Protein AF-0000000083153136 (afdb_homodimer)

Foldseek 3Di:
DWFWFLQDAPAFTAIDDDDDDDDADPQWAKWFFFKAFCDPQLVCLSNCNHPVNVPPDPRHQSTFWFKTARPVVRWIWTFHGNQFRRRDRMTIGGPLRTDTADPPFDRHLLNLCVVLLCLLLLCQPPVQPPGAAQFEEEEEPCLDQSNLNNLVNSVVRHHPFYEYEEQDPVSQVLRPNHPYYYHADVQGDDDCVSAAHAEYEYAADEPSLQSCLQHHDHDPPGEYEYEYRHHNNVPPDHPHDPVSCVVGPYDYYYRDPVRDDSVSCSVCVVVSSVVSRVDGRPFAEDEDESNCRNVLVPDPCVVRGIYMYGD/DWFWFLQDAPAFTAIDDDDDDDPADPQKAKWFFFKAFCDPQLVCLSNCNHPVNVPPDPRHQSTFWFKTARPVVRWIWTFHGNQFRRRDRMTIGGPLRTDTADPPFDRHLLNLCVVLLCLLLLCQVPVQPPGAAQFEEEEEPCLDQSNLNNLVNSVVRHHPFYEYEEQDPVSQVLRPNHPYYYHADVQGDDDCVSAAHAEYEYAADEPSLQSCLQHHDHDPPGEYEYEYRHHNNVPPDHPHDPVSCVVGVYDYYYRDPVRDDSVSCSVCVVVSSVVSRVDGRPFAEDEDESNCRNVLVPDPCVVRGIYMYGD

Sequence (622 aa):
MKAARVTSWGSPPKSISVPDLPPPSPSQLQLKVLAAAVPRVVQLRAAGKHPSAADASLPFDPSIDGVGLDVATGDQYFISVLAAPLFAERANVDRSQLVKLNPGADAVAVATLANPVTSSWMALRCRAIGGYQGRTVLILGATSASGRCAVVVARMLGAARVIGVSRSVDTLATVEGLDERVVLQEPVVLPASIGPVHILLDYVGGSAAVGLMQVVEVEPGQNLQYISIGLLSGEEDLLLPVRLINTKPIRIMASGVGSLSNDDFKGEAPGLVDALTKIKPPLDIFAVSLADVESAWESEEAKRKRLVLVPMKAARVTSWGSPPKSISVPDLPPPSPSQLQLKVLAAAVPRVVQLRAAGKHPSAADASLPFDPSIDGVGLDVATGDQYFISVLAAPLFAERANVDRSQLVKLNPGADAVAVATLANPVTSSWMALRCRAIGGYQGRTVLILGATSASGRCAVVVARMLGAARVIGVSRSVDTLATVEGLDERVVLQEPVVLPASIGPVHILLDYVGGSAAVGLMQVVEVEPGQNLQYISIGLLSGEEDLLLPVRLINTKPIRIMASGVGSLSNDDFKGEAPGLVDALTKIKPPLDIFAVSLADVESAWESEEAKRKRLVLVP

Solvent-accessible surface area (backbone atoms only — not comparable to full-atom values): 31923 Å² total; per-residue (Å²): 70,56,29,33,29,19,71,43,77,66,39,61,36,36,56,41,83,44,81,68,78,72,81,51,54,95,63,32,42,61,21,42,29,53,14,25,31,55,51,70,66,29,55,32,26,32,41,53,70,27,78,94,29,66,84,62,58,76,68,30,55,41,39,38,42,25,20,28,28,31,77,89,78,69,47,40,26,41,37,39,76,64,53,43,58,47,46,21,44,51,34,61,32,46,53,89,42,50,42,79,50,63,88,83,62,56,44,59,58,36,18,60,37,42,61,31,40,48,52,41,47,46,31,47,73,70,59,41,76,94,52,48,65,68,29,30,37,34,29,40,36,23,67,41,74,40,28,43,35,30,43,54,47,42,51,74,63,37,32,65,39,35,33,32,26,33,69,46,64,70,58,47,69,68,46,72,81,54,75,43,80,43,62,55,49,88,76,57,72,73,65,80,86,66,53,50,38,40,33,36,44,27,36,26,39,24,69,61,46,50,35,44,64,70,61,55,40,56,46,87,91,50,51,26,35,38,35,40,66,41,52,71,65,65,43,59,41,34,74,40,49,50,64,55,31,23,56,33,33,37,37,39,35,30,50,23,74,43,36,50,46,72,63,54,51,59,72,40,41,68,63,50,51,55,45,44,73,68,55,74,75,92,60,54,74,41,75,41,42,40,81,44,38,44,73,43,60,79,28,72,61,40,74,74,25,45,33,26,37,34,80,71,56,29,31,29,19,72,44,78,67,37,64,36,37,56,41,80,42,80,68,78,72,82,51,54,93,64,32,44,61,21,41,28,53,15,24,30,56,51,68,66,28,53,30,27,32,41,54,70,27,78,93,28,67,84,62,57,77,68,30,54,42,38,37,41,26,19,27,30,32,77,91,79,67,47,40,26,41,37,39,77,65,53,43,57,47,45,21,45,51,35,61,28,48,53,88,41,49,43,80,51,63,88,85,62,56,45,58,58,37,16,62,38,42,60,30,41,48,52,41,47,45,32,47,72,70,59,42,76,96,54,48,64,68,29,29,37,33,30,40,35,22,67,40,74,40,28,44,35,29,43,52,48,42,49,74,62,36,32,65,39,36,33,32,26,32,69,47,63,72,58,47,69,67,49,72,82,54,75,43,80,43,61,54,50,89,76,55,71,72,66,76,87,66,53,52,38,39,34,37,44,28,36,25,39,24,71,62,45,50,37,45,66,70,63,58,41,57,47,88,89,50,52,27,35,38,34,41,65,40,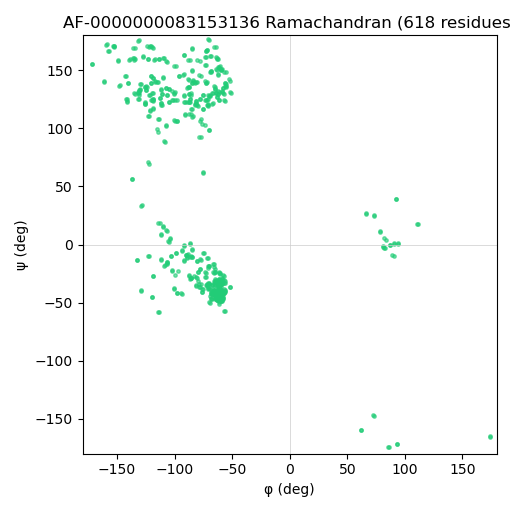49,70,66,65,42,59,41,35,73,40,48,50,64,54,31,23,57,34,32,38,37,39,34,29,50,24,74,42,36,49,46,71,64,54,51,60,71,42,42,67,64,50,52,54,47,44,74,69,55,74,75,90,63,54,74,40,74,39,41,40,82,44,38,43,71,43,60,79,30,71,60,39,72,75,25,46,31,27,36,34,78

Nearest PDB structures (foldseek):
  6xhk-assembly1_A  TM=7.440E-01  e=5.292E-16  Staphylococcus aureus subsp. aureus NCTC 8325
  6xh9-assembly1_A-2  TM=7.392E-01  e=1.910E-15  Staphylococcus aureus
  4a27-assembly1_B  TM=7.338E-01  e=1.079E-13  Homo sapiens
  7c2o-assembly1_B  TM=7.672E-01  e=4.674E-10  Candida parapsilosis
  4oaq-assembly1_B  TM=6.958E-01  e=3.513E-09  Candida parapsilosis

Structure (mmCIF, N/CA/C/O backbone):
data_AF-0000000083153136-model_v1
#
loop_
_entity.id
_entity.type
_entity.pdbx_description
1 polymer 'Chaperonin 10-like protein'
#
loop_
_atom_site.group_PDB
_atom_site.id
_atom_site.type_symbol
_atom_site.label_atom_id
_atom_site.label_alt_id
_atom_site.label_comp_id
_atom_site.label_asym_id
_atom_site.label_entity_id
_atom_site.label_seq_id
_atom_site.pdbx_PDB_ins_code
_atom_site.Cartn_x
_atom_site.Cartn_y
_atom_site.Cartn_z
_atom_site.occupancy
_atom_site.B_iso_or_equiv
_atom_site.auth_seq_id
_atom_site.auth_comp_id
_atom_site.auth_asym_id
_atom_site.auth_atom_id
_atom_site.pdbx_PDB_model_num
ATOM 1 N N . MET 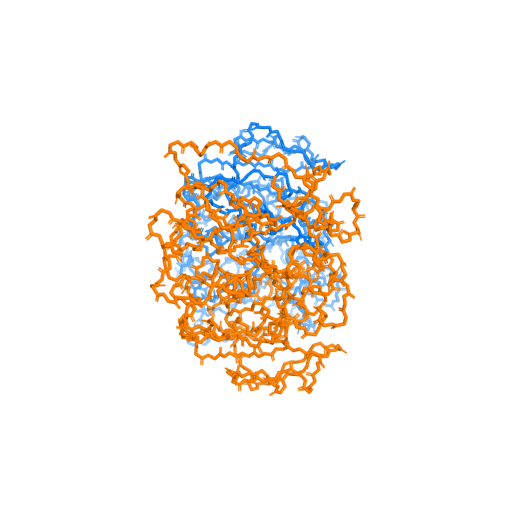A 1 1 ? -16.062 38.625 19.344 1 96.44 1 MET A N 1
ATOM 2 C CA . MET A 1 1 ? -14.602 38.531 19.297 1 96.44 1 MET A CA 1
ATOM 3 C C . MET A 1 1 ? -14.102 38.562 17.859 1 96.44 1 MET A C 1
ATOM 5 O O . MET A 1 1 ? -14.898 38.469 16.922 1 96.44 1 MET A O 1
ATOM 9 N N . LYS A 1 2 ? -12.812 38.844 17.672 1 97.06 2 LYS A N 1
ATOM 10 C CA . LYS A 1 2 ? -12.25 38.875 16.312 1 97.06 2 LYS A CA 1
ATOM 11 C C . LYS A 1 2 ? -11.852 37.469 15.852 1 97.06 2 LYS A C 1
ATOM 13 O O . LYS A 1 2 ? -11.398 36.656 16.656 1 97.06 2 LYS A O 1
ATOM 18 N N . ALA A 1 3 ? -12.102 37.219 14.578 1 98.06 3 ALA A N 1
ATOM 19 C CA . ALA A 1 3 ? -11.711 35.969 13.93 1 98.06 3 ALA A CA 1
ATOM 20 C C . ALA A 1 3 ? -11.406 36.188 12.453 1 98.06 3 ALA A C 1
ATOM 22 O O . ALA A 1 3 ? -11.727 37.25 11.898 1 98.06 3 ALA A O 1
ATOM 23 N N . ALA A 1 4 ? -10.688 35.375 11.867 1 98.12 4 ALA A N 1
ATOM 24 C CA . ALA A 1 4 ? -10.484 35.344 10.422 1 98.12 4 ALA A CA 1
ATOM 25 C C . ALA A 1 4 ? -11.266 34.188 9.781 1 98.12 4 ALA A C 1
ATOM 27 O O . ALA A 1 4 ? -11.172 33.031 10.211 1 98.12 4 ALA A O 1
ATOM 28 N N . ARG A 1 5 ? -12.133 34.531 8.828 1 98 5 ARG A N 1
ATOM 29 C CA . ARG A 1 5 ? -12.977 33.531 8.164 1 98 5 ARG A CA 1
ATOM 30 C C . ARG A 1 5 ? -12.883 33.656 6.648 1 98 5 ARG A C 1
ATOM 32 O O . ARG A 1 5 ? -12.766 34.75 6.121 1 98 5 ARG A O 1
ATOM 39 N N . VAL A 1 6 ? -12.812 32.5 6.031 1 97.94 6 VAL A N 1
ATOM 40 C CA . VAL A 1 6 ? -13.047 32.469 4.59 1 97.94 6 VAL A CA 1
ATOM 41 C C . VAL A 1 6 ? -14.523 32.719 4.301 1 97.94 6 VAL A C 1
ATOM 43 O O . VAL A 1 6 ? -15.383 31.969 4.785 1 97.94 6 VAL A O 1
ATOM 46 N N . THR A 1 7 ? -14.844 33.719 3.582 1 96.5 7 THR A N 1
ATOM 47 C CA . THR A 1 7 ? -16.234 34.062 3.301 1 96.5 7 THR A CA 1
ATOM 48 C C . THR A 1 7 ? -16.594 33.719 1.855 1 96.5 7 THR A C 1
ATOM 50 O O . THR A 1 7 ? -17.766 33.688 1.488 1 96.5 7 THR A O 1
ATOM 53 N N . SER A 1 8 ? -15.625 33.531 1.054 1 94.88 8 SER A N 1
ATOM 54 C CA . SER A 1 8 ? -15.727 33.062 -0.323 1 94.88 8 SER A CA 1
ATOM 55 C C . SER A 1 8 ? -14.594 32.125 -0.664 1 94.88 8 SER A C 1
ATOM 57 O O . SER A 1 8 ? -13.422 32.438 -0.464 1 94.88 8 SER A O 1
ATOM 59 N N . TRP A 1 9 ? -15.055 30.922 -1.146 1 93.12 9 TRP A N 1
ATOM 60 C CA . TRP A 1 9 ? -14.023 29.938 -1.448 1 93.12 9 TRP A CA 1
ATOM 61 C C . TRP A 1 9 ? -13 30.5 -2.424 1 93.12 9 TRP A C 1
ATOM 63 O O . TRP A 1 9 ? -13.359 31.156 -3.41 1 93.12 9 TRP A O 1
ATOM 73 N N . GLY A 1 10 ? -11.789 30.266 -2.178 1 88.5 10 GLY A N 1
ATOM 74 C CA . GLY A 1 10 ? -10.711 30.734 -3.043 1 88.5 10 GLY A CA 1
ATOM 75 C C . GLY A 1 10 ? -10.188 32.094 -2.656 1 88.5 10 GLY A C 1
ATOM 76 O O . GLY A 1 10 ? -9.172 32.562 -3.184 1 88.5 10 GLY A O 1
ATOM 77 N N . SER A 1 11 ? -10.867 32.75 -1.752 1 93.25 11 SER A N 1
ATOM 78 C CA . SER A 1 11 ? -10.414 34.031 -1.259 1 93.25 11 SER A CA 1
ATOM 79 C C . SER A 1 11 ? -9.695 33.906 0.078 1 93.25 11 SER A C 1
ATOM 81 O O . SER A 1 11 ? -9.922 32.938 0.815 1 93.25 11 SER A O 1
ATOM 83 N N . PRO A 1 12 ? -8.797 34.875 0.336 1 96.19 12 PRO A N 1
ATOM 84 C CA . PRO A 1 12 ? -8.172 34.875 1.661 1 96.19 12 PRO A CA 1
ATOM 85 C C . PRO A 1 12 ? -9.18 35.062 2.791 1 96.19 12 PRO A C 1
ATOM 87 O O . PRO A 1 12 ? -10.242 35.656 2.586 1 96.19 12 PRO A O 1
ATOM 90 N N . PRO A 1 13 ? -8.82 34.5 3.941 1 97.75 13 PRO A N 1
ATOM 91 C CA . PRO A 1 13 ? -9.648 34.812 5.102 1 97.75 13 PRO A CA 1
ATOM 92 C C . PRO A 1 13 ? -9.695 36.312 5.395 1 97.75 13 PRO A C 1
ATOM 94 O O . PRO A 1 13 ? -8.734 37.031 5.098 1 97.75 13 PRO A O 1
ATOM 97 N N . LYS A 1 14 ? -10.797 36.719 5.965 1 97.25 14 LYS A N 1
ATOM 98 C CA . LYS A 1 14 ? -10.977 38.094 6.367 1 97.25 14 LYS A CA 1
ATOM 99 C C . LYS A 1 14 ? -11.227 38.219 7.867 1 97.25 14 LYS A C 1
ATOM 101 O O . LYS A 1 14 ? -11.93 37.375 8.453 1 97.25 14 LYS A O 1
ATOM 106 N N . SER A 1 15 ? -10.586 39.25 8.398 1 96.81 15 SER A N 1
ATOM 107 C CA . SER A 1 15 ? -10.859 39.531 9.805 1 96.81 15 SER A CA 1
ATOM 108 C C . SER A 1 15 ? -12.297 40 10 1 96.81 15 SER A C 1
ATOM 110 O O . SER A 1 15 ? -12.719 41 9.383 1 96.81 15 SER A O 1
ATOM 112 N N . ILE A 1 16 ? -13.023 39.312 10.781 1 96.44 16 ILE A N 1
ATOM 113 C CA . ILE A 1 16 ? -14.406 39.688 11.039 1 96.44 16 ILE A CA 1
ATOM 114 C C . ILE A 1 16 ? -14.703 39.562 12.539 1 96.44 16 ILE A C 1
ATOM 116 O O . ILE A 1 16 ? -13.922 38.969 13.281 1 96.44 16 ILE A O 1
ATOM 120 N N . SER A 1 17 ? -15.781 40.25 12.953 1 96.94 17 SER A N 1
ATOM 121 C CA . SER A 1 17 ? -16.297 40.062 14.312 1 96.94 17 SER A CA 1
ATOM 122 C C . SER A 1 17 ? -17.266 38.906 14.383 1 96.94 17 SER A C 1
ATOM 124 O O . SER A 1 17 ? -18.141 38.781 13.539 1 96.94 17 SER A O 1
ATOM 126 N N . VAL A 1 18 ? -16.969 38 15.281 1 96.31 18 VAL A N 1
ATOM 127 C CA . VAL A 1 18 ? -17.875 36.875 15.523 1 96.31 18 VAL A CA 1
ATOM 128 C C . VAL A 1 18 ? -18.391 36.938 16.953 1 96.31 18 VAL A C 1
ATOM 130 O O . VAL A 1 18 ? -17.812 37.625 17.812 1 96.31 18 VAL A O 1
ATOM 133 N N . PRO A 1 19 ? -19.5 36.281 17.203 1 96.19 19 PRO A N 1
ATOM 134 C CA . PRO A 1 19 ? -19.984 36.25 18.594 1 96.19 19 PRO A CA 1
ATOM 135 C C . PRO A 1 19 ? -18.953 35.688 19.562 1 96.19 19 PRO A C 1
ATOM 137 O O . PRO A 1 19 ? -18.141 34.812 19.203 1 96.19 19 PRO A O 1
ATOM 140 N N . ASP A 1 20 ? -19 36.188 20.766 1 96.62 20 ASP A N 1
ATOM 141 C CA . ASP A 1 20 ? -18.141 35.656 21.812 1 96.62 20 ASP A CA 1
ATOM 142 C C . ASP A 1 20 ? -18.438 34.156 22.047 1 96.62 20 ASP A C 1
ATOM 144 O O . ASP A 1 20 ? -19.562 33.719 21.859 1 96.62 20 ASP A O 1
ATOM 148 N N . LEU A 1 21 ? -17.406 33.469 22.531 1 96.88 21 LEU A N 1
ATOM 149 C CA . LEU A 1 21 ? -17.578 32.062 22.812 1 96.88 21 LEU A CA 1
ATOM 150 C C . LEU A 1 21 ? -18.406 31.844 24.062 1 96.88 21 LEU A C 1
ATOM 152 O O . LEU A 1 21 ? -18.312 32.625 25.031 1 96.88 21 LEU A O 1
ATOM 156 N N . PRO A 1 22 ? -19.25 30.844 23.984 1 96.69 22 PRO A N 1
ATOM 157 C CA . PRO A 1 22 ? -19.844 30.469 25.266 1 96.69 22 PRO A CA 1
ATOM 158 C C . PRO A 1 22 ? -18.812 29.938 26.266 1 96.69 22 PRO A C 1
ATOM 160 O O . PRO A 1 22 ? -17.688 29.641 25.891 1 96.69 22 PRO A O 1
ATOM 163 N N . PRO A 1 23 ? -19.219 29.953 27.531 1 96.94 23 PRO A N 1
ATOM 164 C CA . PRO A 1 23 ? -18.328 29.266 28.469 1 96.94 23 PRO A CA 1
ATOM 165 C C . PRO A 1 23 ? -17.984 27.844 28.047 1 96.94 23 PRO A C 1
ATOM 167 O O . PRO A 1 23 ? -18.828 27.156 27.469 1 96.94 23 PRO A O 1
ATOM 170 N N . PRO A 1 24 ? -16.688 27.484 28.281 1 97.56 24 PRO A N 1
ATOM 171 C CA . PRO A 1 24 ? -16.344 26.109 27.922 1 97.56 24 PRO A CA 1
ATOM 172 C C . PRO A 1 24 ? -17.125 25.062 28.703 1 97.56 24 PRO A C 1
ATOM 174 O O . PRO A 1 24 ? -17.5 25.312 29.859 1 97.56 24 PRO A O 1
ATOM 177 N N . SER A 1 25 ? -17.438 23.938 28.062 1 97.31 25 SER A N 1
ATOM 178 C CA . SER A 1 25 ? -18 22.812 28.797 1 97.31 25 SER A CA 1
ATOM 179 C C . SER A 1 25 ? -17.016 22.266 29.812 1 97.31 25 SER A C 1
ATOM 181 O O . SER A 1 25 ? -15.844 22.641 29.812 1 97.31 25 SER A O 1
ATOM 183 N N . PRO A 1 26 ? -17.516 21.422 30.625 1 97.06 26 PRO A N 1
ATOM 184 C CA . PRO A 1 26 ? -16.625 20.859 31.656 1 97.06 26 PRO A CA 1
ATOM 185 C C . PRO A 1 26 ? -15.438 20.109 31.062 1 97.06 26 PRO A C 1
ATOM 187 O O . PRO A 1 26 ? -14.391 19.984 31.703 1 97.06 26 PRO A O 1
ATOM 190 N N . SER A 1 27 ? -15.531 19.594 29.875 1 97.69 27 SER A N 1
ATOM 191 C CA . SER A 1 27 ? -14.453 18.828 29.25 1 97.69 27 SER A CA 1
ATOM 192 C C . SER A 1 27 ? -13.547 19.734 28.422 1 97.69 27 SER A C 1
ATOM 194 O O . SER A 1 27 ? -12.523 19.297 27.906 1 97.69 27 SER A O 1
ATOM 196 N N . GLN A 1 28 ? -13.859 21 28.375 1 98.19 28 GLN A N 1
ATOM 197 C CA . GLN A 1 28 ? -13.125 21.922 27.516 1 98.19 28 GLN A CA 1
ATOM 198 C C . GLN A 1 28 ? -12.336 22.938 28.328 1 98.19 28 GLN A C 1
ATOM 200 O O . GLN A 1 28 ? -12.625 23.156 29.516 1 98.19 28 GLN A O 1
ATOM 205 N N . LEU A 1 29 ? -11.375 23.531 27.75 1 98.12 29 LEU A N 1
ATOM 206 C CA . LEU A 1 29 ? -10.648 24.703 28.203 1 98.12 29 LEU A CA 1
ATOM 207 C C . LEU A 1 29 ? -10.789 25.844 27.203 1 98.12 29 LEU A C 1
ATOM 209 O O . LEU A 1 29 ? -10.695 25.641 26 1 98.12 29 LEU A O 1
ATOM 213 N N . GLN A 1 30 ? -11.133 26.969 27.703 1 98.5 30 GLN A N 1
ATOM 214 C CA . GLN A 1 30 ? -11.086 28.141 26.828 1 98.5 30 GLN A CA 1
ATOM 215 C C . GLN A 1 30 ? -9.695 28.766 26.859 1 98.5 30 GLN A C 1
ATOM 217 O O . GLN A 1 30 ? -9.188 29.141 27.922 1 98.5 30 GLN A O 1
ATOM 222 N N . LEU A 1 31 ? -9.125 28.859 25.719 1 98.81 31 LEU A N 1
ATOM 223 C CA . LEU A 1 31 ? -7.75 29.344 25.594 1 98.81 31 LEU A CA 1
ATOM 224 C C . LEU A 1 31 ? -7.691 30.641 24.797 1 98.81 31 LEU A C 1
ATOM 226 O O . LEU A 1 31 ? -8.469 30.828 23.859 1 98.81 31 LEU A O 1
ATOM 230 N N . LYS A 1 32 ? -6.832 31.516 25.266 1 98.69 32 LYS A N 1
ATOM 231 C CA . LYS A 1 32 ? -6.387 32.562 24.359 1 98.69 32 LYS A CA 1
ATOM 232 C C . LYS A 1 32 ? -5.469 32.031 23.266 1 98.69 32 LYS A C 1
ATOM 234 O O . LYS A 1 32 ? -4.422 31.438 23.578 1 98.69 32 LYS A O 1
ATOM 239 N N . VAL A 1 33 ? -5.852 32.156 22 1 98.81 33 VAL A N 1
ATOM 240 C CA . VAL A 1 33 ? -5.008 31.641 20.938 1 98.81 33 VAL A CA 1
ATOM 241 C C . VAL A 1 33 ? -3.76 32.5 20.797 1 98.81 33 VAL A C 1
ATOM 243 O O . VAL A 1 33 ? -3.859 33.719 20.656 1 98.81 33 VAL A O 1
ATOM 246 N N . LEU A 1 34 ? -2.621 31.891 20.875 1 98.5 34 LEU A N 1
ATOM 247 C CA . LEU A 1 34 ? -1.367 32.625 20.781 1 98.5 34 LEU A CA 1
ATOM 248 C C . LEU A 1 34 ? -0.847 32.656 19.344 1 98.5 34 LEU A C 1
ATOM 250 O O . LEU A 1 34 ? -0.314 33.656 18.875 1 98.5 34 LEU A O 1
ATOM 254 N N . ALA A 1 35 ? -0.951 31.516 18.688 1 98.56 35 ALA A N 1
ATOM 255 C CA . ALA A 1 35 ? -0.401 31.406 17.328 1 98.56 35 ALA A CA 1
ATOM 256 C C . ALA A 1 35 ? -1.019 30.219 16.594 1 98.56 35 ALA A C 1
ATOM 258 O O . ALA A 1 35 ? -1.257 29.172 17.172 1 98.56 35 ALA A O 1
ATOM 259 N N . ALA A 1 36 ? -1.314 30.359 15.328 1 98.38 36 ALA A N 1
ATOM 26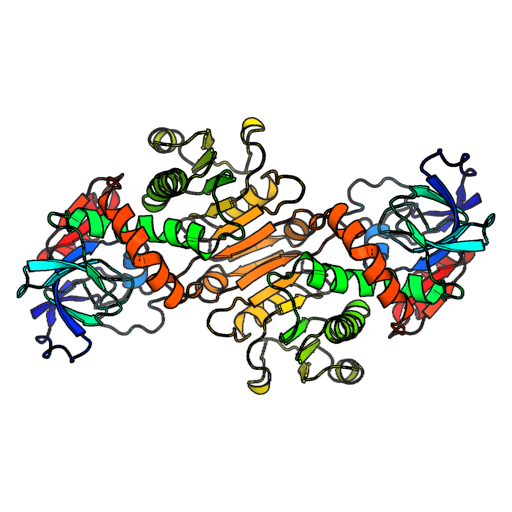0 C CA . ALA A 1 36 ? -1.748 29.328 14.383 1 98.38 36 ALA A CA 1
ATOM 261 C C . ALA A 1 36 ? -1.119 29.547 13.008 1 98.38 36 ALA A C 1
ATOM 263 O O . ALA A 1 36 ? -1.269 30.625 12.414 1 98.38 36 ALA A O 1
ATOM 264 N N . ALA A 1 37 ? -0.433 28.562 12.531 1 97.56 37 ALA A N 1
ATOM 265 C CA . ALA A 1 37 ? 0.311 28.719 11.289 1 97.56 37 ALA A CA 1
ATOM 266 C C . ALA A 1 37 ? -0.581 28.453 10.078 1 97.56 37 ALA A C 1
ATOM 268 O O . ALA A 1 37 ? -1.723 28.016 10.227 1 97.56 37 ALA A O 1
ATOM 269 N N . VAL A 1 38 ? -0.034 28.812 8.906 1 96.69 38 VAL A N 1
ATOM 270 C CA . VAL A 1 38 ? -0.749 28.672 7.645 1 96.69 38 VAL A CA 1
ATOM 271 C C . VAL A 1 38 ? 0.063 27.797 6.691 1 96.69 38 VAL A C 1
ATOM 273 O O . VAL A 1 38 ? 0.572 28.281 5.676 1 96.69 38 VAL A O 1
ATOM 276 N N . PRO A 1 39 ? 0.148 26.531 7.004 1 94.88 39 PRO A N 1
ATOM 277 C CA . PRO A 1 39 ? 0.772 25.625 6.031 1 94.88 39 PRO A CA 1
ATOM 278 C C . PRO A 1 39 ? -0.086 25.422 4.785 1 94.88 39 PRO A C 1
ATOM 280 O O . PRO A 1 39 ? -1.194 25.953 4.699 1 94.88 39 PRO A O 1
ATOM 283 N N . ARG A 1 40 ? 0.458 24.688 3.854 1 90.75 40 ARG A N 1
ATOM 284 C CA . ARG A 1 40 ? -0.215 24.453 2.578 1 90.75 40 ARG A CA 1
ATOM 285 C C . ARG A 1 40 ? -1.6 23.859 2.787 1 90.75 40 ARG A C 1
ATOM 287 O O . ARG A 1 40 ? -2.549 24.203 2.082 1 90.75 40 ARG A O 1
ATOM 294 N N . VAL A 1 41 ? -1.717 22.984 3.723 1 93.31 41 VAL A N 1
ATOM 295 C CA . VAL A 1 41 ? -3.006 22.359 3.992 1 93.31 41 VAL A CA 1
ATOM 296 C C . VAL A 1 41 ? -4.031 23.422 4.371 1 93.31 41 VAL A C 1
ATOM 298 O O . VAL A 1 41 ? -5.191 23.359 3.955 1 93.31 41 VAL A O 1
ATOM 301 N N . VAL A 1 42 ? -3.684 24.391 5.109 1 96 42 VAL A N 1
ATOM 302 C CA . VAL A 1 42 ? -4.582 25.469 5.504 1 96 42 VAL A CA 1
ATOM 303 C C . VAL A 1 42 ? -4.969 26.297 4.277 1 96 42 VAL A C 1
ATOM 305 O O . VAL A 1 42 ? -6.129 26.688 4.125 1 96 42 VAL A O 1
ATOM 308 N N . GLN A 1 43 ? -4.004 26.562 3.453 1 94.12 43 GLN A N 1
ATOM 309 C CA . GLN A 1 43 ? -4.293 27.266 2.209 1 94.12 43 GLN A CA 1
ATOM 310 C C . GLN A 1 43 ? -5.285 26.484 1.353 1 94.12 43 GLN A C 1
ATOM 312 O O . GLN A 1 43 ? -6.215 27.062 0.79 1 94.12 43 GLN A O 1
ATOM 317 N N . LEU A 1 44 ? -5.051 25.188 1.271 1 92 44 LEU A N 1
ATOM 318 C CA . LEU A 1 44 ? -5.945 24.344 0.49 1 92 44 LEU A CA 1
ATOM 319 C C . LEU A 1 44 ? -7.332 24.281 1.123 1 92 44 LEU A C 1
ATOM 321 O O . LEU A 1 44 ? -8.344 24.266 0.416 1 92 44 LEU A O 1
ATOM 325 N N . ARG A 1 45 ? -7.41 24.234 2.432 1 94.5 45 ARG A N 1
ATOM 326 C CA . ARG A 1 45 ? -8.688 24.281 3.137 1 94.5 45 ARG A CA 1
ATOM 327 C C . ARG A 1 45 ? -9.406 25.594 2.879 1 94.5 45 ARG A C 1
ATOM 329 O O . ARG A 1 45 ? -10.617 25.609 2.627 1 94.5 45 ARG A O 1
ATOM 336 N N . ALA A 1 46 ? -8.664 26.656 2.906 1 96.19 46 ALA A N 1
ATOM 337 C CA . ALA A 1 46 ? -9.25 27.969 2.635 1 96.19 46 ALA A CA 1
ATOM 338 C C . ALA A 1 46 ? -9.82 28.031 1.223 1 96.19 46 ALA A C 1
ATOM 340 O O . ALA A 1 46 ? -10.805 28.734 0.979 1 96.19 46 ALA A O 1
ATOM 341 N N . ALA A 1 47 ? -9.219 27.344 0.341 1 93.94 47 ALA A N 1
ATOM 342 C CA . ALA A 1 47 ? -9.656 27.328 -1.054 1 93.94 47 ALA A CA 1
ATOM 343 C C . ALA A 1 47 ? -10.766 26.297 -1.271 1 93.94 47 ALA A C 1
ATOM 345 O O . ALA A 1 47 ? -11.289 26.172 -2.381 1 93.94 47 ALA A O 1
ATOM 346 N N . GLY A 1 48 ? -11.125 25.531 -0.276 1 92.31 48 GLY A N 1
ATOM 347 C CA . GLY A 1 48 ? -12.133 24.5 -0.4 1 92.31 48 GLY A CA 1
ATOM 348 C C . GLY A 1 48 ? -11.656 23.281 -1.187 1 92.31 48 GLY A C 1
ATOM 349 O O . GLY A 1 48 ? -12.461 22.562 -1.762 1 92.31 48 GLY A O 1
ATOM 350 N N . LYS A 1 49 ? -10.344 23.078 -1.194 1 88.25 49 LYS A N 1
ATOM 351 C CA . LYS A 1 49 ? -9.789 22.062 -2.088 1 88.25 49 LYS A CA 1
ATOM 352 C C . LYS A 1 49 ? -9.227 20.891 -1.298 1 88.25 49 LYS A C 1
ATOM 354 O O . LYS A 1 49 ? -8.867 19.859 -1.877 1 88.25 49 LYS A O 1
ATOM 359 N N . HIS A 1 50 ? -9.078 21.031 -0.01 1 89.38 50 HIS A N 1
ATOM 360 C CA . HIS A 1 50 ? -8.562 19.938 0.809 1 89.38 50 HIS A CA 1
ATOM 361 C C . HIS A 1 50 ? -9.695 19.031 1.285 1 89.38 50 HIS A C 1
ATOM 363 O O . HIS A 1 50 ? -10.75 19.516 1.698 1 89.38 50 HIS A O 1
ATOM 369 N N . PRO A 1 51 ? -9.406 17.75 1.313 1 82.88 51 PRO A N 1
ATOM 370 C CA . PRO A 1 51 ? -10.461 16.812 1.691 1 82.88 51 PRO A CA 1
ATOM 371 C C . PRO A 1 51 ? -11.031 17.078 3.082 1 82.88 51 PRO A C 1
ATOM 373 O O . PRO A 1 51 ? -12.219 16.859 3.322 1 82.88 51 PRO A O 1
ATOM 376 N N . SER A 1 52 ? -10.328 17.578 3.912 1 86.81 52 SER A N 1
ATOM 377 C CA . SER A 1 52 ? -10.781 17.812 5.281 1 86.81 52 SER A CA 1
ATOM 378 C C . SER A 1 52 ? -11.727 19.016 5.352 1 86.81 52 SER A C 1
ATOM 380 O O . SER A 1 52 ? -12.328 19.266 6.395 1 86.81 52 SER A O 1
ATOM 382 N N . ALA A 1 53 ? -11.867 19.766 4.199 1 89.25 53 ALA A N 1
ATOM 383 C CA . ALA A 1 53 ? -12.789 20.891 4.145 1 89.25 53 ALA A CA 1
ATOM 384 C C . ALA A 1 53 ? -13.961 20.609 3.211 1 89.25 53 ALA A C 1
ATOM 386 O O . ALA A 1 53 ? -14.734 21.516 2.881 1 89.25 53 ALA A O 1
ATOM 387 N N . ALA A 1 54 ? -14.109 19.391 2.73 1 83.69 54 ALA A N 1
ATOM 388 C CA . ALA A 1 54 ? -15.07 19.031 1.698 1 83.69 54 ALA A CA 1
ATOM 389 C C . ALA A 1 54 ? -16.5 19.359 2.143 1 83.69 54 ALA A C 1
ATOM 391 O O . ALA A 1 54 ? -17.328 19.781 1.333 1 83.69 54 ALA A O 1
ATOM 392 N N . ASP A 1 55 ? -16.828 19.297 3.418 1 87.19 55 ASP A N 1
ATOM 393 C CA . ASP A 1 55 ? -18.188 19.516 3.891 1 87.19 55 ASP A CA 1
ATOM 394 C C . ASP A 1 55 ? -18.312 20.828 4.664 1 87.19 55 ASP A C 1
ATOM 396 O O . ASP A 1 55 ? -19.281 21.062 5.371 1 87.19 55 ASP A O 1
ATOM 400 N N . ALA A 1 56 ? -17.312 21.641 4.477 1 93 56 ALA A N 1
ATOM 401 C CA . ALA A 1 56 ? -17.297 22.875 5.246 1 93 56 ALA A CA 1
ATOM 402 C C . ALA A 1 56 ? -18.25 23.906 4.641 1 93 56 ALA A C 1
ATOM 404 O O . ALA A 1 56 ? -18.422 23.953 3.42 1 93 56 ALA A O 1
ATOM 405 N N . SER A 1 57 ? -18.859 24.688 5.449 1 94.88 57 SER A N 1
ATOM 406 C CA . SER A 1 57 ? -19.703 25.797 5.016 1 94.88 57 SER A CA 1
ATOM 407 C C . SER A 1 57 ? -19.031 27.141 5.273 1 94.88 57 SER A C 1
ATOM 409 O O . SER A 1 57 ? -18.203 27.266 6.184 1 94.88 57 SER A O 1
ATOM 411 N N . LEU A 1 58 ? -19.469 28.141 4.535 1 95.31 58 LEU A N 1
ATOM 412 C CA . LEU A 1 58 ? -18.984 29.5 4.719 1 95.31 58 LEU A CA 1
ATOM 413 C C . LEU A 1 58 ? -19.875 30.266 5.691 1 95.31 58 LEU A C 1
ATOM 415 O O . LEU A 1 58 ? -21.078 30.047 5.738 1 95.31 58 LEU A O 1
ATOM 419 N N . PRO A 1 59 ? -19.391 31.156 6.484 1 96.88 59 PRO A N 1
ATOM 420 C CA . PRO A 1 59 ? -17.953 31.453 6.625 1 96.88 59 PRO A CA 1
ATOM 421 C C . PRO A 1 59 ? -17.188 30.312 7.289 1 96.88 59 PRO A C 1
ATOM 423 O O . PRO A 1 59 ? -17.734 29.609 8.141 1 96.88 59 PRO A O 1
ATOM 426 N N . PHE A 1 60 ? -15.906 30.109 6.938 1 97.38 60 PHE A N 1
ATOM 427 C CA . PHE A 1 60 ? -15.156 28.906 7.293 1 97.38 60 PHE A CA 1
ATOM 428 C C . PHE A 1 60 ? -13.805 29.281 7.895 1 97.38 60 PHE A C 1
ATOM 430 O O . PHE A 1 60 ? -13.125 30.188 7.406 1 97.38 60 PHE A O 1
ATOM 437 N N . ASP A 1 61 ? -13.414 28.703 9.078 1 98 61 ASP A N 1
ATOM 438 C CA . ASP A 1 61 ? -12.07 28.797 9.648 1 98 61 ASP A CA 1
ATOM 439 C C . ASP A 1 61 ? -11.172 27.688 9.109 1 98 61 ASP A C 1
ATOM 441 O O . ASP A 1 61 ? -11.359 26.516 9.445 1 98 61 ASP A O 1
ATOM 445 N N . PRO A 1 62 ? -10.156 27.984 8.32 1 97.69 62 PRO A N 1
ATOM 446 C CA . PRO A 1 62 ? -9.352 26.953 7.688 1 97.69 62 PRO A CA 1
ATOM 447 C C . PRO A 1 62 ? -8.195 26.469 8.57 1 97.69 62 PRO A C 1
ATOM 449 O O . PRO A 1 62 ? -7.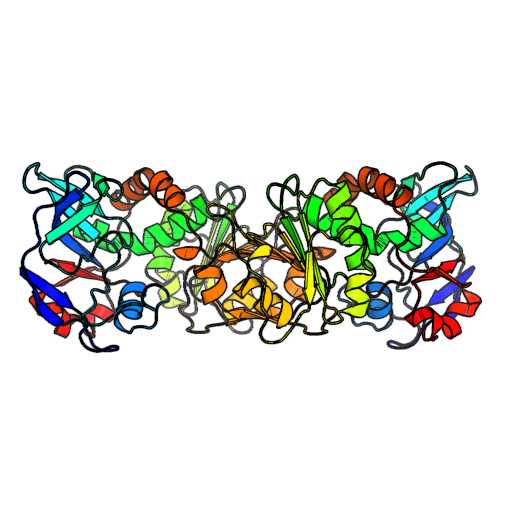438 25.578 8.172 1 97.69 62 PRO A O 1
ATOM 452 N N . SER A 1 63 ? -8.086 27.031 9.789 1 98.06 63 SER A N 1
ATOM 453 C CA . SER A 1 63 ? -6.961 26.672 10.648 1 98.06 63 SER A CA 1
ATOM 454 C C . SER A 1 63 ? -6.984 25.188 11.008 1 98.06 63 SER A C 1
ATOM 456 O O . SER A 1 63 ? -8.023 24.547 10.914 1 98.06 63 SER A O 1
ATOM 458 N N . ILE A 1 64 ? -5.801 24.609 11.438 1 96.5 64 ILE A N 1
ATOM 459 C CA . ILE A 1 64 ? -5.773 23.172 11.711 1 96.5 64 ILE A CA 1
ATOM 460 C C . ILE A 1 64 ? -5.172 22.922 13.094 1 96.5 64 ILE A C 1
ATOM 462 O O . ILE A 1 64 ? -5.578 22 13.797 1 96.5 64 ILE A O 1
ATOM 466 N N . ASP A 1 65 ? -4.148 23.625 13.508 1 96.38 65 ASP A N 1
ATOM 467 C CA . ASP A 1 65 ? -3.486 23.453 14.797 1 96.38 65 ASP A CA 1
ATOM 468 C C . ASP A 1 65 ? -2.832 24.766 15.258 1 96.38 65 ASP A C 1
ATOM 470 O O . ASP A 1 65 ? -2.926 25.781 14.57 1 96.38 65 ASP A O 1
ATOM 474 N N . GLY A 1 66 ? -2.371 24.734 16.547 1 97.81 66 GLY A N 1
ATOM 475 C CA . GLY A 1 66 ? -1.767 25.953 17.062 1 97.81 66 GLY A CA 1
ATOM 476 C C . GLY A 1 66 ? -1.42 25.844 18.547 1 97.81 66 GLY A C 1
ATOM 477 O O . GLY A 1 66 ? -1.184 24.75 19.062 1 97.81 66 GLY A O 1
ATOM 478 N N . VAL A 1 67 ? -1.173 27 19.094 1 98.5 67 VAL A N 1
ATOM 479 C CA . VAL A 1 67 ? -0.809 27.109 20.5 1 98.5 67 VAL A CA 1
ATOM 480 C C . VAL A 1 67 ? -1.765 28.062 21.203 1 98.5 67 VAL A C 1
ATOM 482 O O . VAL A 1 67 ? -2.117 29.109 20.672 1 98.5 67 VAL A O 1
ATOM 485 N N . GLY A 1 68 ? -2.189 27.672 22.344 1 98.62 68 GLY A N 1
ATOM 486 C CA . GLY A 1 68 ? -3.062 28.5 23.172 1 98.62 68 GLY A CA 1
ATOM 487 C C . GLY A 1 68 ? -2.549 28.688 24.578 1 98.62 68 GLY A C 1
ATOM 488 O O . GLY A 1 68 ? -1.709 27.906 25.047 1 98.62 68 GLY A O 1
ATOM 489 N N . LEU A 1 69 ? -3.084 29.672 25.219 1 98.56 69 LEU A N 1
ATOM 490 C CA . LEU A 1 69 ? -2.719 30.016 26.578 1 98.56 69 LEU A CA 1
ATOM 491 C C . LEU A 1 69 ? -3.93 29.938 27.5 1 98.56 69 LEU A C 1
ATOM 493 O O . LEU A 1 69 ? -4.973 30.531 27.219 1 98.56 69 LEU A O 1
ATOM 497 N N . ASP A 1 70 ? -3.791 29.188 28.5 1 98.38 70 ASP A N 1
ATOM 498 C CA . ASP A 1 70 ? -4.734 29.281 29.609 1 98.38 70 ASP A CA 1
ATOM 499 C C . ASP A 1 70 ? -4.422 30.5 30.484 1 98.38 70 ASP A C 1
ATOM 501 O O . ASP A 1 70 ? -3.5 30.469 31.297 1 98.38 70 ASP A O 1
ATOM 505 N N . VAL A 1 71 ? -5.227 31.469 30.359 1 97 71 VAL A N 1
ATOM 506 C CA . VAL A 1 71 ? -4.953 32.75 31.016 1 97 71 VAL A CA 1
ATOM 507 C C . VAL A 1 71 ? -4.98 32.562 32.531 1 97 71 VAL A C 1
ATOM 509 O O . VAL A 1 71 ? -4.242 33.25 33.25 1 97 71 VAL A O 1
ATOM 512 N N . ALA A 1 72 ? -5.824 31.641 33 1 96.44 72 ALA A N 1
ATOM 513 C CA . ALA A 1 72 ? -5.977 31.438 34.438 1 96.44 72 ALA A CA 1
ATOM 514 C C . ALA A 1 72 ? -4.707 30.844 35.031 1 96.44 72 ALA A C 1
ATOM 516 O O . ALA A 1 72 ? -4.293 31.219 36.125 1 96.44 72 ALA A O 1
ATOM 517 N N . THR A 1 73 ? -4.074 29.922 34.375 1 97.5 73 THR A N 1
ATOM 518 C CA . THR A 1 73 ? -2.938 29.203 34.938 1 97.5 73 THR A CA 1
ATOM 519 C C . THR A 1 73 ? -1.624 29.734 34.375 1 97.5 73 THR A C 1
ATOM 521 O O . THR A 1 73 ? -0.558 29.516 34.938 1 97.5 73 THR A O 1
ATOM 524 N N . GLY A 1 74 ? -1.69 30.359 33.219 1 97.38 74 GLY A N 1
ATOM 525 C CA . GLY A 1 74 ? -0.485 30.797 32.531 1 97.38 74 GLY A CA 1
ATOM 526 C C . GLY A 1 74 ? 0.165 29.688 31.703 1 97.38 74 GLY A C 1
ATOM 527 O O . GLY A 1 74 ? 1.202 29.906 31.078 1 97.38 74 GLY A O 1
ATOM 528 N N . ASP A 1 75 ? -0.463 28.531 31.641 1 98 75 ASP A N 1
ATOM 529 C CA . ASP A 1 75 ? 0.086 27.391 30.906 1 98 75 ASP A CA 1
ATOM 530 C C . ASP A 1 75 ? -0.221 27.5 29.406 1 98 75 ASP A C 1
ATOM 532 O O . ASP A 1 75 ? -1.314 27.922 29.031 1 98 75 ASP A O 1
ATOM 536 N N . GLN A 1 76 ? 0.781 27.141 28.625 1 98.12 76 GLN A N 1
ATOM 537 C CA . GLN A 1 76 ? 0.588 27.047 27.188 1 98.12 76 GLN A CA 1
ATOM 538 C C . GLN A 1 76 ? 0.294 25.609 26.766 1 98.12 76 GLN A C 1
ATOM 540 O O . GLN A 1 76 ? 0.836 24.672 27.328 1 98.12 76 GLN A O 1
ATOM 545 N N . TYR A 1 77 ? -0.536 25.5 25.781 1 98.12 77 TYR A N 1
ATOM 546 C CA . TYR A 1 77 ? -0.914 24.188 25.266 1 98.12 77 TYR A CA 1
ATOM 547 C C . TYR A 1 77 ? -0.77 24.125 23.75 1 98.12 77 TYR A C 1
ATOM 549 O O . TYR A 1 77 ? -1.107 25.094 23.047 1 98.12 77 TYR A O 1
ATOM 557 N N . PHE A 1 78 ? -0.161 23.078 23.281 1 97.69 78 PHE A N 1
ATOM 558 C CA . PHE A 1 78 ? -0.337 22.703 21.875 1 97.69 78 PHE A CA 1
ATOM 559 C C . PHE A 1 78 ? -1.743 22.172 21.625 1 97.69 78 PHE A C 1
ATOM 561 O O . PHE A 1 78 ? -2.24 21.344 22.391 1 97.69 78 PHE A O 1
ATOM 568 N N . ILE A 1 79 ? -2.377 22.75 20.641 1 97.12 79 ILE A N 1
ATOM 569 C CA . ILE A 1 79 ? -3.719 22.328 20.25 1 97.12 79 ILE A CA 1
ATOM 570 C C . ILE A 1 79 ? -3.641 21.375 19.047 1 97.12 79 ILE A C 1
ATOM 572 O O . ILE A 1 79 ? -3.143 21.766 17.984 1 97.12 79 ILE A O 1
ATOM 576 N N . SER A 1 80 ? -4.203 20.188 19.172 1 94.38 80 SER A N 1
ATOM 577 C CA . SER A 1 80 ? -4.07 19.141 18.188 1 94.38 80 SER A CA 1
ATOM 578 C C . SER A 1 80 ? -4.812 19.484 16.891 1 94.38 80 SER A C 1
ATOM 580 O O . SER A 1 80 ? -5.656 20.391 16.891 1 94.38 80 SER A O 1
ATOM 582 N N . VAL A 1 81 ? -4.469 18.812 15.859 1 93.44 81 VAL A N 1
ATOM 583 C CA . VAL A 1 81 ? -4.98 19.047 14.516 1 93.44 81 VAL A CA 1
ATOM 584 C C . VAL A 1 81 ? -6.504 18.969 14.516 1 93.44 81 VAL A C 1
ATOM 586 O O . VAL A 1 81 ? -7.082 18 14.992 1 93.44 81 VAL A O 1
ATOM 589 N N . LEU A 1 82 ? -7.16 20.016 14.078 1 93 82 LEU A N 1
ATOM 590 C CA . LEU A 1 82 ? -8.594 20.141 13.82 1 93 82 LEU A CA 1
ATOM 591 C C . LEU A 1 82 ? -9.383 20.047 15.117 1 93 82 LEU A C 1
ATOM 593 O O . LEU A 1 82 ? -10.547 19.641 15.117 1 93 82 LEU A O 1
ATOM 597 N N . ALA A 1 83 ? -8.766 20.406 16.172 1 94.81 83 ALA A N 1
ATOM 598 C CA . ALA A 1 83 ? -9.406 20.312 17.484 1 94.81 83 ALA A CA 1
ATOM 599 C C . ALA A 1 83 ? -10.359 21.484 17.719 1 94.81 83 ALA A C 1
ATOM 601 O O . ALA A 1 83 ? -11.258 21.391 18.562 1 94.81 83 ALA A O 1
ATOM 602 N N . ALA A 1 84 ? -10.156 22.625 17.031 1 96.69 84 ALA A N 1
ATOM 603 C CA . ALA A 1 84 ? -10.961 23.828 17.172 1 96.69 84 ALA A CA 1
ATOM 604 C C . ALA A 1 84 ? -10.602 24.859 16.109 1 96.69 84 ALA A C 1
ATOM 606 O O . ALA A 1 84 ? -9.539 24.766 15.492 1 96.69 84 ALA A O 1
ATOM 607 N N . PRO A 1 85 ? -11.539 25.734 15.805 1 97.44 85 PRO A N 1
ATOM 608 C CA . PRO A 1 85 ? -11.133 26.891 15 1 97.44 85 PRO A CA 1
ATOM 609 C C . PRO A 1 85 ? -10.133 27.781 15.727 1 97.44 85 PRO A C 1
ATOM 611 O O . PRO A 1 85 ? -10.391 28.219 16.844 1 97.44 85 PRO A O 1
ATOM 614 N N . LEU A 1 86 ? -9.023 28.125 15.039 1 98.56 86 LEU A N 1
ATOM 615 C CA . LEU A 1 86 ? -7.949 28.781 15.781 1 98.56 86 LEU A CA 1
ATOM 616 C C . LEU A 1 86 ? -7.613 30.141 15.156 1 98.56 86 LEU A C 1
ATOM 618 O O . LEU A 1 86 ? -6.809 30.891 15.711 1 98.56 86 LEU A O 1
ATOM 622 N N . PHE A 1 87 ? -8.164 30.406 13.992 1 98.56 87 PHE A N 1
ATOM 623 C CA . PHE A 1 87 ? -8.047 31.766 13.477 1 98.56 87 PHE A CA 1
ATOM 624 C C . PHE A 1 87 ? -8.992 32.719 14.211 1 98.56 87 PHE A C 1
ATOM 626 O O . PHE A 1 87 ? -9.883 33.312 13.602 1 98.56 87 PHE A O 1
ATOM 633 N N . ALA A 1 88 ? -8.789 32.844 15.5 1 98.38 88 ALA A N 1
ATOM 634 C CA . ALA A 1 88 ? -9.633 33.594 16.422 1 98.38 88 ALA A CA 1
ATOM 635 C C . ALA A 1 88 ? -8.852 34 17.672 1 98.38 88 ALA A C 1
ATOM 637 O O . ALA A 1 88 ? -7.773 33.469 17.938 1 98.38 88 ALA A O 1
ATOM 638 N N . GLU A 1 89 ? -9.414 34.906 18.438 1 98.5 89 GLU A N 1
ATOM 639 C CA . GLU A 1 89 ? -8.758 35.375 19.656 1 98.5 89 GLU A CA 1
ATOM 640 C C . GLU A 1 89 ? -8.789 34.312 20.734 1 98.5 89 GLU A C 1
ATOM 642 O O . GLU A 1 89 ? -7.863 34.219 21.547 1 98.5 89 GLU A O 1
ATOM 647 N N . ARG A 1 90 ? -9.867 33.562 20.734 1 98.5 90 ARG A N 1
ATOM 648 C CA . ARG A 1 90 ? -10.062 32.5 21.734 1 98.5 90 ARG A CA 1
ATOM 649 C C . ARG A 1 90 ? -10.656 31.25 21.109 1 98.5 90 ARG A C 1
ATOM 651 O O . ARG A 1 90 ? -11.266 31.312 20.047 1 98.5 90 ARG A O 1
ATOM 658 N N . ALA A 1 91 ? -10.492 30.141 21.766 1 98.56 91 ALA A N 1
ATOM 659 C CA . ALA A 1 91 ? -11.055 28.859 21.312 1 98.56 91 ALA A CA 1
ATOM 660 C C . ALA A 1 91 ? -11.414 27.984 22.516 1 98.56 91 ALA A C 1
ATOM 662 O O . ALA A 1 91 ? -10.695 27.953 23.5 1 98.56 91 ALA A O 1
ATOM 663 N N . ASN A 1 92 ? -12.562 27.359 22.469 1 98.69 92 ASN A N 1
ATOM 664 C CA . ASN A 1 92 ? -12.891 26.25 23.359 1 98.69 92 ASN A CA 1
ATOM 665 C C . ASN A 1 92 ? -12.375 24.922 22.828 1 98.69 92 ASN A C 1
ATOM 667 O O . ASN A 1 92 ? -12.734 24.5 21.719 1 98.69 92 ASN A O 1
ATOM 671 N N . VAL A 1 93 ? -11.438 24.281 23.578 1 98.44 93 VAL A N 1
ATOM 672 C CA . VAL A 1 93 ? -10.797 23.062 23.094 1 98.44 93 VAL A CA 1
ATOM 673 C C . VAL A 1 93 ? -10.984 21.938 24.125 1 98.44 93 VAL A C 1
ATOM 675 O O . VAL A 1 93 ? -10.812 22.156 25.328 1 98.44 93 VAL A O 1
ATOM 678 N N . ASP A 1 94 ? -11.383 20.766 23.641 1 97.62 94 ASP A N 1
ATOM 679 C CA . ASP A 1 94 ? -11.438 19.609 24.531 1 97.62 94 ASP A CA 1
ATOM 680 C C . ASP A 1 94 ? -10.07 19.328 25.156 1 97.62 94 ASP A C 1
ATOM 682 O O . ASP A 1 94 ? -9.062 19.297 24.453 1 97.62 94 ASP A O 1
ATOM 686 N N . ARG A 1 95 ? -10.07 19.078 26.438 1 97.06 95 ARG A N 1
ATOM 687 C CA . ARG A 1 95 ? -8.828 18.844 27.172 1 97.06 95 ARG A CA 1
ATOM 688 C C . ARG A 1 95 ? -8.055 17.672 26.578 1 97.06 95 ARG A C 1
ATOM 690 O O . ARG A 1 95 ? -6.824 17.672 26.578 1 97.06 95 ARG A O 1
ATOM 697 N N . SER A 1 96 ? -8.773 16.75 25.938 1 94.69 96 SER A N 1
ATOM 698 C CA . SER A 1 96 ? -8.156 15.555 25.344 1 94.69 96 SER A CA 1
ATOM 699 C C . SER A 1 96 ? -7.34 15.914 24.109 1 94.69 96 SER A C 1
ATOM 701 O O . SER A 1 96 ? -6.543 15.109 23.625 1 94.69 96 SER A O 1
ATOM 703 N N . GLN A 1 97 ? -7.516 17.141 23.641 1 95.38 97 GLN A N 1
ATOM 704 C CA . GLN A 1 97 ? -6.844 17.562 22.422 1 95.38 97 GLN A CA 1
ATOM 705 C C . GLN A 1 97 ? -5.711 18.547 22.734 1 95.38 97 GLN A C 1
ATOM 707 O O . GLN A 1 97 ? -5.203 19.219 21.844 1 95.38 97 GLN A O 1
ATOM 712 N N . LEU A 1 98 ? -5.395 18.625 24.031 1 96.56 98 LEU A N 1
ATOM 713 C CA . LEU A 1 98 ? -4.383 19.562 24.484 1 96.56 98 LEU A CA 1
ATOM 714 C C . LEU A 1 98 ? -3.166 18.844 25.047 1 96.56 98 LEU A C 1
ATOM 716 O O . LEU A 1 98 ? -3.307 17.828 25.734 1 96.56 98 LEU A O 1
ATOM 720 N N . VAL A 1 99 ? -2.02 19.375 24.719 1 96.88 99 VAL A N 1
ATOM 721 C CA . VAL A 1 99 ? -0.773 18.922 25.328 1 96.88 99 VAL A CA 1
ATOM 722 C C . VAL A 1 99 ? -0.037 20.125 25.938 1 96.88 99 VAL A C 1
ATOM 724 O O . VAL A 1 99 ? 0.289 21.078 25.234 1 96.88 99 VAL A O 1
ATOM 727 N N . LYS A 1 100 ? 0.209 20.031 27.203 1 96.81 100 LYS A N 1
ATOM 728 C CA . LYS A 1 100 ? 0.876 21.141 27.891 1 96.81 100 LYS A CA 1
ATOM 729 C C . LYS A 1 100 ? 2.312 21.297 27.406 1 96.81 100 LYS A C 1
ATOM 731 O O . LYS A 1 100 ? 3.043 20.312 27.266 1 96.81 100 LYS A O 1
ATOM 736 N N . LEU A 1 101 ? 2.656 22.516 27.062 1 97.12 101 LEU A N 1
ATOM 737 C CA . LEU A 1 101 ? 4.012 22.828 26.625 1 97.12 101 LEU A CA 1
ATOM 738 C C . LEU A 1 101 ? 4.91 23.141 27.812 1 97.12 101 LEU A C 1
ATOM 740 O O . LEU A 1 101 ? 4.422 23.484 28.891 1 97.12 101 LEU A O 1
ATOM 744 N N . ASN A 1 102 ? 6.23 23.016 27.625 1 93 102 ASN A N 1
ATOM 745 C CA . ASN A 1 102 ? 7.188 23.438 28.641 1 93 102 ASN A CA 1
ATOM 746 C C . ASN A 1 102 ? 7.113 24.953 28.859 1 93 102 ASN A C 1
ATOM 748 O O . ASN A 1 102 ? 6.82 25.703 27.938 1 93 102 ASN A O 1
ATOM 752 N N . PRO A 1 103 ? 7.453 25.219 30.094 1 91.56 103 PRO A N 1
ATOM 753 C CA . PRO A 1 103 ? 7.504 26.656 30.359 1 91.56 103 PRO A CA 1
ATOM 754 C C . PRO A 1 103 ? 8.492 27.391 29.453 1 91.56 103 PRO A C 1
ATOM 756 O O . PRO A 1 103 ? 9.586 26.875 29.172 1 91.56 103 PRO A O 1
ATOM 759 N N . GLY A 1 104 ? 8.039 28.406 28.906 1 89.56 104 GLY A N 1
ATOM 760 C CA . GLY A 1 104 ? 8.93 29.234 28.094 1 89.56 104 GLY A CA 1
ATOM 761 C C . GLY A 1 104 ? 8.953 28.828 26.625 1 89.56 104 GLY A C 1
ATOM 762 O O . GLY A 1 104 ? 9.68 29.422 25.828 1 89.56 104 GLY A O 1
ATOM 763 N N . ALA A 1 105 ? 8.164 27.797 26.266 1 94.44 105 ALA A N 1
ATOM 764 C CA . ALA A 1 105 ? 8.094 27.422 24.859 1 94.44 105 ALA A CA 1
ATOM 765 C C . ALA A 1 105 ? 7.691 28.609 23.984 1 94.44 105 ALA A C 1
ATOM 767 O O . ALA A 1 105 ? 6.836 29.406 24.375 1 94.44 105 ALA A O 1
ATOM 768 N N . ASP A 1 106 ? 8.367 28.812 22.844 1 96.12 106 ASP A N 1
ATOM 769 C CA . ASP A 1 106 ? 8.016 29.828 21.859 1 96.12 106 ASP A CA 1
ATOM 770 C C . ASP A 1 106 ? 6.773 29.438 21.062 1 96.12 106 ASP A C 1
ATOM 772 O O . ASP A 1 106 ? 6.855 28.609 20.156 1 96.12 106 ASP A O 1
ATOM 776 N N . ALA A 1 107 ? 5.664 30.016 21.391 1 97.06 107 ALA A N 1
ATOM 777 C CA . ALA A 1 107 ? 4.371 29.656 20.812 1 97.06 107 ALA A CA 1
ATOM 778 C C . ALA A 1 107 ? 4.398 29.766 19.297 1 97.06 107 ALA A C 1
ATOM 780 O O . ALA A 1 107 ? 3.842 28.922 18.594 1 97.06 107 ALA A O 1
ATOM 781 N N . VAL A 1 108 ? 5.02 30.781 18.797 1 97.38 108 VAL A N 1
ATOM 782 C CA . VAL A 1 108 ? 5.062 31.031 17.359 1 97.38 108 VAL A CA 1
ATOM 783 C C . VAL A 1 108 ? 5.914 29.953 16.672 1 97.38 108 VAL A C 1
ATOM 785 O O . VAL A 1 108 ? 5.523 29.406 15.641 1 97.38 108 VAL A O 1
ATOM 788 N N . ALA A 1 109 ? 6.996 29.625 17.297 1 96.25 109 ALA A N 1
ATOM 789 C CA . ALA A 1 109 ? 7.855 28.578 16.75 1 96.25 109 ALA A CA 1
ATOM 790 C C . ALA A 1 109 ? 7.145 27.219 16.734 1 96.25 109 ALA A C 1
ATOM 792 O O . ALA A 1 109 ? 7.168 26.516 15.734 1 96.25 109 ALA A O 1
ATOM 793 N N . VAL A 1 110 ? 6.492 26.906 17.844 1 96.88 110 VAL A N 1
ATOM 794 C CA . VAL A 1 110 ? 5.777 25.641 17.969 1 96.88 110 VAL A CA 1
ATOM 795 C C . VAL A 1 110 ? 4.672 25.578 16.906 1 96.88 110 VAL A C 1
ATOM 797 O O . VAL A 1 110 ? 4.547 24.578 16.203 1 96.88 110 VAL A O 1
ATOM 800 N N . ALA A 1 111 ? 3.924 26.641 16.75 1 97.25 111 ALA A N 1
ATOM 801 C CA . ALA A 1 111 ? 2.844 26.672 15.773 1 97.25 111 ALA A CA 1
ATOM 802 C C . ALA A 1 111 ? 3.387 26.5 14.359 1 97.25 111 ALA A C 1
ATOM 804 O O . ALA A 1 111 ? 2.783 25.812 13.531 1 97.25 111 ALA A O 1
ATOM 805 N N . THR A 1 112 ? 4.504 27.156 14.117 1 96.69 112 THR A N 1
ATOM 806 C CA . THR A 1 112 ? 5.129 27.125 12.805 1 96.69 112 THR A CA 1
ATOM 807 C C . THR A 1 112 ? 5.539 25.703 12.438 1 96.69 112 THR A C 1
ATOM 809 O O . THR A 1 112 ? 5.414 25.281 11.289 1 96.69 112 THR A O 1
ATOM 812 N N . LEU A 1 113 ? 5.973 24.953 13.43 1 97.5 113 LEU A N 1
ATOM 813 C CA . LEU A 1 113 ? 6.543 23.641 13.219 1 97.5 113 LEU A CA 1
ATOM 814 C C . LEU A 1 113 ? 5.469 22.562 13.312 1 97.5 113 LEU A C 1
ATOM 816 O O . LEU A 1 113 ? 5.688 21.422 12.891 1 97.5 113 LEU A O 1
ATOM 820 N N . ALA A 1 114 ? 4.32 22.875 13.82 1 96.81 114 ALA A N 1
ATOM 821 C CA . ALA A 1 114 ? 3.324 21.875 14.195 1 96.81 114 ALA A CA 1
ATOM 822 C C . ALA A 1 114 ? 2.977 20.984 13.008 1 96.81 114 ALA A C 1
ATOM 824 O O . ALA A 1 114 ? 3.248 19.781 13.023 1 96.81 114 ALA A O 1
ATOM 825 N N . ASN A 1 115 ? 2.549 21.562 11.969 1 96.25 115 ASN A N 1
ATOM 826 C CA . ASN A 1 115 ? 2.09 20.766 10.836 1 96.25 115 ASN A CA 1
ATOM 827 C C . ASN A 1 115 ? 3.252 20.047 10.141 1 96.25 115 ASN A C 1
ATOM 829 O O . ASN A 1 115 ? 3.215 18.844 9.945 1 96.25 115 ASN A O 1
ATOM 833 N N . PRO A 1 116 ? 4.344 20.766 9.797 1 96.75 116 PRO A N 1
ATOM 834 C CA . PRO A 1 116 ? 5.418 20.094 9.07 1 96.75 116 PRO A CA 1
ATOM 835 C C . PRO A 1 116 ? 6.059 18.953 9.867 1 96.75 116 PRO A C 1
ATOM 837 O O . PRO A 1 116 ? 6.402 17.922 9.305 1 96.75 116 PRO A O 1
ATOM 840 N N . VAL A 1 117 ? 6.203 19.141 11.156 1 97.5 117 VAL A N 1
ATOM 841 C CA . VAL A 1 117 ? 6.824 18.109 11.984 1 97.5 117 VAL A CA 1
ATOM 842 C C . VAL A 1 117 ? 5.84 16.969 12.219 1 97.5 117 VAL A C 1
ATOM 844 O O . VAL A 1 117 ? 6.207 15.797 12.133 1 97.5 117 VAL A O 1
ATOM 847 N N . THR A 1 118 ? 4.59 17.312 12.461 1 96.62 118 THR A N 1
ATOM 848 C CA . THR A 1 118 ? 3.57 16.281 12.695 1 96.62 118 THR A CA 1
ATOM 849 C C . THR A 1 118 ? 3.445 15.367 11.484 1 96.62 118 THR A C 1
ATOM 851 O O . THR A 1 118 ? 3.26 14.156 11.633 1 96.62 118 THR A O 1
ATOM 854 N N . SER A 1 119 ? 3.582 15.875 10.312 1 96.25 119 SER A N 1
ATOM 855 C CA . SER A 1 119 ? 3.383 15.094 9.094 1 96.25 119 SER A CA 1
ATOM 856 C C . SER A 1 119 ? 4.371 13.938 9.008 1 96.25 119 SER A C 1
ATOM 858 O O . SER A 1 119 ? 3.971 12.789 8.82 1 96.25 119 SER A O 1
ATOM 860 N N . SER A 1 120 ? 5.676 14.211 9.211 1 98 120 SER A N 1
ATOM 861 C CA . SER A 1 120 ? 6.676 13.148 9.133 1 98 120 SER A CA 1
ATOM 862 C C . SER A 1 120 ? 6.691 12.312 10.406 1 98 120 SER A C 1
ATOM 864 O O . SER A 1 120 ? 6.922 11.102 10.359 1 98 120 SER A O 1
ATOM 866 N N . TRP A 1 121 ? 6.418 12.969 11.57 1 97.88 121 TRP A N 1
ATOM 867 C CA . TRP A 1 121 ? 6.391 12.25 12.836 1 97.88 121 TRP A CA 1
ATOM 868 C C . TRP A 1 121 ? 5.34 11.141 12.82 1 97.88 121 TRP A C 1
ATOM 870 O O . TRP A 1 121 ? 5.645 9.984 13.125 1 97.88 121 TRP A O 1
ATOM 880 N N . MET A 1 122 ? 4.176 11.5 12.398 1 97.19 122 MET A N 1
ATOM 881 C CA . MET A 1 122 ? 3.094 10.523 12.391 1 97.19 122 MET A CA 1
ATOM 882 C C . MET A 1 122 ? 3.33 9.461 11.32 1 97.19 122 MET A C 1
ATOM 884 O O . MET A 1 122 ? 3.027 8.289 11.523 1 97.19 122 MET A O 1
ATOM 888 N N . ALA A 1 123 ? 3.867 9.844 10.148 1 98.19 123 ALA A N 1
ATOM 889 C CA . ALA A 1 123 ? 4.18 8.883 9.094 1 98.19 123 ALA A CA 1
ATOM 890 C C . ALA A 1 123 ? 5.156 7.824 9.586 1 98.19 123 ALA A C 1
ATOM 892 O O . ALA A 1 123 ? 4.941 6.629 9.383 1 98.19 123 ALA A O 1
ATOM 893 N N . LEU A 1 124 ? 6.219 8.258 10.281 1 98.38 124 LEU A N 1
ATOM 894 C CA . LEU A 1 124 ? 7.273 7.348 10.711 1 98.38 124 LEU A CA 1
ATOM 895 C C . LEU A 1 124 ? 6.844 6.551 11.938 1 98.38 124 LEU A C 1
ATOM 897 O O . LEU A 1 124 ? 7.074 5.344 12.016 1 98.38 124 LEU A O 1
ATOM 901 N N . ARG A 1 125 ? 6.105 7.191 12.805 1 97.62 125 ARG A N 1
ATOM 902 C CA . ARG A 1 125 ? 5.805 6.57 14.086 1 97.62 125 ARG A CA 1
ATOM 903 C C . ARG A 1 125 ? 4.574 5.672 13.984 1 97.62 125 ARG A C 1
ATOM 905 O O . ARG A 1 125 ? 4.465 4.676 14.703 1 97.62 125 ARG A O 1
ATOM 912 N N . CYS A 1 126 ? 3.67 6.039 13.078 1 96.56 126 CYS A N 1
ATOM 913 C CA . CYS A 1 126 ? 2.383 5.352 13.117 1 96.56 126 CYS A CA 1
ATOM 914 C C . CYS A 1 126 ? 2.125 4.598 11.812 1 96.56 126 CYS A C 1
ATOM 916 O O . CYS A 1 126 ? 1.369 3.625 11.797 1 96.56 126 CYS A O 1
ATOM 918 N N . ARG A 1 127 ? 2.695 5.035 10.695 1 97.19 127 ARG A N 1
ATOM 919 C CA . ARG A 1 127 ? 2.365 4.418 9.422 1 97.19 127 ARG A CA 1
ATOM 920 C C . ARG A 1 127 ? 3.447 3.428 8.992 1 97.19 127 ARG A C 1
ATOM 922 O O . ARG A 1 127 ? 3.141 2.346 8.484 1 97.19 127 ARG A O 1
ATOM 929 N N . ALA A 1 128 ? 4.727 3.789 9.258 1 97.19 128 ALA A N 1
ATOM 930 C CA . ALA A 1 128 ? 5.832 2.914 8.875 1 97.19 128 ALA A CA 1
ATOM 931 C C . ALA A 1 128 ? 5.75 1.575 9.609 1 97.19 128 ALA A C 1
ATOM 933 O O . ALA A 1 128 ? 5.598 1.535 10.828 1 97.19 128 ALA A O 1
ATOM 934 N N . ILE A 1 129 ? 5.844 0.542 8.852 1 95 129 ILE A N 1
ATOM 935 C CA . ILE A 1 129 ? 5.754 -0.807 9.398 1 95 129 ILE A CA 1
ATOM 936 C C . ILE A 1 129 ? 7.137 -1.276 9.844 1 95 129 ILE A C 1
ATOM 938 O O . ILE A 1 129 ? 8.094 -1.218 9.078 1 95 129 ILE A O 1
ATOM 942 N N . GLY A 1 130 ? 7.27 -1.77 11.062 1 91.38 130 GLY A N 1
ATOM 943 C CA . GLY A 1 130 ? 8.523 -2.301 11.57 1 91.38 130 GLY A CA 1
ATOM 944 C C . GLY A 1 130 ? 9.477 -1.224 12.055 1 91.38 130 GLY A C 1
ATOM 945 O O . GLY A 1 130 ? 10.609 -1.517 12.453 1 91.38 130 GLY A O 1
ATOM 946 N N . GLY A 1 131 ? 9.047 -0.037 11.914 1 89.19 131 GLY A N 1
ATOM 947 C CA . GLY A 1 131 ? 9.805 1.075 12.469 1 89.19 131 GLY A CA 1
ATOM 948 C C . GLY A 1 131 ? 10.773 1.69 11.469 1 89.19 131 GLY A C 1
ATOM 949 O O . GLY A 1 131 ? 10.719 1.391 10.273 1 89.19 131 GLY A O 1
ATOM 950 N N . TYR A 1 132 ? 11.609 2.592 11.969 1 93.06 132 TYR A N 1
ATOM 951 C CA . TYR A 1 132 ? 12.445 3.461 11.141 1 93.06 132 TYR A CA 1
ATOM 952 C C . TYR A 1 132 ? 13.883 3.477 11.656 1 93.06 132 TYR A C 1
ATOM 954 O O . TYR A 1 132 ? 14.789 3.957 10.961 1 93.06 132 TYR A O 1
ATOM 962 N N . GLN A 1 133 ? 14.102 2.973 12.836 1 95.94 133 GLN A N 1
ATOM 963 C CA . GLN A 1 133 ? 15.438 2.998 13.438 1 95.94 133 GLN A CA 1
ATOM 964 C C . GLN A 1 133 ? 16.422 2.18 12.609 1 95.94 133 GLN A C 1
ATOM 966 O O . GLN A 1 133 ? 16.141 1.035 12.25 1 95.94 133 GLN A O 1
ATOM 971 N N . GLY A 1 134 ? 17.531 2.793 12.25 1 96.94 134 GLY A N 1
ATOM 972 C CA . GLY A 1 134 ? 18.578 2.098 11.516 1 96.94 134 GLY A CA 1
ATOM 973 C C . GLY A 1 134 ? 18.266 1.938 10.039 1 96.94 134 GLY A C 1
ATOM 974 O O . GLY A 1 134 ? 18.984 1.234 9.32 1 96.94 134 GLY A O 1
ATOM 975 N N . ARG A 1 135 ? 17.281 2.582 9.547 1 97.69 135 ARG A N 1
ATOM 976 C CA . ARG A 1 135 ? 16.828 2.406 8.172 1 97.69 135 ARG A CA 1
ATOM 977 C C . ARG A 1 135 ? 17.156 3.633 7.324 1 97.69 135 ARG A C 1
ATOM 979 O O . ARG A 1 135 ? 17.5 4.688 7.859 1 97.69 135 ARG A O 1
ATOM 986 N N . THR A 1 136 ? 17.156 3.445 6.039 1 98.5 136 THR A N 1
ATOM 987 C CA . THR A 1 136 ? 17.328 4.527 5.074 1 98.5 136 THR A CA 1
ATOM 988 C C . THR A 1 136 ? 15.977 5.141 4.707 1 98.5 136 THR A C 1
ATOM 990 O O . THR A 1 136 ? 15.07 4.434 4.262 1 98.5 136 THR A O 1
ATOM 993 N N . VAL A 1 137 ? 15.898 6.43 4.941 1 98.88 137 VAL A N 1
ATOM 994 C CA . VAL A 1 137 ? 14.695 7.184 4.625 1 98.88 137 VAL A CA 1
ATOM 995 C C . VAL A 1 137 ? 14.969 8.141 3.465 1 98.88 137 VAL A C 1
ATOM 997 O O . VAL A 1 137 ? 15.906 8.938 3.521 1 98.88 137 VAL A O 1
ATOM 1000 N N . LEU A 1 138 ? 14.234 7.984 2.373 1 98.88 138 LEU A N 1
ATOM 1001 C CA . LEU A 1 138 ? 14.289 8.898 1.236 1 98.88 138 LEU A CA 1
ATOM 1002 C C . LEU A 1 138 ? 13.109 9.867 1.266 1 98.88 138 LEU A C 1
ATOM 1004 O O . LEU A 1 138 ? 11.961 9.453 1.461 1 98.88 138 LEU A O 1
ATOM 1008 N N . ILE A 1 139 ? 13.375 11.125 1.135 1 98.94 139 ILE A N 1
ATOM 1009 C CA . ILE A 1 139 ? 12.359 12.172 1.215 1 98.94 139 ILE A CA 1
ATOM 1010 C C . ILE A 1 139 ? 12.219 12.859 -0.139 1 98.94 139 ILE A C 1
ATOM 1012 O O . ILE A 1 139 ? 13.117 13.594 -0.565 1 98.94 139 ILE A O 1
ATOM 1016 N N . LEU A 1 140 ? 11.133 12.617 -0.825 1 98.81 140 LEU A N 1
ATOM 1017 C CA . LEU A 1 140 ? 10.773 13.328 -2.045 1 98.81 140 LEU A CA 1
ATOM 1018 C C . LEU A 1 140 ? 10.094 14.648 -1.722 1 98.81 140 LEU A C 1
ATOM 1020 O O . LEU A 1 140 ? 9.039 14.672 -1.075 1 98.81 140 LEU A O 1
ATOM 1024 N N . GLY A 1 141 ? 10.641 15.742 -2.15 1 98.19 141 GLY A N 1
ATOM 1025 C CA . GLY A 1 141 ? 10.211 17.062 -1.736 1 98.19 141 GLY A CA 1
ATOM 1026 C C . GLY A 1 141 ? 10.977 17.594 -0.539 1 98.19 141 GLY A C 1
ATOM 1027 O O . GLY A 1 141 ? 10.398 18.266 0.322 1 98.19 141 GLY A O 1
ATOM 1028 N N . ALA A 1 142 ? 12.258 17.344 -0.484 1 98.25 142 ALA A N 1
ATOM 1029 C CA . ALA A 1 142 ? 13.086 17.594 0.69 1 98.25 142 ALA A CA 1
ATOM 1030 C C . ALA A 1 142 ? 13.281 19.094 0.903 1 98.25 142 ALA A C 1
ATOM 1032 O O . ALA A 1 142 ? 13.648 19.531 1.996 1 98.25 142 ALA A O 1
ATOM 1033 N N . THR A 1 143 ? 13.039 19.906 -0.15 1 96.56 143 THR A N 1
ATOM 1034 C CA . THR A 1 143 ? 13.312 21.328 -0.045 1 96.56 143 THR A CA 1
ATOM 1035 C C . THR A 1 143 ? 12.086 22.078 0.474 1 96.56 143 THR A C 1
ATOM 1037 O O . THR A 1 143 ? 12.172 23.266 0.794 1 96.56 143 THR A O 1
ATOM 1040 N N . SER A 1 144 ? 10.953 21.406 0.564 1 94.69 144 SER A N 1
ATOM 1041 C CA . SER A 1 144 ? 9.75 22.031 1.108 1 94.69 144 SER A CA 1
ATOM 1042 C C . SER A 1 144 ? 9.867 22.234 2.615 1 94.69 144 SER A C 1
ATOM 1044 O O . SER A 1 144 ? 10.781 21.703 3.248 1 94.69 144 SER A O 1
ATOM 1046 N N . ALA A 1 145 ? 8.945 23.031 3.189 1 93.88 145 ALA A N 1
ATOM 1047 C CA . ALA A 1 145 ? 8.93 23.219 4.641 1 93.88 145 ALA A CA 1
ATOM 1048 C C . ALA A 1 145 ? 8.766 21.891 5.359 1 93.88 145 ALA A C 1
ATOM 1050 O O . ALA A 1 145 ? 9.523 21.578 6.281 1 93.88 145 ALA A O 1
ATOM 1051 N N . SER A 1 146 ? 7.844 21.094 4.902 1 96.38 146 SER A N 1
ATOM 1052 C CA . SER A 1 146 ? 7.605 19.797 5.52 1 96.38 146 SER A CA 1
ATOM 1053 C C . SER A 1 146 ? 8.75 18.828 5.234 1 96.38 146 SER A C 1
ATOM 1055 O O . SER A 1 146 ? 9.125 18.031 6.09 1 96.38 146 SER A O 1
ATOM 1057 N N . GLY A 1 147 ? 9.297 18.906 4.031 1 97.62 147 GLY A N 1
ATOM 1058 C CA . GLY A 1 147 ? 10.422 18.047 3.688 1 97.62 147 GLY A CA 1
ATOM 1059 C C . GLY A 1 147 ? 11.641 18.297 4.555 1 97.62 147 GLY A C 1
ATOM 1060 O O . GLY A 1 147 ? 12.281 17.359 5.016 1 97.62 147 GLY A O 1
ATOM 1061 N N . ARG A 1 148 ? 11.945 19.578 4.754 1 97.19 148 ARG A N 1
ATOM 1062 C CA . ARG A 1 148 ? 13.062 19.938 5.609 1 97.19 148 ARG A CA 1
ATOM 1063 C C . ARG A 1 148 ? 12.852 19.438 7.035 1 97.19 148 ARG A C 1
ATOM 1065 O O . ARG A 1 148 ? 13.781 18.906 7.656 1 97.19 148 ARG A O 1
ATOM 1072 N N . CYS A 1 149 ? 11.648 19.578 7.523 1 97.5 149 CYS A N 1
ATOM 1073 C CA . CYS A 1 149 ? 11.336 19.078 8.859 1 97.5 149 CYS A CA 1
ATOM 1074 C C . CYS A 1 149 ? 11.422 17.562 8.906 1 97.5 149 CYS A C 1
ATOM 1076 O O . CYS A 1 149 ? 11.836 16.984 9.914 1 97.5 149 CYS A O 1
ATOM 1078 N N . ALA A 1 150 ? 11.047 16.891 7.816 1 98.5 150 ALA A N 1
ATOM 1079 C CA . ALA A 1 150 ? 11.102 15.438 7.758 1 98.5 150 ALA A CA 1
ATOM 1080 C C . ALA A 1 150 ? 12.531 14.93 7.922 1 98.5 150 ALA A C 1
ATOM 1082 O O . ALA A 1 150 ? 12.758 13.875 8.516 1 98.5 150 ALA A O 1
ATOM 1083 N N . VAL A 1 151 ? 13.5 15.68 7.391 1 98.5 151 VAL A N 1
ATOM 1084 C CA . VAL A 1 151 ? 14.898 15.32 7.543 1 98.5 151 VAL A CA 1
ATOM 1085 C C . VAL A 1 151 ? 15.273 15.312 9.023 1 98.5 151 VAL A C 1
ATOM 1087 O O . VAL A 1 151 ? 15.828 14.328 9.523 1 98.5 151 VAL A O 1
ATOM 1090 N N . VAL A 1 152 ? 14.891 16.375 9.703 1 98.06 152 VAL A N 1
ATOM 1091 C CA . VAL A 1 152 ? 15.219 16.516 11.117 1 98.06 152 VAL A CA 1
ATOM 1092 C C . VAL A 1 152 ? 14.523 15.422 11.922 1 98.06 152 VAL A C 1
ATOM 1094 O O . VAL A 1 152 ? 15.148 14.789 12.781 1 98.06 152 VAL A O 1
ATOM 1097 N N . VAL A 1 153 ? 13.281 15.164 11.633 1 98.12 153 VAL A N 1
ATOM 1098 C CA . VAL A 1 153 ? 12.492 14.18 12.359 1 98.12 153 VAL A CA 1
ATOM 1099 C C . VAL A 1 153 ? 13.078 12.781 12.148 1 98.12 153 VAL A C 1
ATOM 1101 O O . VAL A 1 153 ? 13.242 12.023 13.102 1 98.12 153 VAL A O 1
ATOM 1104 N N . ALA A 1 154 ? 13.398 12.43 10.875 1 98.56 154 ALA A N 1
ATOM 1105 C CA . ALA A 1 154 ? 13.984 11.125 10.57 1 98.56 154 ALA A CA 1
ATOM 1106 C C . ALA A 1 154 ? 15.273 10.914 11.359 1 98.56 154 ALA A C 1
ATOM 1108 O O . ALA A 1 154 ? 15.492 9.836 11.93 1 98.56 154 ALA A O 1
ATOM 1109 N N . ARG A 1 155 ? 16.094 11.992 11.445 1 97.5 155 ARG A N 1
ATOM 1110 C CA . ARG A 1 155 ? 17.344 11.914 12.195 1 97.5 155 ARG A CA 1
ATOM 1111 C C . ARG A 1 155 ? 17.062 11.75 13.688 1 97.5 155 ARG A C 1
ATOM 1113 O O . ARG A 1 155 ? 17.656 10.883 14.336 1 97.5 155 ARG A O 1
ATOM 1120 N N . MET A 1 156 ? 16.203 12.516 14.164 1 96.38 156 MET A N 1
ATOM 1121 C CA . MET A 1 156 ? 15.859 12.484 15.578 1 96.38 156 MET A CA 1
ATOM 1122 C C . MET A 1 156 ? 15.359 11.102 15.992 1 96.38 156 MET A C 1
ATOM 1124 O O . MET A 1 156 ? 15.633 10.641 17.094 1 96.38 156 MET A O 1
ATOM 1128 N N . LEU A 1 157 ? 14.688 10.43 15.094 1 97 157 LEU A N 1
ATOM 1129 C CA . LEU A 1 157 ? 14.062 9.148 15.406 1 97 157 LEU A CA 1
ATOM 1130 C C . LEU A 1 157 ? 15.031 7.996 15.156 1 97 157 LEU A C 1
ATOM 1132 O O . LEU A 1 157 ? 14.734 6.848 15.492 1 97 157 LEU A O 1
ATOM 1136 N N . GLY A 1 158 ? 16.141 8.258 14.516 1 97.56 158 GLY A N 1
ATOM 1137 C CA . GLY A 1 158 ? 17.188 7.25 14.492 1 97.56 158 GLY A CA 1
ATOM 1138 C C . GLY A 1 158 ? 17.391 6.633 13.117 1 97.56 158 GLY A C 1
ATOM 1139 O O . GLY A 1 158 ? 17.938 5.535 13.008 1 97.56 158 GLY A O 1
ATOM 1140 N N . ALA A 1 159 ? 16.906 7.281 12.07 1 98.06 159 ALA A N 1
ATOM 1141 C CA . ALA A 1 159 ? 17.234 6.809 10.727 1 98.06 159 ALA A CA 1
ATOM 1142 C C . ALA A 1 159 ? 18.75 6.738 10.523 1 98.06 159 ALA A C 1
ATOM 1144 O O . ALA A 1 159 ? 19.484 7.629 10.961 1 98.06 159 ALA A O 1
ATOM 1145 N N . ALA A 1 160 ? 19.203 5.719 9.898 1 98.06 160 ALA A N 1
ATOM 1146 C CA . ALA A 1 160 ? 20.625 5.562 9.641 1 98.06 160 ALA A CA 1
ATOM 1147 C C . ALA A 1 160 ? 21.078 6.484 8.508 1 98.06 160 ALA A C 1
ATOM 1149 O O . ALA A 1 160 ? 22.203 7.008 8.547 1 98.06 160 ALA A O 1
ATOM 1150 N N . ARG A 1 161 ? 20.25 6.625 7.516 1 98.38 161 ARG A N 1
ATOM 1151 C CA . ARG A 1 161 ? 20.547 7.457 6.352 1 98.38 161 ARG A CA 1
ATOM 1152 C C . ARG A 1 161 ? 19.312 8.219 5.898 1 98.38 161 ARG A C 1
ATOM 1154 O O . ARG A 1 161 ? 18.203 7.68 5.922 1 98.38 161 ARG A O 1
ATOM 1161 N N . VAL A 1 162 ? 19.531 9.453 5.551 1 98.81 162 VAL A N 1
ATOM 1162 C CA . VAL A 1 162 ? 18.469 10.297 5.035 1 98.81 162 VAL A CA 1
ATOM 1163 C C . VAL A 1 162 ? 18.875 10.883 3.684 1 98.81 162 VAL A C 1
ATOM 1165 O O . VAL A 1 162 ? 19.891 11.57 3.578 1 98.81 162 VAL A O 1
ATOM 1168 N N . ILE A 1 163 ? 18.062 10.578 2.643 1 98.81 163 ILE A N 1
ATOM 1169 C CA . ILE A 1 163 ? 18.312 11.031 1.279 1 98.81 163 ILE A CA 1
ATOM 1170 C C . ILE A 1 163 ? 17.25 12.062 0.878 1 98.81 163 ILE A C 1
ATOM 1172 O O . ILE A 1 163 ? 16.047 11.836 1.063 1 98.81 163 ILE A O 1
ATOM 1176 N N . GLY A 1 164 ? 17.672 13.195 0.369 1 98.81 164 GLY A N 1
ATOM 1177 C CA . GLY A 1 164 ? 16.75 14.211 -0.106 1 98.81 164 GLY A CA 1
ATOM 1178 C C . GLY A 1 164 ? 16.672 14.281 -1.619 1 98.81 164 GLY A C 1
ATOM 1179 O O . GLY A 1 164 ? 17.688 14.195 -2.309 1 98.81 164 GLY A O 1
ATOM 1180 N N . VAL A 1 165 ? 15.484 14.336 -2.107 1 98.62 165 VAL A N 1
ATOM 1181 C CA . VAL A 1 165 ? 15.234 14.438 -3.541 1 98.62 165 VAL A CA 1
ATOM 1182 C C . VAL A 1 165 ? 14.43 15.695 -3.84 1 98.62 165 VAL A C 1
ATOM 1184 O O . VAL A 1 165 ? 13.414 15.961 -3.193 1 98.62 165 VAL A O 1
ATOM 1187 N N . SER A 1 166 ? 14.828 16.469 -4.699 1 97.5 166 SER A N 1
ATOM 1188 C CA . SER A 1 166 ? 14.117 17.656 -5.184 1 97.5 166 SER A CA 1
ATOM 1189 C C . SER A 1 166 ? 14.625 18.094 -6.551 1 97.5 166 SER A C 1
ATOM 1191 O O . SER A 1 166 ? 15.641 17.578 -7.031 1 97.5 166 SER A O 1
ATOM 1193 N N . ARG A 1 167 ? 14.008 19.062 -7.262 1 94.38 167 ARG A N 1
ATOM 1194 C CA . ARG A 1 167 ? 14.305 19.438 -8.641 1 94.38 167 ARG A CA 1
ATOM 1195 C C . ARG A 1 167 ? 15.438 20.453 -8.695 1 94.38 167 ARG A C 1
ATOM 1197 O O . ARG A 1 167 ? 16.172 20.516 -9.672 1 94.38 167 ARG A O 1
ATOM 1204 N N . SER A 1 168 ? 15.555 21.234 -7.652 1 93.44 168 SER A N 1
ATOM 1205 C CA . SER A 1 168 ? 16.531 22.312 -7.719 1 93.44 168 SER A CA 1
ATOM 1206 C C . SER A 1 168 ? 17.812 21.953 -6.957 1 93.44 168 SER A C 1
ATOM 1208 O O . SER A 1 168 ? 17.766 21.734 -5.746 1 93.44 168 SER A O 1
ATOM 1210 N N . VAL A 1 169 ? 18.859 22.047 -7.719 1 94.75 169 VAL A N 1
ATOM 1211 C CA . VAL A 1 169 ? 20.156 21.719 -7.133 1 94.75 169 VAL A CA 1
ATOM 1212 C C . VAL A 1 169 ? 20.5 22.75 -6.043 1 94.75 169 VAL A C 1
ATOM 1214 O O . VAL A 1 169 ? 20.922 22.375 -4.949 1 94.75 169 VAL A O 1
ATOM 1217 N N . ASP A 1 170 ? 20.203 23.953 -6.309 1 96.56 170 ASP A N 1
ATOM 1218 C CA . ASP A 1 170 ? 20.594 25.047 -5.41 1 96.56 170 ASP A CA 1
ATOM 1219 C C . ASP A 1 170 ? 19.828 24.969 -4.094 1 96.56 170 ASP A C 1
ATOM 1221 O O . ASP A 1 170 ? 20.422 25.078 -3.018 1 96.56 170 ASP A O 1
ATOM 1225 N N . THR A 1 171 ? 18.594 24.781 -4.176 1 95.12 171 THR A N 1
ATOM 1226 C CA . THR A 1 171 ? 17.797 24.734 -2.957 1 95.12 171 THR A CA 1
ATOM 1227 C C . THR A 1 171 ? 18.062 23.453 -2.174 1 95.12 171 THR A C 1
ATOM 1229 O O . THR A 1 171 ? 18.062 23.469 -0.941 1 95.12 171 THR A O 1
ATOM 1232 N N . LEU A 1 172 ? 18.281 22.391 -2.885 1 97.38 172 LEU A N 1
ATOM 1233 C CA . LEU A 1 172 ? 18.562 21.109 -2.244 1 97.38 172 LEU A CA 1
ATOM 1234 C C . LEU A 1 172 ? 19.859 21.188 -1.447 1 97.38 172 LEU A C 1
ATOM 1236 O O . LEU A 1 172 ? 19.969 20.562 -0.385 1 97.38 172 LEU A O 1
ATOM 1240 N N . ALA A 1 173 ? 20.797 21.984 -1.907 1 97.38 173 ALA A N 1
ATOM 1241 C CA . ALA A 1 173 ? 22.094 22.156 -1.239 1 97.38 173 ALA A CA 1
ATOM 1242 C C . ALA A 1 173 ? 21.922 22.812 0.124 1 97.38 173 ALA A C 1
ATOM 1244 O O . ALA A 1 173 ? 22.766 22.672 1.005 1 97.38 173 ALA A O 1
ATOM 1245 N N . THR A 1 174 ? 20.797 23.484 0.306 1 95.69 174 THR A N 1
ATOM 1246 C CA . THR A 1 174 ? 20.578 24.234 1.538 1 95.69 174 THR A CA 1
ATOM 1247 C C . THR A 1 174 ? 19.938 23.359 2.605 1 95.69 174 THR A C 1
ATOM 1249 O O . THR A 1 174 ? 19.812 23.766 3.762 1 95.69 174 THR A O 1
ATOM 1252 N N . VAL A 1 175 ? 19.547 22.219 2.256 1 97.19 175 VAL A N 1
ATOM 1253 C CA . VAL A 1 175 ? 18.859 21.359 3.211 1 97.19 175 VAL A CA 1
ATOM 1254 C C . VAL A 1 175 ? 19.891 20.672 4.105 1 97.19 175 VAL A C 1
ATOM 1256 O O . VAL A 1 175 ? 20.734 19.906 3.625 1 97.19 175 VAL A O 1
ATOM 1259 N N . GLU A 1 176 ? 19.828 20.891 5.379 1 95.81 176 GLU A N 1
ATOM 1260 C CA . GLU A 1 176 ? 20.781 20.328 6.336 1 95.81 176 GLU A CA 1
ATOM 1261 C C . GLU A 1 176 ? 20.375 18.922 6.75 1 95.81 176 GLU A C 1
ATOM 1263 O O . GLU A 1 176 ? 19.188 18.562 6.688 1 95.81 176 GLU A O 1
ATOM 1268 N N . GLY A 1 177 ? 21.344 18.125 7.059 1 96.88 177 GLY A N 1
ATOM 1269 C CA . GLY A 1 177 ? 21.078 16.828 7.684 1 96.88 177 GLY A CA 1
ATOM 1270 C C . GLY A 1 177 ? 20.984 15.688 6.691 1 96.88 177 GLY A C 1
ATOM 1271 O O . GLY A 1 177 ? 20.781 14.539 7.074 1 96.88 177 GLY A O 1
ATOM 1272 N N . LEU A 1 178 ? 21.172 15.977 5.445 1 98.31 178 LEU A N 1
ATOM 1273 C CA . LEU A 1 178 ? 21.078 14.938 4.422 1 98.31 178 LEU A CA 1
ATOM 1274 C C . LEU A 1 178 ? 22.406 14.203 4.27 1 98.31 178 LEU A C 1
ATOM 1276 O O . LEU A 1 178 ? 23.469 14.82 4.312 1 98.31 178 LEU A O 1
ATOM 1280 N N . ASP A 1 179 ? 22.297 12.93 4.117 1 98.44 179 ASP A N 1
ATOM 1281 C CA . ASP A 1 179 ? 23.484 12.141 3.773 1 98.44 179 ASP A CA 1
ATOM 1282 C C . ASP A 1 179 ? 23.766 12.203 2.275 1 98.44 179 ASP A C 1
ATOM 1284 O O . ASP A 1 179 ? 24.922 12.125 1.853 1 98.44 179 ASP A O 1
ATOM 1288 N N . GLU A 1 180 ? 22.719 12.25 1.483 1 98.06 180 GLU A N 1
ATOM 1289 C CA . GLU A 1 180 ? 22.812 12.336 0.029 1 98.06 180 GLU A CA 1
ATOM 1290 C C . GLU A 1 180 ? 21.703 13.219 -0.544 1 98.06 180 GLU A C 1
ATOM 1292 O O . GLU A 1 180 ? 20.609 13.312 0.032 1 98.06 180 GLU A O 1
ATOM 1297 N N . ARG A 1 181 ? 22.094 13.898 -1.589 1 98.31 181 ARG A N 1
ATOM 1298 C CA . ARG A 1 181 ? 21.188 14.773 -2.322 1 98.31 181 ARG A CA 1
ATOM 1299 C C . ARG A 1 181 ? 21.031 14.32 -3.768 1 98.31 181 ARG A C 1
ATOM 1301 O O . ARG A 1 181 ? 22.016 14.062 -4.457 1 98.31 181 ARG A O 1
ATOM 1308 N N . VAL A 1 182 ? 19.812 14.109 -4.152 1 98.25 182 VAL A N 1
ATOM 1309 C CA . VAL A 1 182 ? 19.531 13.664 -5.512 1 98.25 182 VAL A CA 1
ATOM 1310 C C . VAL A 1 182 ? 18.656 14.695 -6.227 1 98.25 182 VAL A C 1
ATOM 1312 O O . VAL A 1 182 ? 17.578 15.055 -5.738 1 98.25 182 VAL A O 1
ATOM 1315 N N . VAL A 1 183 ? 19.125 15.172 -7.363 1 97.94 183 VAL A N 1
ATOM 1316 C CA . VAL A 1 183 ? 18.328 16.094 -8.172 1 97.94 183 VAL A CA 1
ATOM 1317 C C . VAL A 1 183 ? 17.328 15.297 -9.008 1 97.94 183 VAL A C 1
ATOM 1319 O O . VAL A 1 183 ? 17.703 14.414 -9.773 1 97.94 183 VAL A O 1
ATOM 1322 N N . LEU A 1 184 ? 16.094 15.617 -8.797 1 97 184 LEU A N 1
ATOM 1323 C CA . LEU A 1 184 ? 15.016 14.938 -9.508 1 97 184 LEU A CA 1
ATOM 1324 C C . LEU A 1 184 ? 15.023 15.305 -10.984 1 97 184 LEU A C 1
ATOM 1326 O O . LEU A 1 184 ? 15.047 16.484 -11.336 1 97 184 LEU A O 1
ATOM 1330 N N . GLN A 1 185 ? 15 14.336 -11.781 1 94.94 185 GLN A N 1
ATOM 1331 C CA . GLN A 1 185 ? 14.93 14.508 -13.234 1 94.94 185 GLN A CA 1
ATOM 1332 C C . GLN A 1 185 ? 13.922 13.547 -13.852 1 94.94 185 GLN A C 1
ATOM 1334 O O . GLN A 1 185 ? 13.406 12.656 -13.172 1 94.94 185 GLN A O 1
ATOM 1339 N N . GLU A 1 186 ? 13.578 13.719 -15.109 1 89.38 186 GLU A N 1
ATOM 1340 C CA . GLU A 1 186 ? 12.695 12.844 -15.875 1 89.38 186 GLU A CA 1
ATOM 1341 C C . GLU A 1 186 ? 13.406 12.289 -17.109 1 89.38 186 GLU A C 1
ATOM 1343 O O . GLU A 1 186 ? 13.773 13.039 -18.016 1 89.38 186 GLU A O 1
ATOM 1348 N N . PRO A 1 187 ? 13.641 11.039 -17.234 1 93.62 187 PRO A N 1
ATOM 1349 C CA . PRO A 1 187 ? 13.211 10.023 -16.266 1 93.62 187 PRO A CA 1
ATOM 1350 C C . PRO A 1 187 ? 14.031 10.047 -14.977 1 93.62 187 PRO A C 1
ATOM 1352 O O . PRO A 1 187 ? 15.156 10.547 -14.969 1 93.62 187 PRO A O 1
ATOM 1355 N N . VAL A 1 188 ? 13.375 9.539 -13.859 1 96.25 188 VAL A N 1
ATOM 1356 C CA . VAL A 1 188 ? 14.016 9.531 -12.547 1 96.25 188 VAL A CA 1
ATOM 1357 C C . VAL A 1 188 ? 15.227 8.602 -12.57 1 96.25 188 VAL A C 1
ATOM 1359 O O . VAL A 1 188 ? 15.148 7.484 -13.086 1 96.25 188 VAL A O 1
ATOM 1362 N N . VAL A 1 189 ? 16.328 9.094 -12.023 1 95.06 189 VAL A N 1
ATOM 1363 C CA . VAL A 1 189 ? 17.547 8.297 -11.883 1 95.06 189 VAL A CA 1
ATOM 1364 C C . VAL A 1 189 ? 18.078 8.422 -10.453 1 95.06 189 VAL A C 1
ATOM 1366 O O . VAL A 1 189 ? 18.094 9.516 -9.883 1 95.06 189 VAL A O 1
ATOM 1369 N N . LEU A 1 190 ? 18.391 7.301 -9.898 1 96.25 190 LEU A N 1
ATOM 1370 C CA . LEU A 1 190 ? 19.047 7.277 -8.594 1 96.25 190 LEU A CA 1
ATOM 1371 C C . LEU A 1 190 ? 20.469 6.758 -8.703 1 96.25 190 LEU A C 1
ATOM 1373 O O . LEU A 1 190 ? 20.703 5.684 -9.266 1 96.25 190 LEU A O 1
ATOM 1377 N N . PRO A 1 191 ? 21.422 7.516 -8.211 1 95.19 191 PRO A N 1
ATOM 1378 C CA . PRO A 1 191 ? 22.797 7.012 -8.203 1 95.19 191 PRO A CA 1
ATOM 1379 C C . PRO A 1 191 ? 22.938 5.715 -7.402 1 95.19 191 PRO A C 1
ATOM 1381 O O . PRO A 1 191 ? 22.234 5.508 -6.418 1 95.19 191 PRO A O 1
ATOM 1384 N N . ALA A 1 192 ? 23.891 4.883 -7.805 1 93.88 192 ALA A N 1
ATOM 1385 C CA . ALA A 1 192 ? 24.141 3.6 -7.152 1 93.88 192 ALA A CA 1
ATOM 1386 C C . ALA A 1 192 ? 24.547 3.797 -5.691 1 93.88 192 ALA A C 1
ATOM 1388 O O . ALA A 1 192 ? 24.312 2.92 -4.855 1 93.88 192 ALA A O 1
ATOM 1389 N N . SER A 1 193 ? 25.062 4.98 -5.438 1 95.25 193 SER A N 1
ATOM 1390 C CA . SER A 1 193 ? 25.547 5.27 -4.09 1 95.25 193 SER A CA 1
ATOM 1391 C C . SER A 1 193 ? 24.391 5.305 -3.094 1 95.25 193 SER A C 1
ATOM 1393 O O . SER A 1 193 ? 24.594 5.18 -1.886 1 95.25 193 SER A O 1
ATOM 1395 N N . ILE A 1 194 ? 23.172 5.422 -3.525 1 96.19 194 ILE A N 1
ATOM 1396 C CA . ILE A 1 194 ? 22.016 5.531 -2.65 1 96.19 194 ILE A CA 1
ATOM 1397 C C . ILE A 1 194 ? 21.766 4.191 -1.959 1 96.19 194 ILE A C 1
ATOM 1399 O O . ILE A 1 194 ? 21.359 4.156 -0.795 1 96.19 194 ILE A O 1
ATOM 1403 N N . GLY A 1 195 ? 22.047 3.082 -2.658 1 96.69 195 GLY A N 1
ATOM 1404 C CA . GLY A 1 195 ? 21.75 1.773 -2.098 1 96.69 195 GLY A CA 1
ATOM 1405 C C . GLY A 1 195 ? 20.281 1.552 -1.843 1 96.69 195 GLY A C 1
ATOM 1406 O O . GLY A 1 195 ? 19.438 2.268 -2.389 1 96.69 195 GLY A O 1
ATOM 1407 N N . PRO A 1 196 ? 19.969 0.567 -0.957 1 97.75 196 PRO A N 1
ATOM 1408 C CA . PRO A 1 196 ? 18.578 0.242 -0.679 1 97.75 196 PRO A CA 1
ATOM 1409 C C . PRO A 1 196 ? 17.875 1.303 0.172 1 97.75 196 PRO A C 1
ATOM 1411 O O . PRO A 1 196 ? 18.484 1.875 1.075 1 97.75 196 PRO A O 1
ATOM 1414 N N . VAL A 1 197 ? 16.688 1.601 -0.16 1 98.44 197 VAL A N 1
ATOM 1415 C CA . VAL A 1 197 ? 15.82 2.512 0.583 1 98.44 197 VAL A CA 1
ATOM 1416 C C . VAL A 1 197 ? 14.727 1.723 1.297 1 98.44 197 VAL A C 1
ATOM 1418 O O . VAL A 1 197 ? 14.125 0.812 0.716 1 98.44 197 VAL A O 1
ATOM 1421 N N . HIS A 1 198 ? 14.477 2.035 2.551 1 98.62 198 HIS A N 1
ATOM 1422 C CA . HIS A 1 198 ? 13.484 1.315 3.338 1 98.62 198 HIS A CA 1
ATOM 1423 C C . HIS A 1 198 ? 12.156 2.068 3.371 1 98.62 198 HIS A C 1
ATOM 1425 O O . HIS A 1 198 ? 11.086 1.458 3.287 1 98.62 198 HIS A O 1
ATOM 1431 N N . ILE A 1 199 ? 12.195 3.377 3.527 1 98.88 199 ILE A N 1
ATOM 1432 C CA . ILE A 1 199 ? 11.008 4.215 3.643 1 98.88 199 ILE A CA 1
ATOM 1433 C C . ILE A 1 199 ? 11.125 5.41 2.695 1 98.88 199 ILE A C 1
ATOM 1435 O O . ILE A 1 199 ? 12.156 6.078 2.654 1 98.88 199 ILE A O 1
ATOM 1439 N N . LEU A 1 200 ? 10.18 5.621 1.846 1 98.88 200 LEU A N 1
ATOM 1440 C CA . LEU A 1 200 ? 10.047 6.781 0.975 1 98.88 200 LEU A CA 1
ATOM 1441 C C . LEU A 1 200 ? 8.914 7.691 1.45 1 98.88 200 LEU A C 1
ATOM 1443 O O . LEU A 1 200 ? 7.738 7.355 1.302 1 98.88 200 LEU A O 1
ATOM 1447 N N . LEU A 1 201 ? 9.25 8.797 2.119 1 98.88 201 LEU A N 1
ATOM 1448 C CA . LEU A 1 201 ? 8.289 9.836 2.453 1 98.88 201 LEU A CA 1
ATOM 1449 C C . LEU A 1 201 ? 8.055 10.766 1.267 1 98.88 201 LEU A C 1
ATOM 1451 O O . LEU A 1 201 ? 9 11.398 0.776 1 98.88 201 LEU A O 1
ATOM 1455 N N . ASP A 1 202 ? 6.852 10.898 0.858 1 98.81 202 ASP A N 1
ATOM 1456 C CA . ASP A 1 202 ? 6.566 11.602 -0.388 1 98.81 202 ASP A CA 1
ATOM 1457 C C . ASP A 1 202 ? 5.699 12.836 -0.138 1 98.81 202 ASP A C 1
ATOM 1459 O O . ASP A 1 202 ? 4.539 12.711 0.268 1 98.81 202 ASP A O 1
ATOM 1463 N N . TYR A 1 203 ? 6.219 13.977 -0.426 1 97.88 203 TYR A N 1
ATOM 1464 C CA . TYR A 1 203 ? 5.48 15.227 -0.302 1 97.88 203 TYR A CA 1
ATOM 1465 C C . TYR A 1 203 ? 5.062 15.75 -1.671 1 97.88 203 TYR A C 1
ATOM 1467 O O . TYR A 1 203 ? 4.398 16.781 -1.771 1 97.88 203 TYR A O 1
ATOM 1475 N N . VAL A 1 204 ? 5.344 15.047 -2.77 1 97.06 204 VAL A N 1
ATOM 1476 C CA . VAL A 1 204 ? 5.184 15.562 -4.125 1 97.06 204 VAL A CA 1
ATOM 1477 C C . VAL A 1 204 ? 4.086 14.789 -4.848 1 97.06 204 VAL A C 1
ATOM 1479 O O . VAL A 1 204 ? 3.109 15.375 -5.32 1 97.06 204 VAL A O 1
ATOM 1482 N N . GLY A 1 205 ? 4.199 13.508 -4.973 1 97.12 205 GLY A N 1
ATOM 1483 C CA . GLY A 1 205 ? 3.229 12.664 -5.648 1 97.12 205 GLY A CA 1
ATOM 1484 C C . GLY A 1 205 ? 3.459 12.57 -7.148 1 97.12 205 GLY A C 1
ATOM 1485 O O . GLY A 1 205 ? 4.52 12.961 -7.641 1 97.12 205 GLY A O 1
ATOM 1486 N N . GLY A 1 206 ? 2.523 11.914 -7.809 1 96.81 206 GLY A N 1
ATOM 1487 C CA . GLY A 1 206 ? 2.463 11.875 -9.258 1 96.81 206 GLY A CA 1
ATOM 1488 C C . GLY A 1 206 ? 3.551 11.023 -9.883 1 96.81 206 GLY A C 1
ATOM 1489 O O . GLY A 1 206 ? 3.938 9.992 -9.32 1 96.81 206 GLY A O 1
ATOM 1490 N N . SER A 1 207 ? 3.969 11.477 -11.062 1 97 207 SER A N 1
ATOM 1491 C CA . SER A 1 207 ? 4.898 10.703 -11.875 1 97 207 SER A CA 1
ATOM 1492 C C . SER A 1 207 ? 6.258 10.578 -11.195 1 97 207 SER A C 1
ATOM 1494 O O . SER A 1 207 ? 6.941 9.555 -11.336 1 97 207 SER A O 1
ATOM 1496 N N . ALA A 1 208 ? 6.645 11.594 -10.414 1 97.69 208 ALA A N 1
ATOM 1497 C CA . ALA A 1 208 ? 7.918 11.555 -9.703 1 97.69 208 ALA A CA 1
ATOM 1498 C C . ALA A 1 208 ? 7.934 10.43 -8.664 1 97.69 208 ALA A C 1
ATOM 1500 O O . ALA A 1 208 ? 8.922 9.703 -8.547 1 97.69 208 ALA A O 1
ATOM 1501 N N . ALA A 1 209 ? 6.871 10.32 -7.973 1 98.25 209 ALA A N 1
ATOM 1502 C CA . ALA A 1 209 ? 6.75 9.281 -6.953 1 98.25 209 ALA A CA 1
ATOM 1503 C C . ALA A 1 209 ? 6.816 7.887 -7.578 1 98.25 209 ALA A C 1
ATOM 1505 O O . ALA A 1 209 ? 7.562 7.023 -7.109 1 98.25 209 ALA A O 1
ATOM 1506 N N . VAL A 1 210 ? 6.059 7.695 -8.664 1 98.25 210 VAL A N 1
ATOM 1507 C CA . VAL A 1 210 ? 6.035 6.406 -9.344 1 98.25 210 VAL A CA 1
ATOM 1508 C C . VAL A 1 210 ? 7.414 6.105 -9.93 1 98.25 210 VAL A C 1
ATOM 1510 O O . VAL A 1 210 ? 7.91 4.98 -9.82 1 98.25 210 VAL A O 1
ATOM 1513 N N . GLY A 1 211 ? 8.008 7.141 -10.539 1 98.06 211 GLY A N 1
ATOM 1514 C CA . GLY A 1 211 ? 9.352 6.98 -11.07 1 98.06 211 GLY A CA 1
ATOM 1515 C C . GLY A 1 211 ? 10.359 6.566 -10.016 1 98.06 211 GLY A C 1
ATOM 1516 O O . GLY A 1 211 ? 11.211 5.707 -10.273 1 98.06 211 GLY A O 1
ATOM 1517 N N . LEU A 1 212 ? 10.289 7.145 -8.828 1 98.38 212 LEU A N 1
ATOM 1518 C CA . LEU A 1 212 ? 11.203 6.793 -7.742 1 98.38 212 LEU A CA 1
ATOM 1519 C C . LEU A 1 212 ? 10.992 5.352 -7.297 1 98.38 212 LEU A C 1
ATOM 1521 O O . LEU A 1 212 ? 11.953 4.613 -7.078 1 98.38 212 LEU A O 1
ATOM 1525 N N . MET A 1 213 ? 9.734 4.934 -7.168 1 98.31 213 MET A N 1
ATOM 1526 C CA . MET A 1 213 ? 9.445 3.561 -6.766 1 98.31 213 MET A CA 1
ATOM 1527 C C . MET A 1 213 ? 9.992 2.566 -7.781 1 98.31 213 MET A C 1
ATOM 1529 O O . MET A 1 213 ? 10.391 1.457 -7.418 1 98.31 213 MET A O 1
ATOM 1533 N N . GLN A 1 214 ? 10.039 2.965 -9.008 1 97.31 214 GLN A N 1
ATOM 1534 C CA . GLN A 1 214 ? 10.531 2.084 -10.062 1 97.31 214 GLN A CA 1
ATOM 1535 C C . GLN A 1 214 ? 12.039 1.877 -9.945 1 97.31 214 GLN A C 1
ATOM 1537 O O . GLN A 1 214 ? 12.539 0.78 -10.195 1 97.31 214 GLN A O 1
ATOM 1542 N N . VAL A 1 215 ? 12.742 2.92 -9.484 1 97.62 215 VAL A N 1
ATOM 1543 C CA . VAL A 1 215 ? 14.195 2.848 -9.641 1 97.62 215 VAL A CA 1
ATOM 1544 C C . VAL A 1 215 ? 14.836 2.568 -8.281 1 97.62 215 VAL A C 1
ATOM 1546 O O . VAL A 1 215 ? 16.016 2.195 -8.211 1 97.62 215 VAL A O 1
ATOM 1549 N N . VAL A 1 216 ? 14.125 2.721 -7.184 1 97.69 216 VAL A N 1
ATOM 1550 C CA . VAL A 1 216 ? 14.688 2.52 -5.852 1 97.69 216 VAL A CA 1
ATOM 1551 C C . VAL A 1 216 ? 15.062 1.05 -5.668 1 97.69 216 VAL A C 1
ATOM 1553 O O . VAL A 1 216 ? 14.328 0.157 -6.09 1 97.69 216 VAL A O 1
ATOM 1556 N N . GLU A 1 217 ? 16.219 0.822 -5.105 1 97.12 217 GLU A N 1
ATOM 1557 C CA . GLU A 1 217 ? 16.609 -0.528 -4.707 1 97.12 217 GLU A CA 1
ATOM 1558 C C . GLU A 1 217 ? 15.984 -0.905 -3.363 1 97.12 217 GLU A C 1
ATOM 1560 O O . GLU A 1 2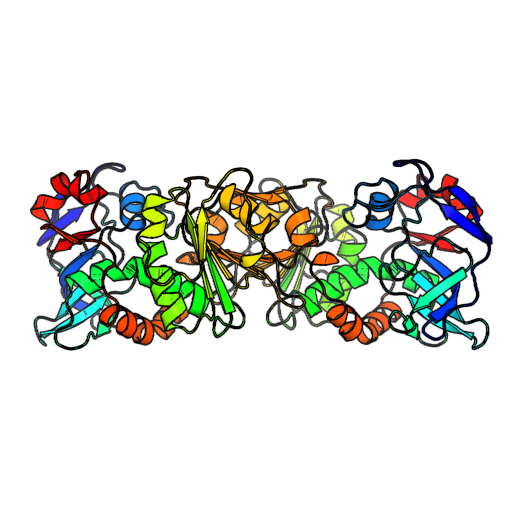17 ? 15.914 -0.079 -2.451 1 97.12 217 GLU A O 1
ATOM 1565 N N . VAL A 1 218 ? 15.562 -2.107 -3.303 1 96.94 218 VAL A N 1
ATOM 1566 C CA . VAL A 1 218 ? 14.977 -2.611 -2.062 1 96.94 218 VAL A CA 1
ATOM 1567 C C . VAL A 1 218 ? 15.898 -3.668 -1.454 1 96.94 218 VAL A C 1
ATOM 1569 O O . VAL A 1 218 ? 16.391 -4.555 -2.158 1 96.94 218 VAL A O 1
ATOM 1572 N N . GLU A 1 219 ? 16.125 -3.518 -0.158 1 94.69 219 GLU A N 1
ATOM 1573 C CA . GLU A 1 219 ? 16.922 -4.52 0.536 1 94.69 219 GLU A CA 1
ATOM 1574 C C . GLU A 1 219 ? 16.266 -5.895 0.472 1 94.69 219 GLU A C 1
ATOM 1576 O O . GLU A 1 219 ? 15.07 -6.031 0.729 1 94.69 219 GLU A O 1
ATOM 1581 N N . PRO A 1 220 ? 17.062 -6.941 0.099 1 91.31 220 PRO A N 1
ATOM 1582 C CA . PRO A 1 220 ? 16.5 -8.289 0.051 1 91.31 220 PRO A CA 1
ATOM 1583 C C . PRO A 1 220 ? 15.781 -8.672 1.347 1 91.31 220 PRO A C 1
ATOM 1585 O O . PRO A 1 220 ? 16.312 -8.445 2.438 1 91.31 220 PRO A O 1
ATOM 1588 N N . GLY A 1 221 ? 14.609 -9.156 1.171 1 89.75 221 GLY A N 1
ATOM 1589 C CA . GLY A 1 221 ? 13.844 -9.609 2.32 1 89.75 221 GLY A CA 1
ATOM 1590 C C . GLY A 1 221 ? 13.039 -8.5 2.977 1 89.75 221 GLY A C 1
ATOM 1591 O O . GLY A 1 221 ? 12.305 -8.742 3.936 1 89.75 221 GLY A O 1
ATOM 1592 N N . GLN A 1 222 ? 13.133 -7.293 2.439 1 93.94 222 GLN A N 1
ATOM 1593 C CA . GLN A 1 222 ? 12.398 -6.156 2.984 1 93.94 222 GLN A CA 1
ATOM 1594 C C . GLN A 1 222 ? 11.43 -5.578 1.95 1 93.94 222 GLN A C 1
ATOM 1596 O O . GLN A 1 222 ? 11.414 -6.02 0.799 1 93.94 222 GLN A O 1
ATOM 1601 N N . ASN A 1 223 ? 10.625 -4.742 2.402 1 96.81 223 ASN A N 1
ATOM 1602 C CA . ASN A 1 223 ? 9.742 -3.977 1.525 1 96.81 223 ASN A CA 1
ATOM 1603 C C . ASN A 1 223 ? 10.148 -2.506 1.473 1 96.81 223 ASN A C 1
ATOM 1605 O O . ASN A 1 223 ? 10.609 -1.949 2.469 1 96.81 223 ASN A O 1
ATOM 1609 N N . LEU A 1 224 ? 10 -1.933 0.309 1 98.38 224 LEU A N 1
ATOM 1610 C CA . LEU A 1 224 ? 9.93 -0.476 0.268 1 98.38 224 LEU A CA 1
ATOM 1611 C C . LEU A 1 224 ? 8.594 0.024 0.807 1 98.38 224 LEU A C 1
ATOM 1613 O O . LEU A 1 224 ? 7.535 -0.446 0.384 1 98.38 224 LEU A O 1
ATOM 1617 N N . GLN A 1 225 ? 8.672 0.854 1.766 1 98.56 225 GLN A N 1
ATOM 1618 C CA . GLN A 1 225 ? 7.461 1.487 2.279 1 98.56 225 GLN A CA 1
ATOM 1619 C C . GLN A 1 225 ? 7.297 2.898 1.721 1 98.56 225 GLN A C 1
ATOM 1621 O O . GLN A 1 225 ? 8.078 3.795 2.049 1 98.56 225 GLN A O 1
ATOM 1626 N N . TYR A 1 226 ? 6.379 3.006 0.836 1 98.81 226 TYR A N 1
ATOM 1627 C CA . TYR A 1 226 ? 6.016 4.301 0.277 1 98.81 226 TYR A CA 1
ATOM 1628 C C . TYR A 1 226 ? 4.891 4.945 1.08 1 98.81 226 TYR A C 1
ATOM 1630 O O . TYR A 1 226 ? 3.805 4.379 1.204 1 98.81 226 TYR A O 1
ATOM 1638 N N . ILE A 1 227 ? 5.121 6.129 1.596 1 98.81 227 ILE A N 1
ATOM 1639 C CA . ILE A 1 227 ? 4.125 6.84 2.393 1 98.81 227 ILE A CA 1
ATOM 1640 C C . ILE A 1 227 ? 3.834 8.203 1.764 1 98.81 227 ILE A C 1
ATOM 1642 O O . ILE A 1 227 ? 4.684 9.094 1.783 1 98.81 227 ILE A O 1
ATOM 1646 N N . SER A 1 228 ? 2.639 8.352 1.225 1 98.12 228 SER A N 1
ATOM 1647 C CA . SER A 1 228 ? 2.182 9.617 0.659 1 98.12 228 SER A CA 1
ATOM 1648 C C . SER A 1 228 ? 1.754 10.586 1.754 1 98.12 228 SER A C 1
ATOM 1650 O O . SER A 1 228 ? 0.905 10.258 2.586 1 98.12 228 SER A O 1
ATOM 1652 N N . ILE A 1 229 ? 2.316 11.742 1.765 1 96.88 229 ILE A N 1
ATOM 1653 C CA . ILE A 1 229 ? 2.018 12.727 2.797 1 96.88 229 ILE A CA 1
ATOM 1654 C C . ILE A 1 229 ? 1.446 13.992 2.152 1 96.88 229 ILE A C 1
ATOM 1656 O O . ILE A 1 229 ? 0.47 14.562 2.646 1 96.88 229 ILE A O 1
ATOM 1660 N N . GLY A 1 230 ? 2.062 14.43 1.081 1 94.38 230 GLY A N 1
ATOM 1661 C CA . GLY A 1 230 ? 1.625 15.648 0.409 1 94.38 230 GLY A CA 1
ATOM 1662 C C . GLY A 1 230 ? 1.476 15.477 -1.091 1 94.38 230 GLY A C 1
ATOM 1663 O O . GLY A 1 230 ? 1.783 14.414 -1.635 1 94.38 230 GLY A O 1
ATOM 1664 N N . LEU A 1 231 ? 1.003 16.484 -1.765 1 93.5 231 LEU A N 1
ATOM 1665 C CA . LEU A 1 231 ? 0.737 16.484 -3.199 1 93.5 231 LEU A CA 1
ATOM 1666 C C . LEU A 1 231 ? 1.22 17.781 -3.84 1 93.5 231 LEU A C 1
ATOM 1668 O O . LEU A 1 231 ? 0.467 18.438 -4.559 1 93.5 231 LEU A O 1
ATOM 1672 N N . LEU A 1 232 ? 2.459 18.016 -3.645 1 92.56 232 LEU A N 1
ATOM 1673 C CA . LEU A 1 232 ? 3.029 19.281 -4.105 1 92.56 232 LEU A CA 1
ATOM 1674 C C . LEU A 1 232 ? 2.982 19.375 -5.629 1 92.56 232 LEU A C 1
ATOM 1676 O O . LEU A 1 232 ? 2.959 20.469 -6.188 1 92.56 232 LEU A O 1
ATOM 1680 N N . SER A 1 233 ? 2.93 18.203 -6.301 1 92.88 233 SER A N 1
ATOM 1681 C CA . SER A 1 233 ? 2.9 18.203 -7.758 1 92.88 233 SER A CA 1
ATOM 1682 C C . SER A 1 233 ? 1.547 18.656 -8.289 1 92.88 233 SER A C 1
ATOM 1684 O O . SER A 1 233 ? 1.436 19.078 -9.438 1 92.88 233 SER A O 1
ATOM 1686 N N . GLY A 1 234 ? 0.566 18.484 -7.441 1 92 234 GLY A N 1
ATOM 1687 C CA . GLY A 1 234 ? -0.792 18.766 -7.875 1 92 234 GLY A CA 1
ATOM 1688 C C . GLY A 1 234 ? -1.423 17.625 -8.648 1 92 234 GLY A C 1
ATOM 1689 O O . GLY A 1 234 ? -2.6 17.688 -9.016 1 92 234 GLY A O 1
ATOM 1690 N N . GLU A 1 235 ? -0.64 16.547 -8.883 1 94.5 235 GLU A N 1
ATOM 1691 C CA . GLU A 1 235 ? -1.198 15.375 -9.547 1 94.5 235 GLU A CA 1
ATOM 1692 C C . GLU A 1 235 ? -2.086 14.578 -8.594 1 94.5 235 GLU A C 1
ATOM 1694 O O . GLU A 1 235 ? -1.591 13.93 -7.668 1 94.5 235 GLU A O 1
ATOM 1699 N N . GLU A 1 236 ? -3.281 14.516 -8.914 1 94.12 236 GLU A N 1
ATOM 1700 C CA . GLU A 1 236 ? -4.273 14 -7.977 1 94.12 236 GLU A CA 1
ATOM 1701 C C . GLU A 1 236 ? -4.238 12.477 -7.918 1 94.12 236 GLU A C 1
ATOM 1703 O O . GLU A 1 236 ? -4.746 11.875 -6.969 1 94.12 236 GLU A O 1
ATOM 1708 N N . ASP A 1 237 ? -3.674 11.867 -9 1 96.62 237 ASP A N 1
ATOM 1709 C CA . ASP A 1 237 ? -3.67 10.414 -9.062 1 96.62 237 ASP A CA 1
ATOM 1710 C C . ASP A 1 237 ? -2.246 9.867 -9.156 1 96.62 237 ASP A C 1
ATOM 1712 O O . ASP A 1 237 ? -1.362 10.523 -9.711 1 96.62 237 ASP A O 1
ATOM 1716 N N . LEU A 1 238 ? -2.047 8.742 -8.539 1 97.56 238 LEU A N 1
ATOM 1717 C CA . LEU A 1 238 ? -0.896 7.902 -8.844 1 97.56 238 LEU A CA 1
ATOM 1718 C C . LEU A 1 238 ? -1.238 6.887 -9.93 1 97.56 238 LEU A C 1
ATOM 1720 O O . LEU A 1 238 ? -2.129 6.055 -9.75 1 97.56 238 LEU A O 1
ATOM 1724 N N . LEU A 1 239 ? -0.654 7.062 -11.062 1 97.88 239 LEU A N 1
ATOM 1725 C CA . LEU A 1 239 ? -0.739 6.008 -12.062 1 97.88 239 LEU A CA 1
ATOM 1726 C C . LEU A 1 239 ? 0.217 4.867 -11.734 1 97.88 239 LEU A C 1
ATOM 1728 O O . LEU A 1 239 ? 1.384 4.895 -12.133 1 97.88 239 LEU A O 1
ATOM 1732 N N . LEU A 1 240 ? -0.245 3.84 -11.023 1 97.94 240 LEU A N 1
ATOM 1733 C CA . LEU A 1 240 ? 0.592 2.785 -10.461 1 97.94 240 LEU A CA 1
ATOM 1734 C C . LEU A 1 240 ? 0.595 1.557 -11.367 1 97.94 240 LEU A C 1
ATOM 1736 O O . LEU A 1 240 ? -0.403 0.836 -11.445 1 97.94 240 LEU A O 1
ATOM 1740 N N . PRO A 1 241 ? 1.683 1.328 -12.078 1 96.56 241 PRO A N 1
ATOM 1741 C CA . PRO A 1 241 ? 1.751 0.069 -12.828 1 96.56 241 PRO A CA 1
ATOM 1742 C C . PRO A 1 241 ? 1.687 -1.158 -11.922 1 96.56 241 PRO A C 1
ATOM 1744 O O . PRO A 1 241 ? 2.508 -1.303 -11.008 1 96.56 241 PRO A O 1
ATOM 1747 N N . VAL A 1 242 ? 0.748 -2.018 -12.188 1 94.31 242 VAL A N 1
ATOM 1748 C CA . VAL A 1 242 ? 0.582 -3.205 -11.359 1 94.31 242 VAL A CA 1
ATOM 1749 C C . VAL A 1 242 ? 1.84 -4.066 -11.43 1 94.31 242 VAL A C 1
ATOM 1751 O O . VAL A 1 242 ? 2.242 -4.676 -10.438 1 94.31 242 VAL A O 1
ATOM 1754 N N . ARG A 1 243 ? 2.484 -4.098 -12.562 1 92.44 243 ARG A N 1
ATOM 1755 C CA . ARG A 1 243 ? 3.73 -4.836 -12.734 1 92.44 243 ARG A CA 1
ATOM 1756 C C . ARG A 1 243 ? 4.785 -4.379 -11.727 1 92.44 243 ARG A C 1
ATOM 1758 O O . ARG A 1 243 ? 5.57 -5.188 -11.234 1 92.44 243 ARG A O 1
ATOM 1765 N N . LEU A 1 244 ? 4.766 -3.115 -11.375 1 95.5 244 LEU A N 1
ATOM 1766 C CA . LEU A 1 244 ? 5.75 -2.553 -10.453 1 95.5 244 LEU A CA 1
ATOM 1767 C C . LEU A 1 244 ? 5.641 -3.203 -9.078 1 95.5 244 LEU A C 1
ATOM 1769 O O . LEU A 1 244 ? 6.633 -3.699 -8.539 1 95.5 244 LEU A O 1
ATOM 1773 N N . ILE A 1 245 ? 4.422 -3.322 -8.539 1 95.19 245 ILE A N 1
ATOM 1774 C CA . ILE A 1 245 ? 4.273 -3.809 -7.168 1 95.19 245 ILE A CA 1
ATOM 1775 C C . ILE A 1 245 ? 4.262 -5.336 -7.16 1 95.19 245 ILE A C 1
ATOM 1777 O O . ILE A 1 245 ? 4.418 -5.957 -6.109 1 95.19 245 ILE A O 1
ATOM 1781 N N . ASN A 1 246 ? 4.168 -5.945 -8.336 1 92 246 ASN A N 1
ATOM 1782 C CA . ASN A 1 246 ? 4.242 -7.398 -8.422 1 92 246 ASN A CA 1
ATOM 1783 C C . ASN A 1 246 ? 5.688 -7.883 -8.539 1 92 246 ASN A C 1
ATOM 1785 O O . ASN A 1 246 ? 5.98 -9.047 -8.25 1 92 246 ASN A O 1
ATOM 1789 N N . THR A 1 247 ? 6.547 -7.039 -9.078 1 91.56 247 THR A N 1
ATOM 1790 C CA . THR A 1 247 ? 7.922 -7.465 -9.32 1 91.56 247 THR A CA 1
ATOM 1791 C C . THR A 1 247 ? 8.859 -6.895 -8.258 1 91.56 247 THR A C 1
ATOM 1793 O O . THR A 1 247 ? 10.047 -7.238 -8.227 1 91.56 247 THR A O 1
ATOM 1796 N N . LYS A 1 248 ? 8.398 -6.008 -7.457 1 94.56 248 LYS A N 1
ATOM 1797 C CA . LYS A 1 248 ? 9.141 -5.375 -6.371 1 94.56 248 LYS A CA 1
ATOM 1798 C C . LYS A 1 248 ? 8.305 -5.32 -5.094 1 94.56 248 LYS A C 1
ATOM 1800 O O . LYS A 1 248 ? 7.133 -4.949 -5.129 1 94.56 248 LYS A O 1
ATOM 1805 N N . PRO A 1 249 ? 8.898 -5.773 -3.973 1 97 249 PRO A N 1
ATOM 1806 C CA . PRO A 1 249 ? 8.133 -5.719 -2.727 1 97 249 PRO A CA 1
ATOM 1807 C C . PRO A 1 249 ? 7.93 -4.293 -2.219 1 97 249 PRO A C 1
ATOM 1809 O O . PRO A 1 249 ? 8.828 -3.723 -1.597 1 97 249 PRO A O 1
ATOM 1812 N N . ILE A 1 250 ? 6.75 -3.713 -2.508 1 98.06 250 ILE A N 1
ATOM 1813 C CA . ILE A 1 250 ? 6.406 -2.348 -2.129 1 98.06 250 ILE A CA 1
ATOM 1814 C C . ILE A 1 250 ? 5.094 -2.344 -1.346 1 98.06 250 ILE A C 1
ATOM 1816 O O . ILE A 1 250 ? 4.156 -3.062 -1.693 1 98.06 250 ILE A O 1
ATOM 1820 N N . ARG A 1 251 ? 5.051 -1.604 -0.28 1 98.19 251 ARG A N 1
ATOM 1821 C CA . ARG A 1 251 ? 3.828 -1.271 0.444 1 98.19 251 ARG A CA 1
ATOM 1822 C C . ARG A 1 251 ? 3.502 0.213 0.315 1 98.19 251 ARG A C 1
ATOM 1824 O O . ARG A 1 251 ? 4.328 1.066 0.645 1 98.19 251 ARG A O 1
ATOM 1831 N N . ILE A 1 252 ? 2.352 0.475 -0.201 1 98.62 252 ILE A N 1
ATOM 1832 C CA . ILE A 1 252 ? 1.917 1.844 -0.458 1 98.62 252 ILE A CA 1
ATOM 1833 C C . ILE A 1 252 ? 0.848 2.246 0.555 1 98.62 252 ILE A C 1
ATOM 1835 O O . ILE A 1 252 ? -0.13 1.521 0.755 1 98.62 252 ILE A O 1
ATOM 1839 N N . MET A 1 253 ? 1.027 3.355 1.189 1 98.25 253 MET A N 1
ATOM 1840 C CA . MET A 1 253 ? 0.061 3.912 2.131 1 98.25 253 MET A CA 1
ATOM 1841 C C . MET A 1 253 ? 0.177 5.43 2.197 1 98.25 253 MET A C 1
ATOM 1843 O O . MET A 1 253 ? 1.05 6.02 1.556 1 98.25 253 MET A O 1
ATOM 1847 N N . ALA A 1 254 ? -0.735 6.039 2.838 1 97.38 254 ALA A N 1
ATOM 1848 C CA . ALA A 1 254 ? -0.671 7.48 3.072 1 97.38 254 ALA A CA 1
ATOM 1849 C C . ALA A 1 254 ? -0.672 7.793 4.566 1 97.38 254 ALA A C 1
ATOM 1851 O O . ALA A 1 254 ? -0.75 6.883 5.395 1 97.38 254 ALA A O 1
ATOM 1852 N N . SER A 1 255 ? -0.431 8.992 4.875 1 96 255 SER A N 1
ATOM 1853 C CA . SER A 1 255 ? -0.429 9.461 6.254 1 96 255 SER A CA 1
ATOM 1854 C C . SER A 1 255 ? -1.317 10.688 6.422 1 96 255 SER A C 1
ATOM 1856 O O . SER A 1 255 ? -1.039 11.555 7.254 1 96 255 SER A O 1
ATOM 1858 N N . GLY A 1 256 ? -2.363 10.742 5.684 1 90.5 256 GLY A N 1
ATOM 1859 C CA . GLY A 1 256 ? -3.338 11.805 5.883 1 90.5 256 GLY A CA 1
ATOM 1860 C C . GLY A 1 256 ? -4.164 11.633 7.141 1 90.5 256 GLY A C 1
ATOM 1861 O O . GLY A 1 256 ? -4.129 10.57 7.773 1 90.5 256 GLY A O 1
ATOM 1862 N N . VAL A 1 257 ? -4.84 12.664 7.5 1 86.06 257 VAL A N 1
ATOM 1863 C CA . VAL A 1 257 ? -5.602 12.695 8.742 1 86.06 257 VAL A CA 1
ATOM 1864 C C . VAL A 1 257 ? -6.602 11.539 8.766 1 86.06 257 VAL A C 1
ATOM 1866 O O . VAL A 1 257 ? -6.883 10.969 9.82 1 86.06 257 VAL A O 1
ATOM 1869 N N . GLY A 1 258 ? -7.078 11.156 7.602 1 87.5 258 GLY A N 1
ATOM 1870 C CA . GLY A 1 258 ? -8.039 10.062 7.531 1 87.5 258 GLY A CA 1
ATOM 1871 C C . GLY A 1 258 ? -7.402 8.695 7.688 1 87.5 258 GLY A C 1
ATOM 1872 O O . GLY A 1 258 ? -8.094 7.707 7.93 1 87.5 258 GLY A O 1
ATOM 1873 N N . SER A 1 259 ? -6.078 8.641 7.594 1 90.94 259 SER A N 1
ATOM 1874 C CA . SER A 1 259 ? -5.352 7.383 7.711 1 90.94 259 SER A CA 1
ATOM 1875 C C . SER A 1 259 ? -4.891 7.148 9.148 1 90.94 259 SER A C 1
ATOM 1877 O O . SER A 1 259 ? -4.305 6.105 9.453 1 90.94 259 SER A O 1
ATOM 1879 N N . LEU A 1 260 ? -5.117 8.133 10 1 92.31 260 LEU A N 1
ATOM 1880 C CA . LEU A 1 260 ? -4.66 8.086 11.391 1 92.31 260 LEU A CA 1
ATOM 1881 C C . LEU A 1 260 ? -5.844 8.141 12.352 1 92.31 260 LEU A C 1
ATOM 1883 O O . LEU A 1 260 ? -6.82 8.852 12.109 1 92.31 260 LEU A O 1
ATOM 1887 N N . SER A 1 261 ? -5.754 7.418 13.438 1 89.94 261 SER A N 1
ATOM 1888 C CA . SER A 1 261 ? -6.805 7.418 14.445 1 89.94 261 SER A CA 1
ATOM 1889 C C . SER A 1 261 ? -6.543 8.469 15.516 1 89.94 261 SER A C 1
ATOM 1891 O O . SER A 1 261 ? -5.426 8.977 15.641 1 89.94 261 SER A O 1
ATOM 1893 N N . ASN A 1 262 ? -7.598 8.773 16.25 1 87 262 ASN A N 1
ATOM 1894 C CA . ASN A 1 262 ? -7.426 9.656 17.391 1 87 262 ASN A CA 1
ATOM 1895 C C . ASN A 1 262 ? -6.441 9.07 18.406 1 87 262 ASN A C 1
ATOM 1897 O O . ASN A 1 262 ? -5.695 9.812 19.047 1 87 262 ASN A O 1
ATOM 1901 N N . ASP A 1 263 ? -6.492 7.793 18.469 1 91.62 263 ASP A N 1
ATOM 1902 C CA . ASP A 1 263 ? -5.578 7.125 19.391 1 91.62 263 ASP A CA 1
ATOM 1903 C C . ASP A 1 263 ? -4.129 7.277 18.922 1 91.62 263 ASP A C 1
ATOM 1905 O O . ASP A 1 263 ? -3.221 7.371 19.75 1 91.62 263 ASP A O 1
ATOM 1909 N N . ASP A 1 264 ? -3.939 7.277 17.641 1 93.12 264 ASP A N 1
ATOM 1910 C CA . ASP A 1 264 ? -2.598 7.52 17.125 1 93.12 264 ASP A CA 1
ATOM 1911 C C . ASP A 1 264 ? -2.074 8.883 17.562 1 93.12 264 ASP A C 1
ATOM 1913 O O . ASP A 1 264 ? -0.963 8.992 18.094 1 93.12 264 ASP A O 1
ATOM 1917 N N . PHE A 1 265 ? -2.898 9.867 17.375 1 90.75 265 PHE A N 1
ATOM 1918 C CA . PHE A 1 265 ? -2.492 11.227 17.734 1 90.75 265 PHE A CA 1
ATOM 1919 C C . PHE A 1 265 ? -2.26 11.352 19.234 1 90.75 265 PHE A C 1
ATOM 1921 O O . PHE A 1 265 ? -1.248 11.906 19.672 1 90.75 265 PHE A O 1
ATOM 1928 N N . LYS A 1 266 ? -3.166 10.836 20 1 90.69 266 LYS A N 1
ATOM 1929 C CA . LYS A 1 266 ? -3.051 10.898 21.453 1 90.69 266 LYS A CA 1
ATOM 1930 C C . LYS A 1 266 ? -1.785 10.195 21.938 1 90.69 266 LYS A C 1
ATOM 1932 O O . LYS A 1 266 ? -1.062 10.727 22.781 1 90.69 266 LYS A O 1
ATOM 1937 N N . GLY A 1 267 ? -1.552 9.055 21.391 1 93.56 267 GLY A N 1
ATOM 1938 C CA . GLY A 1 267 ? -0.393 8.273 21.797 1 93.56 267 GLY A CA 1
ATOM 1939 C C . GLY A 1 267 ? 0.925 8.945 21.469 1 93.56 267 GLY A C 1
ATOM 1940 O O . GLY A 1 267 ? 1.901 8.805 22.203 1 93.56 267 GLY A O 1
ATOM 1941 N N . GLU A 1 268 ? 0.895 9.742 20.391 1 95.12 268 GLU A N 1
ATOM 1942 C CA . GLU A 1 268 ? 2.148 10.32 19.922 1 95.12 268 GLU A CA 1
ATOM 1943 C C . GLU A 1 268 ? 2.312 11.758 20.406 1 95.12 268 GLU A C 1
ATOM 1945 O O . GLU A 1 268 ? 3.389 12.344 20.281 1 95.12 268 GLU A O 1
ATOM 1950 N N . ALA A 1 269 ? 1.293 12.359 21.031 1 93 269 ALA A N 1
ATOM 1951 C CA . ALA A 1 269 ? 1.236 13.781 21.359 1 93 269 ALA A CA 1
ATOM 1952 C C . ALA A 1 269 ? 2.398 14.188 22.25 1 93 269 ALA A C 1
ATOM 1954 O O . ALA A 1 269 ? 3.104 15.156 21.969 1 93 269 ALA A O 1
ATOM 1955 N N . PRO A 1 270 ? 2.73 13.453 23.359 1 91.81 270 PRO A N 1
ATOM 1956 C CA . PRO A 1 270 ? 3.834 13.898 24.219 1 91.81 270 PRO A CA 1
ATOM 1957 C C . PRO A 1 270 ? 5.176 13.906 23.484 1 91.81 270 PRO A C 1
ATOM 1959 O O . PRO A 1 270 ? 5.93 14.883 23.594 1 91.81 270 PRO A O 1
ATOM 1962 N N . GLY A 1 271 ? 5.441 12.797 22.75 1 94.75 271 GLY A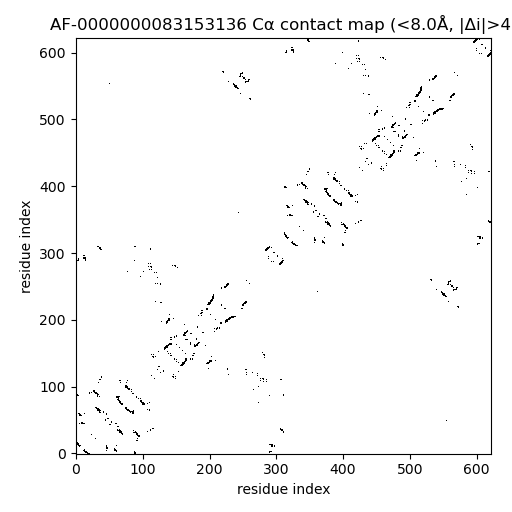 N 1
ATOM 1963 C CA . GLY A 1 271 ? 6.676 12.75 21.984 1 94.75 271 GLY A CA 1
ATOM 1964 C C . GLY A 1 271 ? 6.754 13.828 20.906 1 94.75 271 GLY A C 1
ATOM 1965 O O . GLY A 1 271 ? 7.812 14.422 20.703 1 94.75 271 GLY A O 1
ATOM 1966 N N . LEU A 1 272 ? 5.656 14.062 20.25 1 96.06 272 LEU A N 1
ATOM 1967 C CA . LEU A 1 272 ? 5.578 15.086 19.203 1 96.06 272 LEU A CA 1
ATOM 1968 C C . LEU A 1 272 ? 5.844 16.469 19.781 1 96.06 272 LEU A C 1
ATOM 1970 O O . LEU A 1 272 ? 6.648 17.234 19.234 1 96.06 272 LEU A O 1
ATOM 1974 N N . VAL A 1 273 ? 5.258 16.766 20.875 1 94.81 273 VAL A N 1
ATOM 1975 C CA . VAL A 1 273 ? 5.391 18.078 21.5 1 94.81 273 VAL A CA 1
ATOM 1976 C C . VAL A 1 273 ? 6.828 18.281 21.969 1 94.81 273 VAL A C 1
ATOM 1978 O O . VAL A 1 273 ? 7.387 19.375 21.828 1 94.81 273 VAL A O 1
ATOM 1981 N N . ASP A 1 274 ? 7.379 17.266 22.531 1 94.56 274 ASP A N 1
ATOM 1982 C CA . ASP A 1 274 ? 8.789 17.328 22.922 1 94.56 274 ASP A CA 1
ATOM 1983 C C . ASP A 1 274 ? 9.672 17.641 21.719 1 94.56 274 ASP A C 1
ATOM 1985 O O . ASP A 1 274 ? 10.57 18.484 21.797 1 94.56 274 ASP A O 1
ATOM 1989 N N . ALA A 1 275 ? 9.375 17.062 20.609 1 95.44 275 ALA A N 1
ATOM 1990 C CA . ALA A 1 275 ? 10.125 17.297 19.375 1 95.44 275 ALA A CA 1
ATOM 1991 C C . ALA A 1 275 ? 9.945 18.734 18.906 1 95.44 275 ALA A C 1
ATOM 1993 O O . ALA A 1 275 ? 10.914 19.406 18.531 1 95.44 275 ALA A O 1
ATOM 1994 N N . LEU A 1 276 ? 8.75 19.188 18.969 1 95.62 276 LEU A N 1
ATOM 1995 C CA . LEU A 1 276 ? 8.414 20.531 18.484 1 95.62 276 LEU A CA 1
ATOM 1996 C C . LEU A 1 276 ? 9.188 21.594 19.266 1 95.62 276 LEU A C 1
ATOM 1998 O O . LEU A 1 276 ? 9.539 22.641 18.719 1 95.62 276 LEU A O 1
ATOM 2002 N N . THR A 1 277 ? 9.477 21.297 20.469 1 92.44 277 THR A N 1
ATOM 2003 C CA . THR A 1 277 ? 10.141 22.266 21.312 1 92.44 277 THR A CA 1
ATOM 2004 C C . THR A 1 277 ? 11.656 22.219 21.125 1 92.44 277 THR A C 1
ATOM 2006 O O . THR A 1 277 ? 12.375 23.125 21.531 1 92.44 277 THR A O 1
ATOM 2009 N N . LYS A 1 278 ? 12.125 21.203 20.422 1 92.06 278 LYS A N 1
ATOM 2010 C CA . LYS A 1 278 ? 13.562 21.016 20.281 1 92.06 278 LYS A CA 1
ATOM 2011 C C . LYS A 1 278 ? 14.023 21.328 18.859 1 92.06 278 LYS A C 1
ATOM 2013 O O . LYS A 1 278 ? 15.211 21.547 18.625 1 92.06 278 LYS A O 1
ATOM 2018 N N . ILE A 1 279 ? 13.102 21.328 17.953 1 94.56 279 ILE A N 1
ATOM 2019 C CA . ILE A 1 279 ? 13.43 21.547 16.547 1 94.56 279 ILE A CA 1
ATOM 2020 C C . ILE A 1 279 ? 13.414 23.031 16.234 1 94.56 279 ILE A C 1
ATOM 2022 O O . ILE A 1 279 ? 12.531 23.766 16.688 1 94.56 279 ILE A O 1
ATOM 2026 N N . LYS A 1 280 ? 14.406 23.438 15.523 1 91.62 280 LYS A N 1
ATOM 2027 C CA . LYS A 1 280 ? 14.438 24.812 15.039 1 91.62 280 LYS A CA 1
ATOM 2028 C C . LYS A 1 280 ? 13.719 24.938 13.695 1 91.62 280 LYS A C 1
ATOM 2030 O O . LYS A 1 280 ? 13.891 24.078 12.82 1 91.62 280 LYS A O 1
ATOM 2035 N N . PRO A 1 281 ? 12.906 25.969 13.586 1 91 281 PRO A N 1
ATOM 2036 C CA . PRO A 1 281 ? 12.273 26.172 12.273 1 91 281 PRO A CA 1
ATOM 2037 C C . PRO A 1 281 ? 13.297 26.328 11.148 1 91 281 PRO A C 1
ATOM 2039 O O . PRO A 1 281 ? 14.211 27.141 11.25 1 91 281 PRO A O 1
ATOM 2042 N N . PRO A 1 282 ? 13.062 25.547 10.125 1 85.06 282 PRO A N 1
ATOM 2043 C CA . PRO A 1 282 ? 14.047 25.594 9.039 1 85.06 282 PRO A CA 1
ATOM 2044 C C . PRO A 1 282 ? 13.844 26.797 8.109 1 85.06 282 PRO A C 1
ATOM 2046 O O . PRO A 1 282 ? 14.719 27.109 7.301 1 85.06 282 PRO A O 1
ATOM 2049 N N . LEU A 1 283 ? 12.703 27.438 8.203 1 86.88 283 LEU A N 1
ATOM 2050 C CA . LEU A 1 283 ? 12.391 28.609 7.395 1 86.88 283 LEU A CA 1
ATOM 2051 C C . LEU A 1 283 ? 12.031 29.812 8.281 1 86.88 283 LEU A C 1
ATOM 2053 O O . LEU A 1 283 ? 11.586 29.625 9.414 1 86.88 283 LEU A O 1
ATOM 2057 N N . ASP A 1 284 ? 12.156 30.953 7.66 1 93.38 284 ASP A N 1
ATOM 2058 C CA . ASP A 1 284 ? 11.797 32.188 8.383 1 93.38 284 ASP A CA 1
ATOM 2059 C C . ASP A 1 284 ? 10.289 32.25 8.633 1 93.38 284 ASP A C 1
ATOM 2061 O O . ASP A 1 284 ? 9.5 31.734 7.828 1 93.38 284 ASP A O 1
ATOM 2065 N N . ILE A 1 285 ? 10 32.906 9.742 1 96.81 285 ILE A N 1
ATOM 2066 C CA . ILE A 1 285 ? 8.609 33 10.156 1 96.81 285 ILE A CA 1
ATOM 2067 C C . ILE A 1 285 ? 8.078 34.406 9.797 1 96.81 285 ILE A C 1
ATOM 2069 O O . ILE A 1 285 ? 8.773 35.406 9.961 1 96.81 285 ILE A O 1
ATOM 2073 N N . PHE A 1 286 ? 6.957 34.469 9.195 1 97.44 286 PHE A N 1
ATOM 2074 C CA . PHE A 1 286 ? 6.207 35.688 8.922 1 97.44 286 PHE A CA 1
ATOM 2075 C C . PHE A 1 286 ? 4.957 35.75 9.781 1 97.44 286 PHE A C 1
ATOM 2077 O O . PHE A 1 286 ? 3.885 35.312 9.375 1 97.44 286 PHE A O 1
ATOM 2084 N N . ALA A 1 287 ? 5.121 36.344 10.992 1 97.75 287 ALA A N 1
ATOM 2085 C CA . ALA A 1 287 ? 4.016 36.469 11.938 1 97.75 287 ALA A CA 1
ATOM 2086 C C . ALA A 1 287 ? 3.182 37.719 11.664 1 97.75 287 ALA A C 1
ATOM 2088 O O . ALA A 1 287 ? 3.727 38.812 11.5 1 97.75 287 ALA A O 1
ATOM 2089 N N . VAL A 1 288 ? 1.899 37.562 11.562 1 97.75 288 VAL A N 1
ATOM 2090 C CA . VAL A 1 288 ? 1.016 38.688 11.312 1 97.75 288 VAL A CA 1
ATOM 2091 C C . VAL A 1 288 ? -0.194 38.625 12.242 1 97.75 288 VAL A C 1
ATOM 2093 O O . VAL A 1 288 ? -0.514 37.562 12.773 1 97.75 288 VAL A O 1
ATOM 2096 N N . SER A 1 289 ? -0.858 39.75 12.445 1 97.19 289 SER A N 1
ATOM 2097 C CA . SER A 1 289 ? -2.07 39.781 13.258 1 97.19 289 SER A CA 1
ATOM 2098 C C . SER A 1 289 ? -3.281 39.312 12.469 1 97.19 289 SER A C 1
ATOM 2100 O O . SER A 1 289 ? -3.246 39.25 11.242 1 97.19 289 SER A O 1
ATOM 2102 N N . LEU A 1 290 ? -4.328 38.875 13.156 1 95.38 290 LEU A N 1
ATOM 2103 C CA . LEU A 1 290 ? -5.586 38.469 12.531 1 95.38 290 LEU A CA 1
ATOM 2104 C C . LEU A 1 290 ? -6.102 39.562 11.602 1 95.38 290 LEU A C 1
ATOM 2106 O O . LEU A 1 290 ? -6.66 39.281 10.539 1 95.38 290 LEU A O 1
ATOM 2110 N N . ALA A 1 291 ? -5.879 40.812 12.039 1 95.38 291 ALA A N 1
ATOM 2111 C CA . ALA A 1 291 ? -6.379 41.969 11.297 1 95.38 291 ALA A CA 1
ATOM 2112 C C . ALA A 1 291 ? -5.695 42.094 9.938 1 95.38 291 ALA A C 1
ATOM 2114 O O . ALA A 1 291 ? -6.277 42.594 8.984 1 95.38 291 ALA A O 1
ATOM 2115 N N . ASP A 1 292 ? -4.543 41.562 9.828 1 96.44 292 ASP A N 1
ATOM 2116 C CA . ASP A 1 292 ? -3.729 41.75 8.633 1 96.44 292 ASP A CA 1
ATOM 2117 C C . ASP A 1 292 ? -3.744 40.5 7.754 1 96.44 292 ASP A C 1
ATOM 2119 O O . ASP A 1 292 ? -3.021 40.406 6.758 1 96.44 292 ASP A O 1
ATOM 2123 N N . VAL A 1 293 ? -4.547 39.469 8.109 1 97.12 293 VAL A N 1
ATOM 2124 C CA . VAL A 1 293 ? -4.477 38.188 7.469 1 97.12 293 VAL A CA 1
ATOM 2125 C C . VAL A 1 293 ? -4.785 38.312 5.98 1 97.12 293 VAL A C 1
ATOM 2127 O O . VAL A 1 293 ? -4.145 37.688 5.141 1 97.12 293 VAL A O 1
ATOM 2130 N N . GLU A 1 294 ? -5.719 39.156 5.648 1 95.88 294 GLU A N 1
ATOM 2131 C CA . GLU A 1 294 ? -6.141 39.281 4.258 1 95.88 294 GLU A CA 1
ATOM 2132 C C . GLU A 1 294 ? -5.004 39.781 3.379 1 95.88 294 GLU A C 1
ATOM 2134 O O . GLU A 1 294 ? -4.742 39.25 2.311 1 95.88 294 GLU A O 1
ATOM 2139 N N . SER A 1 295 ? -4.328 40.812 3.822 1 95.62 295 SER A N 1
ATOM 2140 C CA . SER A 1 295 ? -3.234 41.406 3.053 1 95.62 295 SER A CA 1
ATOM 2141 C C . SER A 1 295 ? -2.002 40.5 3.068 1 95.62 295 SER A C 1
ATOM 2143 O O . SER A 1 295 ? -1.235 40.469 2.104 1 95.62 295 SER A O 1
ATOM 2145 N N . ALA A 1 296 ? -1.85 39.719 4.105 1 97 296 ALA A N 1
ATOM 2146 C CA . ALA A 1 296 ? -0.672 38.875 4.277 1 97 296 ALA A CA 1
ATOM 2147 C C . ALA A 1 296 ? -0.801 37.594 3.469 1 97 296 ALA A C 1
ATOM 2149 O O . ALA A 1 296 ? 0.201 37.031 3.01 1 97 296 ALA A O 1
ATOM 2150 N N . TRP A 1 297 ? -1.977 37.156 3.238 1 96.31 297 TRP A N 1
ATOM 2151 C CA . TRP A 1 297 ? -2.293 35.812 2.742 1 96.31 297 TRP A CA 1
ATOM 2152 C C . TRP A 1 297 ? -1.618 35.562 1.397 1 96.31 297 TRP A C 1
ATOM 2154 O O . TRP A 1 297 ? -1.028 34.5 1.184 1 96.31 297 TRP A O 1
ATOM 2164 N N . GLU A 1 298 ? -1.638 36.438 0.552 1 91.81 298 GLU A N 1
ATOM 2165 C CA . GLU A 1 298 ? -1.075 36.25 -0.778 1 91.81 298 GLU A CA 1
ATOM 2166 C C . GLU A 1 298 ? 0.15 37.125 -1.006 1 91.81 298 GLU A C 1
ATOM 2168 O O . GLU A 1 298 ? 0.575 37.312 -2.146 1 91.81 298 GLU A O 1
ATOM 2173 N N . SER A 1 299 ? 0.732 37.594 0.058 1 94.94 299 SER A N 1
ATOM 2174 C CA . SER A 1 299 ? 1.888 38.469 -0.051 1 94.94 299 SER A CA 1
ATOM 2175 C C . SER A 1 299 ? 3.135 37.688 -0.472 1 94.94 299 SER A C 1
ATOM 2177 O O . SER A 1 299 ? 3.195 36.469 -0.323 1 94.94 299 SER A O 1
ATOM 2179 N N . GLU A 1 300 ? 4.117 38.406 -0.962 1 94 300 GLU A N 1
ATOM 2180 C CA . GLU A 1 300 ? 5.398 37.812 -1.315 1 94 300 GLU A CA 1
ATOM 2181 C C . GLU A 1 300 ? 6.094 37.219 -0.088 1 94 300 GLU A C 1
ATOM 2183 O O . GLU A 1 300 ? 6.758 36.188 -0.178 1 94 300 GLU A O 1
ATOM 2188 N N . GLU A 1 301 ? 5.875 37.875 1.002 1 94.12 301 GLU A N 1
ATOM 2189 C CA . GLU A 1 301 ? 6.473 37.406 2.246 1 94.12 301 GLU A CA 1
ATOM 2190 C C . GLU A 1 301 ? 5.898 36.031 2.65 1 94.12 301 GLU A C 1
ATOM 2192 O O . GLU A 1 301 ? 6.637 35.156 3.084 1 94.12 301 GLU A O 1
ATOM 2197 N N . ALA A 1 302 ? 4.582 35.938 2.432 1 92.81 302 ALA A N 1
ATOM 2198 C CA . ALA A 1 302 ? 3.92 34.688 2.801 1 92.81 302 ALA A CA 1
ATOM 2199 C C . ALA A 1 302 ? 4.328 33.562 1.864 1 92.81 302 ALA A C 1
ATOM 2201 O O . ALA A 1 302 ? 4.262 32.406 2.236 1 92.81 302 ALA A O 1
ATOM 2202 N N . LYS A 1 303 ? 4.863 33.906 0.708 1 85.5 303 LYS A N 1
ATOM 2203 C CA . LYS A 1 303 ? 5.312 32.875 -0.243 1 85.5 303 LYS A CA 1
ATOM 2204 C C . LYS A 1 303 ? 6.711 32.375 0.108 1 85.5 303 LYS A C 1
ATOM 2206 O O . LYS A 1 303 ? 7.102 31.281 -0.294 1 85.5 303 LYS A O 1
ATOM 2211 N N . ARG A 1 304 ? 7.449 33.188 0.722 1 86.12 304 ARG A N 1
ATOM 2212 C CA . ARG A 1 304 ? 8.859 32.906 0.98 1 86.12 304 ARG A CA 1
ATOM 2213 C C . ARG A 1 304 ? 9.055 32.406 2.41 1 86.12 304 ARG A C 1
ATOM 2215 O O . ARG A 1 304 ? 10.008 31.672 2.691 1 86.12 304 ARG A O 1
ATOM 2222 N N . LYS A 1 305 ? 8.188 32.781 3.252 1 93.88 305 LYS A N 1
ATOM 2223 C CA . LYS A 1 305 ? 8.312 32.5 4.676 1 93.88 305 LYS A CA 1
ATOM 2224 C C . LYS A 1 305 ? 7.109 31.719 5.188 1 93.88 305 LYS A C 1
ATOM 2226 O O . LYS A 1 305 ? 6.16 31.469 4.441 1 93.88 305 LYS A O 1
ATOM 2231 N N . ARG A 1 306 ? 7.254 31.25 6.418 1 95.25 306 ARG A N 1
ATOM 2232 C CA . ARG A 1 306 ? 6.145 30.547 7.047 1 95.25 306 ARG A CA 1
ATOM 2233 C C . ARG A 1 306 ? 5.172 31.531 7.695 1 95.25 306 ARG A C 1
ATOM 2235 O O . ARG A 1 306 ? 5.508 32.188 8.688 1 95.25 306 ARG A O 1
ATOM 2242 N N . LEU A 1 307 ? 3.994 31.641 7.121 1 97.25 307 LEU A N 1
ATOM 2243 C CA . LEU A 1 307 ? 2.986 32.562 7.637 1 97.25 307 LEU A CA 1
ATOM 2244 C C . LEU A 1 307 ? 2.357 32 8.914 1 97.25 307 LEU A C 1
ATOM 2246 O O . LEU A 1 307 ? 1.951 30.844 8.961 1 97.25 307 LEU A O 1
ATOM 2250 N N . VAL A 1 308 ? 2.33 32.781 9.953 1 98.06 308 VAL A N 1
ATOM 2251 C CA . VAL A 1 308 ? 1.724 32.438 11.234 1 98.06 308 VAL A CA 1
ATOM 2252 C C . VAL A 1 308 ? 0.822 33.594 11.703 1 98.06 308 VAL A C 1
ATOM 2254 O O . VAL A 1 308 ? 1.213 34.75 11.648 1 98.06 308 VAL A O 1
ATOM 2257 N N . LEU A 1 309 ? -0.362 33.25 12.086 1 98.19 309 LEU A N 1
ATOM 2258 C CA . LEU A 1 309 ? -1.282 34.25 12.617 1 98.19 309 LEU A CA 1
ATOM 2259 C C . LEU A 1 309 ? -1.169 34.344 14.141 1 98.19 309 LEU A C 1
ATOM 2261 O O . LEU A 1 309 ? -1.219 33.312 14.828 1 98.19 309 LEU A O 1
ATOM 2265 N N . VAL A 1 310 ? -0.988 35.5 14.57 1 97.88 310 VAL A N 1
ATOM 2266 C CA . VAL A 1 310 ? -0.953 35.812 16 1 97.88 310 VAL A CA 1
ATOM 2267 C C . VAL A 1 310 ? -2.131 36.719 16.359 1 97.88 310 VAL A C 1
ATOM 2269 O O . VAL A 1 310 ? -2.072 37.938 16.172 1 97.88 310 VAL A O 1
ATOM 2272 N N . PRO A 1 311 ? -3.158 36.094 16.891 1 94.75 311 PRO A N 1
ATOM 2273 C CA . PRO A 1 311 ? -4.371 36.875 17.141 1 94.75 311 PRO A CA 1
ATOM 2274 C C . PRO A 1 311 ? -4.152 37.969 18.188 1 94.75 311 PRO A C 1
ATOM 2276 O O . PRO A 1 311 ? -3.34 37.781 19.109 1 94.75 311 PRO A O 1
ATOM 2279 N N . MET B 1 1 ? 15.023 -36.094 -25.219 1 96.44 1 MET B N 1
ATOM 2280 C CA . MET B 1 1 ? 13.75 -36.281 -24.516 1 96.44 1 MET B CA 1
ATOM 2281 C C . MET B 1 1 ? 12.672 -35.375 -25.078 1 96.44 1 MET B C 1
ATOM 2283 O O . MET B 1 1 ? 12.961 -34.469 -25.844 1 96.44 1 MET B O 1
ATOM 2287 N N . LYS B 1 2 ? 11.406 -35.688 -24.797 1 97.06 2 LYS B N 1
ATOM 2288 C CA . LYS B 1 2 ? 10.305 -34.875 -25.281 1 97.06 2 LYS B CA 1
ATOM 2289 C C . LYS B 1 2 ? 10.047 -33.688 -24.344 1 97.06 2 LYS B C 1
ATOM 2291 O O . LYS B 1 2 ? 10.188 -33.812 -23.125 1 97.06 2 LYS B O 1
ATOM 2296 N N . ALA B 1 3 ? 9.75 -32.562 -24.938 1 98.12 3 ALA B N 1
ATOM 2297 C CA . ALA B 1 3 ? 9.391 -31.344 -24.203 1 98.12 3 ALA B CA 1
ATOM 2298 C C . ALA B 1 3 ? 8.414 -30.484 -25 1 98.12 3 ALA B C 1
ATOM 2300 O O . ALA B 1 3 ? 8.211 -30.703 -26.203 1 98.12 3 ALA B O 1
ATOM 2301 N N . ALA B 1 4 ? 7.711 -29.656 -24.391 1 98.12 4 ALA B N 1
ATOM 2302 C CA . ALA B 1 4 ? 6.891 -28.641 -25.031 1 98.12 4 ALA B CA 1
ATOM 2303 C C . ALA B 1 4 ? 7.527 -27.25 -24.906 1 98.12 4 ALA B C 1
ATOM 2305 O O . ALA B 1 4 ? 7.879 -26.828 -23.797 1 98.12 4 ALA B O 1
ATOM 2306 N N . ARG B 1 5 ? 7.773 -26.594 -26.016 1 98 5 ARG B N 1
ATOM 2307 C CA . ARG B 1 5 ? 8.422 -25.281 -26.031 1 98 5 ARG B CA 1
ATOM 2308 C C . ARG B 1 5 ? 7.629 -24.297 -26.891 1 98 5 ARG B C 1
ATOM 2310 O O . ARG B 1 5 ? 7.062 -24.656 -27.922 1 98 5 ARG B O 1
ATOM 2317 N N . VAL B 1 6 ? 7.547 -23.094 -26.344 1 97.94 6 VAL B N 1
ATOM 2318 C CA . VAL B 1 6 ? 7.109 -21.984 -27.188 1 97.94 6 VAL B CA 1
ATOM 2319 C C . VAL B 1 6 ? 8.219 -21.625 -28.172 1 97.94 6 VAL B C 1
ATOM 2321 O O . VAL B 1 6 ? 9.336 -21.297 -27.766 1 97.94 6 VAL B O 1
ATOM 2324 N N . THR B 1 7 ? 7.953 -21.719 -29.438 1 96.44 7 THR B N 1
ATOM 2325 C CA . THR B 1 7 ? 8.969 -21.438 -30.438 1 96.44 7 THR B CA 1
ATOM 2326 C C . THR B 1 7 ? 8.695 -20.094 -31.125 1 96.44 7 THR B C 1
ATOM 2328 O O . THR B 1 7 ? 9.555 -19.562 -31.828 1 96.44 7 THR B O 1
ATOM 2331 N N . SER B 1 8 ? 7.531 -19.594 -30.984 1 94.81 8 SER B N 1
ATOM 2332 C CA . SER B 1 8 ? 7.102 -18.281 -31.422 1 94.81 8 SER B CA 1
ATOM 2333 C C . SER B 1 8 ? 6.168 -17.641 -30.406 1 94.81 8 SER B C 1
ATOM 2335 O O . SER B 1 8 ? 5.172 -18.234 -30 1 94.81 8 SER B O 1
ATOM 2337 N N . TRP B 1 9 ? 6.602 -16.422 -30.016 1 93 9 TRP B N 1
ATOM 2338 C CA . TRP B 1 9 ? 5.777 -15.766 -29 1 93 9 TRP B CA 1
ATOM 2339 C C . TRP B 1 9 ? 4.328 -15.656 -29.469 1 93 9 TRP B C 1
ATOM 2341 O O . TRP B 1 9 ? 4.07 -15.305 -30.625 1 93 9 TRP B O 1
ATOM 2351 N N . GLY B 1 10 ? 3.436 -15.914 -28.609 1 88.38 10 GLY B N 1
ATOM 2352 C CA . GLY B 1 10 ? 2.02 -15.828 -28.938 1 88.38 10 GLY B CA 1
ATOM 2353 C C . GLY B 1 10 ? 1.445 -17.125 -29.484 1 88.38 10 GLY B C 1
ATOM 2354 O O . GLY B 1 10 ? 0.23 -17.25 -29.641 1 88.38 10 GLY B O 1
ATOM 2355 N N . SER B 1 11 ? 2.311 -18.062 -29.75 1 93.12 11 SER B N 1
ATOM 2356 C CA . SER B 1 11 ? 1.867 -19.375 -30.219 1 93.12 11 SER B CA 1
ATOM 2357 C C . SER B 1 11 ? 1.871 -20.391 -29.094 1 93.12 11 SER B C 1
ATOM 2359 O O . SER B 1 11 ? 2.602 -20.25 -28.109 1 93.12 11 SER B O 1
ATOM 2361 N N . PRO B 1 12 ? 0.997 -21.406 -29.266 1 96.19 12 PRO B N 1
ATOM 2362 C CA . PRO B 1 12 ? 1.048 -22.484 -28.266 1 96.19 12 PRO B CA 1
ATOM 2363 C C . PRO B 1 12 ? 2.393 -23.203 -28.266 1 96.19 12 PRO B C 1
ATOM 2365 O O . PRO B 1 12 ? 3.1 -23.219 -29.266 1 96.19 12 PRO B O 1
ATOM 2368 N N . PRO B 1 13 ? 2.719 -23.75 -27.094 1 97.75 13 PRO B N 1
ATOM 2369 C CA . PRO B 1 13 ? 3.891 -24.625 -27.094 1 97.75 13 PRO B CA 1
ATOM 2370 C C . PRO B 1 13 ? 3.74 -25.812 -28.031 1 97.75 13 PRO B C 1
ATOM 2372 O O . PRO B 1 13 ? 2.621 -26.266 -28.281 1 97.75 13 PRO B O 1
ATOM 2375 N N . LYS B 1 14 ? 4.871 -26.25 -28.516 1 97.25 14 LYS B N 1
ATOM 2376 C CA . LYS B 1 14 ? 4.914 -27.406 -29.406 1 97.25 14 LYS B CA 1
ATOM 2377 C C . LYS B 1 14 ? 5.777 -28.516 -28.797 1 97.25 14 LYS B C 1
ATOM 2379 O O . LYS B 1 14 ? 6.82 -28.25 -28.203 1 97.25 14 LYS B O 1
ATOM 2384 N N . SER B 1 15 ? 5.25 -29.719 -28.969 1 96.88 15 SER B N 1
ATOM 2385 C CA . SER B 1 15 ? 6.055 -30.859 -28.562 1 96.88 15 SER B CA 1
ATOM 2386 C C . SER B 1 15 ? 7.285 -31.016 -29.453 1 96.88 15 SER B C 1
ATOM 2388 O O . SER B 1 15 ? 7.164 -31.125 -30.672 1 96.88 15 SER B O 1
ATOM 2390 N N . ILE B 1 16 ? 8.414 -30.969 -28.859 1 96.44 16 ILE B N 1
ATOM 2391 C CA . ILE B 1 16 ? 9.656 -31.125 -29.609 1 96.44 16 ILE B CA 1
ATOM 2392 C C . ILE B 1 16 ? 10.602 -32.062 -28.875 1 96.44 16 ILE B C 1
ATOM 2394 O O . ILE B 1 16 ? 10.391 -32.375 -27.688 1 96.44 16 ILE B O 1
ATOM 2398 N N . SER B 1 17 ? 11.586 -32.594 -29.641 1 96.94 17 SER B N 1
ATOM 2399 C CA . SER B 1 17 ? 12.664 -33.344 -29.016 1 96.94 17 SER B CA 1
ATOM 2400 C C . SER B 1 17 ? 13.797 -32.438 -28.562 1 96.94 17 SER B C 1
ATOM 2402 O O . SER B 1 17 ? 14.219 -31.547 -29.312 1 96.94 17 SER B O 1
ATOM 2404 N N . VAL B 1 18 ? 14.141 -32.531 -27.328 1 96.31 18 VAL B N 1
ATOM 2405 C CA . VAL B 1 18 ? 15.266 -31.781 -26.797 1 96.31 18 VAL B CA 1
ATOM 2406 C C . VAL B 1 18 ? 16.344 -32.719 -26.297 1 96.31 18 VAL B C 1
ATOM 2408 O O . VAL B 1 18 ? 16.078 -33.906 -26.078 1 96.31 18 VAL B O 1
ATOM 2411 N N . PRO B 1 19 ? 17.562 -32.25 -26.188 1 96.12 19 PRO B N 1
ATOM 2412 C CA . PRO B 1 19 ? 18.609 -33.125 -25.641 1 96.12 19 PRO B CA 1
ATOM 2413 C C . PRO B 1 19 ? 18.266 -33.688 -24.266 1 96.12 19 PRO B C 1
ATOM 2415 O O . PRO B 1 19 ? 17.578 -33.031 -23.484 1 96.12 19 PRO B O 1
ATOM 2418 N N . ASP B 1 20 ? 18.75 -34.875 -24.031 1 96.56 20 ASP B N 1
ATOM 2419 C CA . ASP B 1 20 ? 18.578 -35.438 -22.703 1 96.56 20 ASP B CA 1
ATOM 2420 C C . ASP B 1 20 ? 19.25 -34.594 -21.641 1 96.56 20 ASP B C 1
ATOM 2422 O O . ASP B 1 20 ? 20.234 -33.906 -21.922 1 96.56 20 ASP B O 1
ATOM 2426 N N . LEU B 1 21 ? 18.703 -34.688 -20.438 1 96.88 21 LEU B N 1
ATOM 2427 C CA . LEU B 1 21 ? 19.281 -33.938 -19.328 1 96.88 21 LEU B CA 1
ATOM 2428 C C . LEU B 1 21 ? 20.609 -34.531 -18.891 1 96.88 21 LEU B C 1
ATOM 2430 O O . LEU B 1 21 ? 20.781 -35.75 -18.906 1 96.88 21 LEU B O 1
ATOM 2434 N N . PRO B 1 22 ? 21.516 -33.656 -18.594 1 96.69 22 PRO B N 1
ATOM 2435 C CA . PRO B 1 22 ? 22.688 -34.188 -17.906 1 96.69 22 PRO B CA 1
ATOM 2436 C C . PRO B 1 22 ? 22.359 -34.781 -16.547 1 96.69 22 PRO B C 1
ATOM 2438 O O . PRO B 1 22 ? 21.266 -34.562 -16.016 1 96.69 22 PRO B O 1
ATOM 2441 N N . PRO B 1 23 ? 23.266 -35.625 -16.062 1 96.94 23 PRO B N 1
ATOM 2442 C CA . PRO B 1 23 ? 23.047 -36.062 -14.672 1 96.94 23 PRO B CA 1
ATOM 2443 C C . PRO B 1 23 ? 22.859 -34.875 -13.719 1 96.94 23 PRO B C 1
ATOM 2445 O O . PRO B 1 23 ? 23.484 -33.812 -13.906 1 96.94 23 PRO B O 1
ATOM 2448 N N . PRO B 1 24 ? 21.938 -35.094 -12.75 1 97.56 24 PRO B N 1
ATOM 2449 C CA . PRO B 1 24 ? 21.766 -34 -11.789 1 97.56 24 PRO B CA 1
ATOM 2450 C C . PRO B 1 24 ? 23.031 -33.688 -10.984 1 97.56 24 PRO B C 1
ATOM 2452 O O . PRO B 1 24 ? 23.812 -34.625 -10.719 1 97.56 24 PRO B O 1
ATOM 2455 N N . SER B 1 25 ? 23.234 -32.406 -10.641 1 97.38 25 SER B N 1
ATOM 2456 C CA . SER B 1 25 ? 24.297 -32.094 -9.695 1 97.38 25 SER B CA 1
ATOM 2457 C C . SER B 1 25 ? 24.016 -32.656 -8.32 1 97.38 25 SER B C 1
ATOM 2459 O O . SER B 1 25 ? 22.922 -33.156 -8.062 1 97.38 25 SER B O 1
ATOM 2461 N N . PRO B 1 26 ? 25 -32.594 -7.496 1 97.06 26 PRO B N 1
ATOM 2462 C CA . PRO B 1 26 ? 24.797 -33.156 -6.156 1 97.06 26 PRO B CA 1
ATOM 2463 C C . PRO B 1 26 ? 23.672 -32.469 -5.395 1 97.06 26 PRO B C 1
ATOM 2465 O O . PRO B 1 26 ? 23.078 -33.094 -4.5 1 97.06 26 PRO B O 1
ATOM 2468 N N . SER B 1 27 ? 23.328 -31.266 -5.684 1 97.69 27 SER B N 1
ATOM 2469 C CA . SER B 1 27 ? 22.266 -30.547 -4.984 1 97.69 27 SER B CA 1
ATOM 2470 C C . SER B 1 27 ? 20.922 -30.734 -5.664 1 97.69 27 SER B C 1
ATOM 2472 O O . SER B 1 27 ? 19.891 -30.281 -5.156 1 97.69 27 SER B O 1
ATOM 2474 N N . GLN B 1 28 ? 20.906 -31.469 -6.738 1 98.19 28 GLN B N 1
ATOM 2475 C CA . GLN B 1 28 ? 19.688 -31.609 -7.527 1 98.19 28 GLN B CA 1
ATOM 2476 C C . GLN B 1 28 ? 19.156 -33.031 -7.477 1 98.19 28 GLN B C 1
ATOM 2478 O O . GLN B 1 28 ? 19.891 -33.969 -7.148 1 98.19 28 GLN B O 1
ATOM 2483 N N . LEU B 1 29 ? 17.922 -33.188 -7.777 1 98.12 29 LEU B N 1
ATOM 2484 C CA . LEU B 1 29 ? 17.25 -34.469 -8.07 1 98.12 29 LEU B CA 1
ATOM 2485 C C . LEU B 1 29 ? 16.688 -34.469 -9.492 1 98.12 29 LEU B C 1
ATOM 2487 O O . LEU B 1 29 ? 16.109 -33.469 -9.93 1 98.12 29 LEU B O 1
ATOM 2491 N N . GLN B 1 30 ? 16.969 -35.469 -10.188 1 98.5 30 GLN B N 1
ATOM 2492 C CA . GLN B 1 30 ? 16.297 -35.625 -11.461 1 98.5 30 GLN B CA 1
ATOM 2493 C C . GLN B 1 30 ? 14.961 -36.344 -11.289 1 98.5 30 GLN B C 1
ATOM 2495 O O . GLN B 1 30 ? 14.914 -37.469 -10.766 1 98.5 30 GLN B O 1
ATOM 2500 N N . LEU B 1 31 ? 13.93 -35.719 -11.703 1 98.81 31 LEU B N 1
ATOM 2501 C CA . LEU B 1 31 ? 12.586 -36.219 -11.492 1 98.81 31 LEU B CA 1
ATOM 2502 C C . LEU B 1 31 ? 11.898 -36.531 -12.828 1 98.81 31 LEU B C 1
ATOM 2504 O O . LEU B 1 31 ? 12.117 -35.812 -13.812 1 98.81 31 LEU B O 1
ATOM 2508 N N . LYS B 1 32 ? 11.172 -37.625 -12.836 1 98.69 32 LYS B N 1
ATOM 2509 C CA . LYS B 1 32 ? 10.156 -37.75 -13.875 1 98.69 32 LYS B CA 1
ATOM 2510 C C . LYS B 1 32 ? 8.992 -36.781 -13.633 1 98.69 32 LYS B C 1
ATOM 2512 O O . LYS B 1 32 ? 8.344 -36.844 -12.586 1 98.69 32 LYS B O 1
ATOM 2517 N N . VAL B 1 33 ? 8.734 -35.906 -14.562 1 98.81 33 VAL B N 1
ATOM 2518 C CA . VAL B 1 33 ? 7.629 -34.969 -14.383 1 98.81 33 VAL B CA 1
ATOM 2519 C C . VAL B 1 33 ? 6.297 -35.688 -14.523 1 98.81 33 VAL B C 1
ATOM 2521 O O . VAL B 1 33 ? 6.066 -36.375 -15.523 1 98.81 33 VAL B O 1
ATOM 2524 N N . LEU B 1 34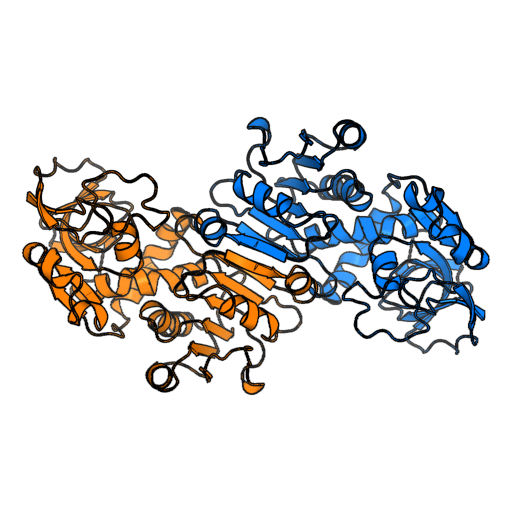 ? 5.469 -35.594 -13.539 1 98.56 34 LEU B N 1
ATOM 2525 C CA . LEU B 1 34 ? 4.18 -36.281 -13.555 1 98.56 34 LEU B CA 1
ATOM 2526 C C . LEU B 1 34 ? 3.084 -35.344 -14.086 1 98.56 34 LEU B C 1
ATOM 2528 O O . LEU B 1 34 ? 2.199 -35.781 -14.828 1 98.56 34 LEU B O 1
ATOM 2532 N N . ALA B 1 35 ? 3.113 -34.094 -13.672 1 98.56 35 ALA B N 1
ATOM 2533 C CA . ALA B 1 35 ? 2.057 -33.188 -14.055 1 98.56 35 ALA B CA 1
ATOM 2534 C C . ALA B 1 35 ? 2.51 -31.734 -13.867 1 98.56 35 ALA B C 1
ATOM 2536 O O . ALA B 1 35 ? 3.203 -31.406 -12.898 1 98.56 35 ALA B O 1
ATOM 2537 N N . ALA B 1 36 ? 2.178 -30.844 -14.766 1 98.38 36 ALA B N 1
ATOM 2538 C CA . ALA B 1 36 ? 2.352 -29.391 -14.711 1 98.38 36 ALA B CA 1
ATOM 2539 C C . ALA B 1 36 ? 1.146 -28.672 -15.312 1 98.38 36 ALA B C 1
ATOM 2541 O O . ALA B 1 36 ? 0.786 -28.906 -16.469 1 98.38 36 ALA B O 1
ATOM 2542 N N . ALA B 1 37 ? 0.543 -27.828 -14.539 1 97.5 37 ALA B N 1
ATOM 2543 C CA . ALA B 1 37 ? -0.696 -27.188 -14.977 1 97.5 37 ALA B CA 1
ATOM 2544 C C . ALA B 1 37 ? -0.407 -25.953 -15.82 1 97.5 37 ALA B C 1
ATOM 2546 O O . ALA B 1 37 ? 0.743 -25.516 -15.93 1 97.5 37 ALA B O 1
ATOM 2547 N N . VAL B 1 38 ? -1.489 -25.453 -16.453 1 96.56 38 VAL B N 1
ATOM 2548 C CA . VAL B 1 38 ? -1.404 -24.281 -17.328 1 96.56 38 VAL B CA 1
ATOM 2549 C C . VAL B 1 38 ? -2.354 -23.203 -16.828 1 96.56 38 VAL B C 1
ATOM 2551 O O . VAL B 1 38 ? -3.355 -22.891 -17.484 1 96.56 38 VAL B O 1
ATOM 2554 N N . PRO B 1 39 ? -2.014 -22.609 -15.719 1 94.75 39 PRO B N 1
ATOM 2555 C CA . PRO B 1 39 ? -2.803 -21.453 -15.297 1 94.75 39 PRO B CA 1
ATOM 2556 C C . PRO B 1 39 ? -2.568 -20.234 -16.188 1 94.75 39 PRO B C 1
ATOM 2558 O O . PRO B 1 39 ? -1.76 -20.281 -17.109 1 94.75 39 PRO B O 1
ATOM 2561 N N . ARG B 1 40 ? -3.297 -19.188 -15.891 1 90.56 40 ARG B N 1
ATOM 2562 C CA . ARG B 1 40 ? -3.234 -17.969 -16.703 1 90.56 40 ARG B CA 1
ATOM 2563 C C . ARG B 1 40 ? -1.808 -17.438 -16.766 1 90.56 40 ARG B C 1
ATOM 2565 O O . ARG B 1 40 ? -1.373 -16.953 -17.812 1 90.56 40 ARG B O 1
ATOM 2572 N N . VAL B 1 41 ? -1.104 -17.516 -15.703 1 93.12 41 VAL B N 1
ATOM 2573 C CA . VAL B 1 41 ? 0.271 -17.031 -15.688 1 93.12 41 VAL B CA 1
ATOM 2574 C C . VAL B 1 41 ? 1.103 -17.781 -16.719 1 93.12 41 VAL B C 1
ATOM 2576 O O . VAL B 1 41 ? 1.939 -17.188 -17.406 1 93.12 41 VAL B O 1
ATOM 2579 N N . VAL B 1 42 ? 0.925 -19.016 -16.891 1 95.81 42 VAL B N 1
ATOM 2580 C CA . VAL B 1 42 ? 1.654 -19.828 -17.859 1 95.81 42 VAL B CA 1
ATOM 2581 C C . VAL B 1 42 ? 1.261 -19.406 -19.281 1 95.81 42 VAL B C 1
ATOM 2583 O O . VAL B 1 42 ? 2.113 -19.312 -20.156 1 95.81 42 VAL B O 1
ATOM 2586 N N . GLN B 1 43 ? -0.006 -19.188 -19.453 1 93.94 43 GLN B N 1
ATOM 2587 C CA . GLN B 1 43 ? -0.464 -18.688 -20.75 1 93.94 43 GLN B CA 1
ATOM 2588 C C . GLN B 1 43 ? 0.186 -17.359 -21.094 1 93.94 43 GLN B C 1
ATOM 2590 O O . GLN B 1 43 ? 0.618 -17.141 -22.219 1 93.94 43 GLN B O 1
ATOM 2595 N N . LEU B 1 44 ? 0.225 -16.484 -20.094 1 91.81 44 LEU B N 1
ATOM 2596 C CA . LEU B 1 44 ? 0.833 -15.18 -20.297 1 91.81 44 LEU B CA 1
ATOM 2597 C C . LEU B 1 44 ? 2.332 -15.305 -20.547 1 91.81 44 LEU B C 1
ATOM 2599 O O . LEU B 1 44 ? 2.895 -14.57 -21.359 1 91.81 44 LEU B O 1
ATOM 2603 N N . ARG B 1 45 ? 3.002 -16.203 -19.844 1 94.38 45 ARG B N 1
ATOM 2604 C CA . ARG B 1 45 ? 4.414 -16.469 -20.094 1 94.38 45 ARG B CA 1
ATOM 2605 C C . ARG B 1 45 ? 4.645 -17 -21.5 1 94.38 45 ARG B C 1
ATOM 2607 O O . ARG B 1 45 ? 5.574 -16.578 -22.188 1 94.38 45 ARG B O 1
ATOM 2614 N N . ALA B 1 46 ? 3.783 -17.875 -21.922 1 96.06 46 ALA B N 1
ATOM 2615 C CA . ALA B 1 46 ? 3.883 -18.422 -23.266 1 96.06 46 ALA B CA 1
ATOM 2616 C C . ALA B 1 46 ? 3.73 -17.328 -24.312 1 96.06 46 ALA B C 1
ATOM 2618 O O . ALA B 1 46 ? 4.328 -17.406 -25.391 1 96.06 46 ALA B O 1
ATOM 2619 N N . ALA B 1 47 ? 2.953 -16.359 -24 1 93.88 47 ALA B N 1
ATOM 2620 C CA . ALA B 1 47 ? 2.705 -15.258 -24.922 1 93.88 47 ALA B CA 1
ATOM 2621 C C . ALA B 1 47 ? 3.791 -14.188 -24.812 1 93.88 47 ALA B C 1
ATOM 2623 O O . ALA B 1 47 ? 3.775 -13.195 -25.531 1 93.88 47 ALA B O 1
ATOM 2624 N N . GLY B 1 48 ? 4.715 -14.32 -23.891 1 92.12 48 GLY B N 1
ATOM 2625 C CA . GLY B 1 48 ? 5.758 -13.328 -23.672 1 92.12 48 GLY B CA 1
ATOM 2626 C C . GLY B 1 48 ? 5.246 -12.07 -23 1 92.12 48 GLY B C 1
ATOM 2627 O O . GLY B 1 48 ? 5.848 -11 -23.125 1 92.12 48 GLY B O 1
ATOM 2628 N N . LYS B 1 49 ? 4.145 -12.203 -22.266 1 88 49 LYS B N 1
ATOM 2629 C CA . LYS B 1 49 ? 3.48 -11.008 -21.75 1 88 49 LYS B CA 1
ATOM 2630 C C . LYS B 1 49 ? 3.607 -10.922 -20.234 1 88 49 LYS B C 1
ATOM 2632 O O . LYS B 1 49 ? 3.258 -9.906 -19.641 1 88 49 LYS B O 1
ATOM 2637 N N . HIS B 1 50 ? 4.023 -11.992 -19.594 1 89 50 HIS B N 1
ATOM 2638 C CA . HIS B 1 50 ? 4.191 -11.969 -18.141 1 89 50 HIS B CA 1
ATOM 2639 C C . HIS B 1 50 ? 5.582 -11.477 -17.766 1 89 50 HIS B C 1
ATOM 2641 O O . HIS B 1 50 ? 6.574 -11.875 -18.375 1 89 50 HIS B O 1
ATOM 2647 N N . PRO B 1 51 ? 5.625 -10.695 -16.688 1 82.19 51 PRO B N 1
ATOM 2648 C CA . PRO B 1 51 ? 6.914 -10.133 -16.297 1 82.19 51 PRO B CA 1
ATOM 2649 C C . PRO B 1 51 ? 7.973 -11.195 -16.016 1 82.19 51 PRO B C 1
ATOM 2651 O O . PRO B 1 51 ? 9.156 -10.977 -16.266 1 82.19 51 PRO B O 1
ATOM 2654 N N . SER B 1 52 ? 7.625 -12.273 -15.609 1 86.44 52 SER B N 1
ATOM 2655 C CA . SER B 1 52 ? 8.578 -13.32 -15.266 1 86.44 52 SER B CA 1
ATOM 2656 C C . SER B 1 52 ? 9.172 -13.961 -16.516 1 86.44 52 SER B C 1
ATOM 2658 O O . SER B 1 52 ? 10.102 -14.766 -16.422 1 86.44 52 SER B O 1
ATOM 2660 N N . ALA B 1 53 ? 8.625 -13.594 -17.734 1 88.88 53 ALA B N 1
ATOM 2661 C CA . ALA B 1 53 ? 9.156 -14.102 -19 1 88.88 53 ALA B CA 1
ATOM 2662 C C . ALA B 1 53 ? 9.812 -12.992 -19.797 1 88.88 53 ALA B C 1
ATOM 2664 O O . ALA B 1 53 ? 10.141 -13.188 -20.969 1 88.88 53 ALA B O 1
ATOM 2665 N N . ALA B 1 54 ? 9.977 -11.812 -19.234 1 83.12 54 ALA B N 1
ATOM 2666 C CA . ALA B 1 54 ? 10.43 -10.633 -19.969 1 83.12 54 ALA B CA 1
ATOM 2667 C C . ALA B 1 54 ? 11.797 -10.867 -20.609 1 83.12 54 ALA B C 1
ATOM 2669 O O . ALA B 1 54 ? 12.062 -10.391 -21.719 1 83.12 54 ALA B O 1
ATOM 2670 N N . ASP B 1 55 ? 12.664 -11.664 -20.047 1 86.94 55 ASP B N 1
ATOM 2671 C CA . ASP B 1 55 ? 14.016 -11.859 -20.562 1 86.94 55 ASP B CA 1
ATOM 2672 C C . ASP B 1 55 ? 14.18 -13.266 -21.156 1 86.94 55 ASP B C 1
ATOM 2674 O O . ASP B 1 55 ? 15.305 -13.711 -21.391 1 86.94 55 ASP B O 1
ATOM 2678 N N . ALA B 1 56 ? 13.062 -13.883 -21.375 1 93 56 ALA B N 1
ATOM 2679 C CA . ALA B 1 56 ? 13.133 -15.258 -21.859 1 93 56 ALA B CA 1
ATOM 2680 C C . ALA B 1 56 ? 13.469 -15.305 -23.344 1 93 56 ALA B C 1
ATOM 2682 O O . ALA B 1 56 ? 13.055 -14.43 -24.109 1 93 56 ALA B O 1
ATOM 2683 N N . SER B 1 57 ? 14.195 -16.266 -23.734 1 94.81 57 SER B N 1
ATOM 2684 C CA . SER B 1 57 ? 14.5 -16.516 -25.141 1 94.81 57 SER B CA 1
ATOM 2685 C C . SER B 1 57 ? 13.734 -17.719 -25.672 1 94.81 57 SER B C 1
ATOM 2687 O O . SER B 1 57 ? 13.391 -18.625 -24.922 1 94.81 57 SER B O 1
ATOM 2689 N N . LEU B 1 58 ? 13.57 -17.75 -26.984 1 95.31 58 LEU B N 1
ATOM 2690 C CA . LEU B 1 58 ? 12.938 -18.875 -27.641 1 95.31 58 LEU B CA 1
ATOM 2691 C C . LEU B 1 58 ? 13.977 -19.906 -28.094 1 95.31 58 LEU B C 1
ATOM 2693 O O . LEU B 1 58 ? 15.094 -19.547 -28.453 1 95.31 58 LEU B O 1
ATOM 2697 N N . PRO B 1 59 ? 13.711 -21.172 -28.094 1 96.88 59 PRO B N 1
ATOM 2698 C CA . PRO B 1 59 ? 12.477 -21.766 -27.578 1 96.88 59 PRO B CA 1
ATOM 2699 C C . PRO B 1 59 ? 12.352 -21.656 -26.062 1 96.88 59 PRO B C 1
ATOM 2701 O O . PRO B 1 59 ? 13.359 -21.688 -25.359 1 96.88 59 PRO B O 1
ATOM 2704 N N . PHE B 1 60 ? 11.133 -21.547 -25.531 1 97.31 60 PHE B N 1
ATOM 2705 C CA . PHE B 1 60 ? 10.891 -21.172 -24.141 1 97.31 60 PHE B CA 1
ATOM 2706 C C . PHE B 1 60 ? 9.914 -22.125 -23.484 1 97.31 60 PHE B C 1
ATOM 2708 O O . PHE B 1 60 ? 8.914 -22.516 -24.094 1 97.31 60 PHE B O 1
ATOM 2715 N N . ASP B 1 61 ? 10.234 -22.703 -22.281 1 98 61 ASP B N 1
ATOM 2716 C CA . ASP B 1 61 ? 9.297 -23.453 -21.438 1 98 61 ASP B CA 1
ATOM 2717 C C . ASP B 1 61 ? 8.523 -22.516 -20.516 1 98 61 ASP B C 1
ATOM 2719 O O . ASP B 1 61 ? 9.086 -21.953 -19.578 1 98 61 ASP B O 1
ATOM 2723 N N . PRO B 1 62 ? 7.215 -22.359 -20.703 1 97.69 62 PRO B N 1
ATOM 2724 C CA . PRO B 1 62 ? 6.457 -21.391 -19.922 1 97.69 62 PRO B CA 1
ATOM 2725 C C . PRO B 1 62 ? 5.957 -21.953 -18.594 1 97.69 62 PRO B C 1
ATOM 2727 O O . PRO B 1 62 ? 5.301 -21.234 -17.828 1 97.69 62 PRO B O 1
ATOM 2730 N N . SER B 1 63 ? 6.289 -23.219 -18.297 1 98.06 63 SER B N 1
ATOM 2731 C CA . SER B 1 63 ? 5.77 -23.844 -17.078 1 98.06 63 SER B CA 1
ATOM 2732 C C . SER B 1 63 ? 6.266 -23.125 -15.828 1 98.06 63 SER B C 1
ATOM 2734 O O . SER B 1 63 ? 7.27 -22.406 -15.875 1 98.06 63 SER B O 1
ATOM 2736 N N . ILE B 1 64 ? 5.555 -23.297 -14.664 1 96.5 64 ILE B N 1
ATOM 2737 C CA . ILE B 1 64 ? 5.957 -22.562 -13.469 1 96.5 64 ILE B CA 1
ATOM 2738 C C . ILE B 1 64 ? 6.109 -23.516 -12.289 1 96.5 64 ILE B C 1
ATOM 2740 O O . ILE B 1 64 ? 6.969 -23.328 -11.43 1 96.5 64 ILE B O 1
ATOM 2744 N N . ASP B 1 65 ? 5.262 -24.5 -12.125 1 96.44 65 ASP B N 1
ATOM 2745 C CA . ASP B 1 65 ? 5.301 -25.469 -11.031 1 96.44 65 ASP B CA 1
ATOM 2746 C C . ASP B 1 65 ? 4.656 -26.781 -11.438 1 96.44 65 ASP B C 1
ATOM 2748 O O . ASP B 1 65 ? 4.207 -26.938 -12.57 1 96.44 65 ASP B O 1
ATOM 2752 N N . GLY B 1 66 ? 4.84 -27.797 -10.531 1 97.81 66 GLY B N 1
ATOM 2753 C CA . GLY B 1 66 ? 4.293 -29.109 -10.852 1 97.81 66 GLY B CA 1
ATOM 2754 C C . GLY B 1 66 ? 4.672 -30.172 -9.852 1 97.81 66 GLY B C 1
ATOM 2755 O O . GLY B 1 66 ? 4.938 -29.875 -8.688 1 97.81 66 GLY B O 1
ATOM 2756 N N . VAL B 1 67 ? 4.453 -31.391 -10.281 1 98.5 67 VAL B N 1
ATOM 2757 C CA . VAL B 1 67 ? 4.75 -32.562 -9.453 1 98.5 67 VAL B CA 1
ATOM 2758 C C . VAL B 1 67 ? 5.695 -33.5 -10.203 1 98.5 67 VAL B C 1
ATOM 2760 O O . VAL B 1 67 ? 5.531 -33.719 -11.398 1 98.5 67 VAL B O 1
ATOM 2763 N N . GLY B 1 68 ? 6.656 -33.969 -9.508 1 98.62 68 GLY B N 1
ATOM 2764 C CA . GLY B 1 68 ? 7.613 -34.906 -10.062 1 98.62 68 GLY B CA 1
ATOM 2765 C C . GLY B 1 68 ? 7.762 -36.156 -9.219 1 98.62 68 GLY B C 1
ATOM 2766 O O . GLY B 1 68 ? 7.414 -36.156 -8.031 1 98.62 68 GLY B O 1
ATOM 2767 N N . LEU B 1 69 ? 8.289 -37.156 -9.836 1 98.56 69 LEU B N 1
ATOM 2768 C CA . LEU B 1 69 ? 8.508 -38.469 -9.211 1 98.56 69 LEU B CA 1
ATOM 2769 C C . LEU B 1 69 ? 9.992 -38.812 -9.203 1 98.56 69 LEU B C 1
ATOM 2771 O O . LEU B 1 69 ? 10.641 -38.781 -10.25 1 98.56 69 LEU B O 1
ATOM 2775 N N . ASP B 1 70 ? 10.484 -39.062 -8.078 1 98.38 70 ASP B N 1
ATOM 2776 C CA . ASP B 1 70 ? 11.781 -39.719 -7.992 1 98.38 70 ASP B CA 1
ATOM 2777 C C . ASP B 1 70 ? 11.641 -41.219 -8.273 1 98.38 70 ASP B C 1
ATOM 2779 O O . ASP B 1 70 ? 11.203 -41.969 -7.406 1 98.38 70 ASP B O 1
ATOM 2783 N N . VAL B 1 71 ? 12.094 -41.625 -9.391 1 97 71 VAL B N 1
ATOM 2784 C CA . VAL B 1 71 ? 11.883 -42.969 -9.852 1 97 71 VAL B CA 1
ATOM 2785 C C . VAL B 1 71 ? 12.617 -43.938 -8.93 1 97 71 VAL B C 1
ATOM 2787 O O . VAL B 1 71 ? 12.156 -45.062 -8.703 1 97 71 VAL B O 1
ATOM 2790 N N . ALA B 1 72 ? 13.758 -43.5 -8.398 1 96.44 72 ALA B N 1
ATOM 2791 C CA . ALA B 1 72 ? 14.57 -44.375 -7.559 1 96.44 72 ALA B CA 1
ATOM 2792 C C . ALA B 1 72 ? 13.867 -44.688 -6.242 1 96.44 72 ALA B C 1
ATOM 2794 O O . ALA B 1 72 ? 13.914 -45.812 -5.758 1 96.44 72 ALA B O 1
ATOM 2795 N N . THR B 1 73 ? 13.203 -43.719 -5.637 1 97.5 73 THR B N 1
ATOM 2796 C CA . THR B 1 73 ? 12.617 -43.906 -4.312 1 97.5 73 THR B CA 1
ATOM 2797 C C . THR B 1 73 ? 11.109 -44.125 -4.41 1 97.5 73 THR B C 1
ATOM 2799 O O . THR B 1 73 ? 10.492 -44.625 -3.471 1 97.5 73 THR B O 1
ATOM 2802 N N . GLY B 1 74 ? 10.516 -43.688 -5.504 1 97.44 74 GLY B N 1
ATOM 2803 C CA . GLY B 1 74 ? 9.07 -43.719 -5.645 1 97.44 74 GLY B CA 1
ATOM 2804 C C . GLY B 1 74 ? 8.367 -42.562 -4.988 1 97.44 74 GLY B C 1
ATOM 2805 O O . GLY B 1 74 ? 7.141 -42.469 -5.02 1 97.44 74 GLY B O 1
ATOM 2806 N N . ASP B 1 75 ? 9.125 -41.594 -4.465 1 98 75 ASP B N 1
ATOM 2807 C CA . ASP B 1 75 ? 8.555 -40.438 -3.785 1 98 75 ASP B CA 1
ATOM 2808 C C . ASP B 1 75 ? 8.141 -39.375 -4.785 1 98 75 ASP B C 1
ATOM 2810 O O . ASP B 1 75 ? 8.828 -39.125 -5.777 1 98 75 ASP B O 1
ATOM 2814 N N . GLN B 1 76 ? 6.988 -38.781 -4.484 1 98.12 76 GLN B N 1
ATOM 2815 C CA . GLN B 1 76 ? 6.531 -37.625 -5.266 1 98.12 76 GLN B CA 1
ATOM 2816 C C . GLN B 1 76 ? 6.902 -36.312 -4.586 1 98.12 76 GLN B C 1
ATOM 2818 O O . GLN B 1 76 ? 6.891 -36.219 -3.357 1 98.12 76 GLN B O 1
ATOM 2823 N N . TYR B 1 77 ? 7.211 -35.344 -5.383 1 98.12 77 TYR B N 1
ATOM 2824 C CA . TYR B 1 77 ? 7.586 -34.031 -4.875 1 98.12 77 TYR B CA 1
ATOM 2825 C C . TYR B 1 77 ? 6.793 -32.938 -5.57 1 98.12 77 TYR B C 1
ATOM 2827 O O . TYR B 1 77 ? 6.57 -33 -6.781 1 98.12 77 TYR B O 1
ATOM 2835 N N . PHE B 1 78 ? 6.277 -32.031 -4.789 1 97.69 78 PHE B N 1
ATOM 2836 C CA . PHE B 1 78 ? 5.879 -30.75 -5.34 1 97.69 78 PHE B CA 1
ATOM 2837 C C . PHE B 1 78 ? 7.102 -29.922 -5.719 1 97.69 78 PHE B C 1
ATOM 2839 O O . PHE B 1 78 ? 8.055 -29.828 -4.941 1 97.69 78 PHE B O 1
ATOM 2846 N N . ILE B 1 79 ? 7.098 -29.438 -6.93 1 97.12 79 ILE B N 1
ATOM 2847 C CA . ILE B 1 79 ? 8.18 -28.609 -7.43 1 97.12 79 ILE B CA 1
ATOM 2848 C C . ILE B 1 79 ? 7.781 -27.141 -7.348 1 97.12 79 ILE B C 1
ATOM 2850 O O . ILE B 1 79 ? 6.793 -26.719 -7.961 1 97.12 79 ILE B O 1
ATOM 2854 N N . SER B 1 80 ? 8.578 -26.328 -6.68 1 94.38 80 SER B N 1
ATOM 2855 C CA . SER B 1 80 ? 8.25 -24.938 -6.387 1 94.38 80 SER B CA 1
ATOM 2856 C C . SER B 1 80 ? 8.242 -24.094 -7.652 1 94.38 80 SER B C 1
ATOM 2858 O O . SER B 1 80 ? 8.789 -24.5 -8.68 1 94.38 80 SER B O 1
ATOM 2860 N N . VAL B 1 81 ? 7.629 -22.953 -7.551 1 93.38 81 VAL B N 1
ATOM 2861 C CA . VAL B 1 81 ? 7.418 -22.047 -8.664 1 93.38 81 VAL B CA 1
ATOM 2862 C C . VAL B 1 81 ? 8.758 -21.672 -9.289 1 93.38 81 VAL B C 1
ATOM 2864 O O . VAL B 1 81 ? 9.688 -21.25 -8.586 1 93.38 81 VAL B O 1
ATOM 2867 N N . LEU B 1 82 ? 8.914 -21.891 -10.57 1 92.94 82 LEU B N 1
ATOM 2868 C CA . LEU B 1 82 ? 10.016 -21.484 -11.438 1 92.94 82 LEU B CA 1
ATOM 2869 C C . LEU B 1 82 ? 11.305 -22.203 -11.047 1 92.94 82 LEU B C 1
ATOM 2871 O O . LEU B 1 82 ? 12.398 -21.688 -11.266 1 92.94 82 LEU B O 1
ATOM 2875 N N . ALA B 1 83 ? 11.164 -23.344 -10.469 1 94.81 83 ALA B N 1
ATOM 2876 C CA . ALA B 1 83 ? 12.328 -24.094 -9.992 1 94.81 83 ALA B CA 1
ATOM 2877 C C . ALA B 1 83 ? 13.008 -24.828 -11.133 1 94.81 83 ALA B C 1
ATOM 2879 O O . ALA B 1 83 ? 14.18 -25.188 -11.031 1 94.81 83 ALA B O 1
ATOM 2880 N N . ALA B 1 84 ? 12.281 -25.125 -12.234 1 96.69 84 ALA B N 1
ATOM 2881 C CA . ALA B 1 84 ? 12.781 -25.844 -13.398 1 96.69 84 ALA B CA 1
ATOM 2882 C C . ALA B 1 84 ? 11.766 -25.828 -14.539 1 96.69 84 ALA B C 1
ATOM 2884 O O . ALA B 1 84 ? 10.586 -25.547 -14.32 1 96.69 84 ALA B O 1
ATOM 2885 N N . PRO B 1 85 ? 12.258 -25.984 -15.75 1 97.44 85 PRO B N 1
ATOM 2886 C CA . PRO B 1 85 ? 11.297 -26.25 -16.828 1 97.44 85 PRO B CA 1
ATOM 2887 C C . PRO B 1 85 ? 10.562 -27.578 -16.641 1 97.44 85 PRO B C 1
ATOM 2889 O O . PRO B 1 85 ? 11.195 -28.609 -16.469 1 97.44 85 PRO B O 1
ATOM 2892 N N . LEU B 1 86 ? 9.227 -27.531 -16.75 1 98.56 86 LEU B N 1
ATOM 2893 C CA . LEU B 1 86 ? 8.484 -28.734 -16.359 1 98.56 86 LEU B CA 1
ATOM 2894 C C . LEU B 1 86 ? 7.629 -29.25 -17.5 1 98.56 86 LEU B C 1
ATOM 2896 O O . LEU B 1 86 ? 7.008 -30.312 -17.391 1 98.56 86 LEU B O 1
ATOM 2900 N N . PHE B 1 87 ? 7.523 -28.453 -18.562 1 98.56 87 PHE B N 1
ATOM 2901 C CA . PHE B 1 87 ? 6.898 -29.016 -19.766 1 98.56 87 PHE B CA 1
ATOM 2902 C C . PHE B 1 87 ? 7.848 -29.969 -20.484 1 98.56 87 PHE B C 1
ATOM 2904 O O . PHE B 1 87 ? 8.227 -29.719 -21.625 1 98.56 87 PHE B O 1
ATOM 2911 N N . ALA B 1 88 ? 8.219 -31.031 -19.812 1 98.38 88 ALA B N 1
ATOM 2912 C CA . ALA B 1 88 ? 9.203 -32.031 -20.25 1 98.38 88 ALA B CA 1
ATOM 2913 C C . ALA B 1 88 ? 9.008 -33.344 -19.531 1 98.38 88 ALA B C 1
ATOM 2915 O O . ALA B 1 88 ? 8.305 -33.406 -18.516 1 98.38 88 ALA B O 1
ATOM 2916 N N . GLU B 1 89 ? 9.641 -34.375 -20.031 1 98.5 89 GLU B N 1
ATOM 2917 C CA . GLU B 1 89 ? 9.523 -35.719 -19.438 1 98.5 89 GLU B CA 1
ATOM 2918 C C . GLU B 1 89 ? 10.266 -35.781 -18.109 1 98.5 89 GLU B C 1
ATOM 2920 O O . GLU B 1 89 ? 9.852 -36.5 -17.188 1 98.5 89 GLU B O 1
ATOM 2925 N N . ARG B 1 90 ? 11.352 -35.062 -18.047 1 98.5 90 ARG B N 1
ATOM 2926 C CA . ARG B 1 90 ? 12.195 -35.062 -16.859 1 98.5 90 ARG B CA 1
ATOM 2927 C C . ARG 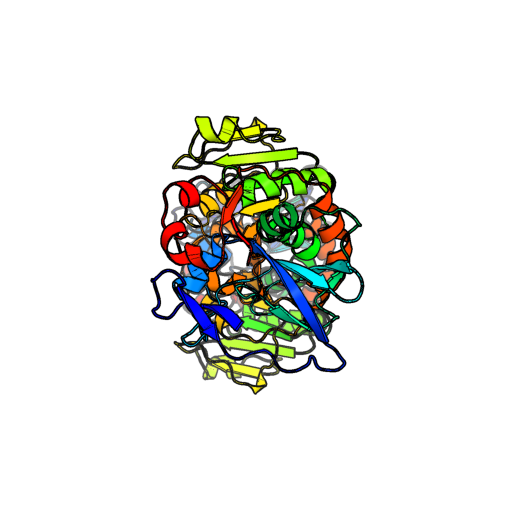B 1 90 ? 12.695 -33.656 -16.547 1 98.5 90 ARG B C 1
ATOM 2929 O O . ARG B 1 90 ? 12.727 -32.781 -17.422 1 98.5 90 ARG B O 1
ATOM 2936 N N . ALA B 1 91 ? 13.086 -33.406 -15.328 1 98.56 91 ALA B N 1
ATOM 2937 C CA . ALA B 1 91 ? 13.641 -32.125 -14.891 1 98.56 91 ALA B CA 1
ATOM 2938 C C . ALA B 1 91 ? 14.68 -32.344 -13.789 1 98.56 91 ALA B C 1
ATOM 2940 O O . ALA B 1 91 ? 14.5 -33.188 -12.906 1 98.56 91 ALA B O 1
ATOM 2941 N N . ASN B 1 92 ? 15.781 -31.641 -13.867 1 98.69 92 ASN B N 1
ATOM 2942 C CA . ASN B 1 92 ? 16.703 -31.484 -12.742 1 98.69 92 ASN B CA 1
ATOM 2943 C C . ASN B 1 92 ? 16.297 -30.344 -11.828 1 98.69 92 ASN B C 1
ATOM 2945 O O . ASN B 1 92 ? 16.219 -29.188 -12.273 1 98.69 92 ASN B O 1
ATOM 2949 N N . VAL B 1 93 ? 15.953 -30.656 -10.555 1 98.44 93 VAL B N 1
ATOM 2950 C CA . VAL B 1 93 ? 15.438 -29.641 -9.641 1 98.44 93 VAL B CA 1
ATOM 2951 C C . VAL B 1 93 ? 16.297 -29.609 -8.375 1 98.44 93 VAL B C 1
ATOM 2953 O O . VAL B 1 93 ? 16.625 -30.656 -7.82 1 98.44 93 VAL B O 1
ATOM 2956 N N . ASP B 1 94 ? 16.672 -28.422 -7.957 1 97.62 94 ASP B N 1
ATOM 2957 C CA . ASP B 1 94 ? 17.375 -28.281 -6.68 1 97.62 94 ASP B CA 1
ATOM 2958 C C . ASP B 1 94 ? 16.516 -28.844 -5.539 1 97.62 94 ASP B C 1
ATOM 2960 O O . ASP B 1 94 ? 15.336 -28.516 -5.426 1 97.62 94 ASP B O 1
ATOM 2964 N N . ARG B 1 95 ? 17.156 -29.609 -4.68 1 97.06 95 ARG B N 1
ATOM 2965 C CA . ARG B 1 95 ? 16.453 -30.234 -3.568 1 97.06 95 ARG B CA 1
ATOM 2966 C C . ARG B 1 95 ? 15.758 -29.203 -2.691 1 97.06 95 ARG B C 1
ATOM 2968 O O . ARG B 1 95 ? 14.695 -29.469 -2.131 1 97.06 95 ARG B O 1
ATOM 2975 N N . SER B 1 96 ? 16.297 -27.969 -2.67 1 94.69 96 SER B N 1
ATOM 2976 C CA . SER B 1 96 ? 15.75 -26.906 -1.845 1 94.69 96 SER B CA 1
ATOM 2977 C C . SER B 1 96 ? 14.414 -26.406 -2.393 1 94.69 96 SER B C 1
ATOM 2979 O O . SER B 1 96 ? 13.672 -25.703 -1.704 1 94.69 96 SER B O 1
ATOM 2981 N N . GLN B 1 97 ? 14.094 -26.828 -3.609 1 95.38 97 GLN B N 1
ATOM 2982 C CA . GLN B 1 97 ? 12.875 -26.375 -4.266 1 95.38 97 GLN B CA 1
ATOM 2983 C C . GLN B 1 97 ? 11.82 -27.484 -4.297 1 95.38 97 GLN B C 1
ATOM 2985 O O . GLN B 1 97 ? 10.836 -27.391 -5.023 1 95.38 97 GLN B O 1
ATOM 2990 N N . LEU B 1 98 ? 12.109 -28.547 -3.516 1 96.5 98 LEU B N 1
ATOM 2991 C CA . LEU B 1 98 ? 11.234 -29.703 -3.516 1 96.5 98 LEU B CA 1
ATOM 2992 C C . LEU B 1 98 ? 10.578 -29.891 -2.15 1 96.5 98 LEU B C 1
ATOM 2994 O O . LEU B 1 98 ? 11.227 -29.688 -1.117 1 96.5 98 LEU B O 1
ATOM 2998 N N . VAL B 1 99 ? 9.328 -30.25 -2.184 1 96.88 99 VAL B N 1
ATOM 2999 C CA . VAL B 1 99 ? 8.617 -30.672 -0.981 1 96.88 99 VAL B CA 1
ATOM 3000 C C . VAL B 1 99 ? 7.992 -32.031 -1.194 1 96.88 99 VAL B C 1
ATOM 3002 O O . VAL B 1 99 ? 7.191 -32.219 -2.113 1 96.88 99 VAL B O 1
ATOM 3005 N N . LYS B 1 100 ? 8.359 -32.938 -0.353 1 96.75 100 LYS B N 1
ATOM 3006 C CA . LYS B 1 100 ? 7.852 -34.312 -0.489 1 96.75 100 LYS B CA 1
ATOM 3007 C C . LYS B 1 100 ? 6.352 -34.375 -0.221 1 96.75 100 LYS B C 1
ATOM 3009 O O . LYS B 1 100 ? 5.867 -33.781 0.746 1 96.75 100 LYS B O 1
ATOM 3014 N N . LEU B 1 101 ? 5.648 -35 -1.121 1 97.06 101 LEU B N 1
ATOM 3015 C CA . LEU B 1 101 ? 4.207 -35.156 -0.966 1 97.06 101 LEU B CA 1
ATOM 3016 C C . LEU B 1 101 ? 3.893 -36.438 -0.17 1 97.06 101 LEU B C 1
ATOM 3018 O O . LEU B 1 101 ? 4.73 -37.344 -0.067 1 97.06 101 LEU B O 1
ATOM 3022 N N . ASN B 1 102 ? 2.682 -36.469 0.416 1 92.94 102 ASN B N 1
ATOM 3023 C CA . ASN B 1 102 ? 2.215 -37.688 1.067 1 92.94 102 ASN B CA 1
ATOM 3024 C C . ASN B 1 102 ? 2.07 -38.844 0.073 1 92.94 102 ASN B C 1
ATOM 3026 O O . ASN B 1 102 ? 1.753 -38.625 -1.097 1 92.94 102 ASN B O 1
ATOM 3030 N N . PRO B 1 103 ? 2.27 -39.969 0.677 1 91.69 103 PRO B N 1
ATOM 3031 C CA . PRO B 1 103 ? 2.043 -41.125 -0.205 1 91.69 103 PRO B CA 1
ATOM 3032 C C . PRO B 1 103 ? 0.625 -41.156 -0.77 1 91.69 103 PRO B C 1
ATOM 3034 O O . PRO B 1 103 ? -0.335 -40.875 -0.057 1 91.69 103 PRO B O 1
ATOM 3037 N N . GLY B 1 104 ? 0.562 -41.344 -2.002 1 89.62 104 GLY B N 1
ATOM 3038 C CA . GLY B 1 104 ? -0.741 -41.5 -2.629 1 89.62 104 GLY B CA 1
ATOM 3039 C C . GLY B 1 104 ? -1.336 -40.188 -3.1 1 89.62 104 GLY B C 1
ATOM 3040 O O . GLY B 1 104 ? -2.455 -40.156 -3.613 1 89.62 104 GLY B O 1
ATOM 3041 N N . ALA B 1 105 ? -0.606 -39.094 -2.908 1 94.44 105 ALA B N 1
ATOM 3042 C CA . ALA B 1 105 ? -1.098 -37.812 -3.406 1 94.44 105 ALA B CA 1
ATOM 3043 C C . ALA B 1 105 ? -1.388 -37.875 -4.902 1 94.44 105 ALA B C 1
ATOM 3045 O O . ALA B 1 105 ? -0.638 -38.5 -5.66 1 94.44 105 ALA B O 1
ATOM 3046 N N . ASP B 1 106 ? -2.529 -37.312 -5.355 1 96.12 106 ASP B N 1
ATOM 3047 C CA . ASP B 1 106 ? -2.873 -37.219 -6.77 1 96.12 106 ASP B CA 1
ATOM 3048 C C . ASP B 1 106 ? -2.066 -36.094 -7.453 1 96.12 106 ASP B C 1
ATOM 3050 O O . ASP B 1 106 ? -2.371 -34.906 -7.301 1 96.12 106 ASP B O 1
ATOM 3054 N N . ALA B 1 107 ? -1.079 -36.5 -8.195 1 97 107 ALA B N 1
ATOM 3055 C CA . ALA B 1 107 ? -0.139 -35.562 -8.812 1 97 107 ALA B CA 1
ATOM 3056 C C . ALA B 1 107 ? -0.869 -34.531 -9.688 1 97 107 ALA B C 1
ATOM 3058 O O . ALA B 1 107 ? -0.521 -33.375 -9.695 1 97 107 ALA B O 1
ATOM 3059 N N . VAL B 1 108 ? -1.846 -34.969 -10.406 1 97.31 108 VAL B N 1
ATOM 3060 C CA . VAL B 1 108 ? -2.582 -34.125 -11.32 1 97.31 108 VAL B CA 1
ATOM 3061 C C . VAL B 1 108 ? -3.4 -33.094 -10.523 1 97.31 108 VAL B C 1
ATOM 3063 O O . VAL B 1 108 ? -3.41 -31.906 -10.844 1 97.31 108 VAL B O 1
ATOM 3066 N N . ALA B 1 109 ? -4.008 -33.562 -9.477 1 96.12 109 ALA B N 1
ATOM 3067 C CA . ALA B 1 109 ? -4.781 -32.656 -8.625 1 96.12 109 ALA B CA 1
ATOM 3068 C C . ALA B 1 109 ? -3.879 -31.609 -7.969 1 96.12 109 ALA B C 1
ATOM 3070 O O . ALA B 1 109 ? -4.199 -30.422 -7.965 1 96.12 109 ALA B O 1
ATOM 3071 N N . VAL B 1 110 ? -2.754 -32.062 -7.449 1 96.88 110 VAL B N 1
ATOM 3072 C CA . VAL B 1 110 ? -1.812 -31.156 -6.793 1 96.88 110 VAL B CA 1
ATOM 3073 C C . VAL B 1 110 ? -1.311 -30.125 -7.789 1 96.88 110 VAL B C 1
ATOM 3075 O O . VAL B 1 110 ? -1.306 -28.922 -7.496 1 96.88 110 VAL B O 1
ATOM 3078 N N . ALA B 1 111 ? -0.948 -30.547 -8.969 1 97.19 111 ALA B N 1
ATOM 3079 C CA . ALA B 1 111 ? -0.457 -29.625 -9.992 1 97.19 111 ALA B CA 1
ATOM 3080 C C . ALA B 1 111 ? -1.528 -28.609 -10.375 1 97.19 111 ALA B C 1
ATOM 3082 O O . ALA B 1 111 ? -1.229 -27.438 -10.578 1 97.19 111 ALA B O 1
ATOM 3083 N N . THR B 1 112 ? -2.736 -29.109 -10.484 1 96.62 112 THR B N 1
ATOM 3084 C CA . THR B 1 112 ? -3.863 -28.266 -10.867 1 96.62 112 THR B CA 1
ATOM 3085 C C . THR B 1 112 ? -4.082 -27.156 -9.844 1 96.62 112 THR B C 1
ATOM 3087 O O . THR B 1 112 ? -4.406 -26.031 -10.203 1 96.62 112 THR B O 1
ATOM 3090 N N . LEU B 1 113 ? -3.859 -27.484 -8.586 1 97.44 113 LEU B N 1
ATOM 3091 C CA . LEU B 1 113 ? -4.172 -26.578 -7.484 1 97.44 113 LEU B CA 1
ATOM 3092 C C . LEU B 1 113 ? -2.969 -25.719 -7.133 1 97.44 113 LEU B C 1
ATOM 3094 O O . LEU B 1 113 ? -3.105 -24.703 -6.434 1 97.44 113 LEU B O 1
ATOM 3098 N N . ALA B 1 114 ? -1.811 -26.031 -7.613 1 96.75 114 ALA B N 1
ATOM 3099 C CA . ALA B 1 114 ? -0.566 -25.438 -7.141 1 96.75 114 ALA B CA 1
ATOM 3100 C C . ALA B 1 114 ? -0.605 -23.922 -7.27 1 96.75 114 ALA B C 1
ATOM 3102 O O . ALA B 1 114 ? -0.58 -23.203 -6.266 1 96.75 114 ALA B O 1
ATOM 3103 N N . ASN B 1 115 ? -0.823 -23.453 -8.43 1 96.19 115 ASN B N 1
ATOM 3104 C CA . ASN B 1 115 ? -0.762 -22.016 -8.648 1 96.19 115 ASN B CA 1
ATOM 3105 C C . ASN B 1 115 ? -1.931 -21.297 -7.984 1 96.19 115 ASN B C 1
ATOM 3107 O O . ASN B 1 115 ? -1.729 -20.359 -7.215 1 96.19 115 ASN B O 1
ATOM 3111 N N . PRO B 1 116 ? -3.182 -21.75 -8.195 1 96.75 116 PRO B N 1
ATOM 3112 C CA . PRO B 1 116 ? -4.301 -21 -7.613 1 96.75 116 PRO B CA 1
ATOM 3113 C C . PRO B 1 116 ? -4.266 -20.984 -6.086 1 96.75 116 PRO B C 1
ATOM 3115 O O . PRO B 1 116 ? -4.605 -19.969 -5.473 1 96.75 116 PRO B O 1
ATOM 3118 N N . VAL B 1 117 ? -3.852 -22.062 -5.473 1 97.5 117 VAL B N 1
ATOM 3119 C CA . VAL B 1 117 ? -3.811 -22.125 -4.016 1 97.5 117 VAL B CA 1
ATOM 3120 C C . VAL B 1 117 ? -2.607 -21.344 -3.5 1 97.5 117 VAL B C 1
ATOM 3122 O O . VAL B 1 117 ? -2.723 -20.578 -2.533 1 97.5 117 VAL B O 1
ATOM 3125 N N . THR B 1 118 ? -1.483 -21.469 -4.176 1 96.62 118 THR B N 1
ATOM 3126 C CA . THR B 1 118 ? -0.28 -20.75 -3.768 1 96.62 118 THR B CA 1
ATOM 3127 C C . THR B 1 118 ? -0.514 -19.25 -3.789 1 96.62 118 THR B C 1
ATOM 3129 O O . THR B 1 118 ? -0.031 -18.516 -2.912 1 96.62 118 THR B O 1
ATOM 3132 N N . SER B 1 119 ? -1.266 -18.75 -4.711 1 96.25 119 SER B N 1
ATOM 3133 C CA . SER B 1 119 ? -1.471 -17.328 -4.875 1 96.25 119 SER B CA 1
ATOM 3134 C C . SER B 1 119 ? -2.123 -16.719 -3.639 1 96.25 119 SER B C 1
ATOM 3136 O O . SER B 1 119 ? -1.606 -15.75 -3.07 1 96.25 119 SER B O 1
ATOM 3138 N N . SER B 1 120 ? -3.236 -17.297 -3.152 1 98 120 SER B N 1
ATOM 3139 C CA . SER B 1 120 ? -3.914 -16.766 -1.979 1 98 120 SER B CA 1
ATOM 3140 C C . SER B 1 120 ? -3.184 -17.141 -0.694 1 98 120 SER B C 1
ATOM 3142 O O . SER B 1 120 ? -3.154 -16.359 0.262 1 98 120 SER B O 1
ATOM 3144 N N . TRP B 1 121 ? -2.564 -18.359 -0.677 1 97.88 121 TRP B N 1
ATOM 3145 C CA . TRP B 1 121 ? -1.823 -18.797 0.499 1 97.88 121 TRP B CA 1
ATOM 3146 C C . TRP B 1 121 ? -0.686 -17.844 0.822 1 97.88 121 TRP B C 1
ATOM 3148 O O . TRP B 1 121 ? -0.571 -17.359 1.953 1 97.88 121 TRP B O 1
ATOM 3158 N N . MET B 1 122 ? 0.065 -17.516 -0.178 1 97.25 122 MET B N 1
ATOM 3159 C CA . MET B 1 122 ? 1.209 -16.641 0.04 1 97.25 122 MET B CA 1
ATOM 3160 C C . MET B 1 122 ? 0.75 -15.219 0.351 1 97.25 122 MET B C 1
ATOM 3162 O O . MET B 1 122 ? 1.354 -14.531 1.178 1 97.25 122 MET B O 1
ATOM 3166 N N . ALA B 1 123 ? -0.313 -14.734 -0.308 1 98.19 123 ALA B N 1
ATOM 3167 C CA . ALA B 1 123 ? -0.852 -13.406 -0.035 1 98.19 123 ALA B CA 1
ATOM 3168 C C . ALA B 1 123 ? -1.265 -13.273 1.428 1 98.19 123 ALA B C 1
ATOM 3170 O O . ALA B 1 123 ? -0.916 -12.289 2.09 1 98.19 123 ALA B O 1
ATOM 3171 N N . LEU B 1 124 ? -1.96 -14.281 1.959 1 98.44 124 LEU B N 1
ATOM 3172 C CA . LEU B 1 124 ? -2.498 -14.211 3.314 1 98.44 124 LEU B CA 1
ATOM 3173 C C . LEU B 1 124 ? -1.408 -14.492 4.344 1 98.44 124 LEU B C 1
ATOM 3175 O O . LEU B 1 124 ? -1.316 -13.797 5.359 1 98.44 124 LEU B O 1
ATOM 3179 N N . ARG B 1 125 ? -0.526 -15.391 4.012 1 97.62 125 ARG B N 1
ATOM 3180 C CA . ARG B 1 125 ? 0.438 -15.844 5.008 1 97.62 125 ARG B CA 1
ATOM 3181 C C . ARG B 1 125 ? 1.653 -14.922 5.055 1 97.62 125 ARG B C 1
ATOM 3183 O O . ARG B 1 125 ? 2.271 -14.758 6.109 1 97.62 125 ARG B O 1
ATOM 3190 N N . CYS B 1 126 ? 1.952 -14.305 3.912 1 96.62 126 CYS B N 1
ATOM 3191 C CA . CYS B 1 126 ? 3.234 -13.609 3.859 1 96.62 126 CYS B CA 1
ATOM 3192 C C . CYS B 1 126 ? 3.041 -12.117 3.609 1 96.62 126 CYS B C 1
ATOM 3194 O O . CYS B 1 126 ? 3.895 -11.305 3.969 1 96.62 126 CYS B O 1
ATOM 3196 N N . ARG B 1 127 ? 1.956 -11.719 2.959 1 97.25 127 ARG B N 1
ATOM 3197 C CA . ARG B 1 127 ? 1.803 -10.312 2.59 1 97.25 127 ARG B CA 1
ATOM 3198 C C . ARG B 1 127 ? 0.879 -9.586 3.562 1 97.25 127 ARG B C 1
ATOM 3200 O O . ARG B 1 127 ? 1.142 -8.445 3.941 1 97.25 127 ARG B O 1
ATOM 3207 N N . ALA B 1 128 ? -0.187 -10.297 4.012 1 97.31 128 ALA B N 1
ATOM 3208 C CA . ALA B 1 128 ? -1.138 -9.688 4.938 1 97.31 128 ALA B CA 1
ATOM 3209 C C . ALA B 1 128 ? -0.461 -9.312 6.254 1 97.31 128 ALA B C 1
ATOM 3211 O O . ALA B 1 128 ? 0.225 -10.141 6.859 1 97.31 128 ALA B O 1
ATOM 3212 N N . ILE B 1 129 ? -0.664 -8.109 6.648 1 95.06 129 ILE B N 1
ATOM 3213 C CA . ILE B 1 129 ? -0.059 -7.602 7.871 1 95.06 129 ILE B CA 1
ATOM 3214 C C . ILE B 1 129 ? -0.965 -7.906 9.062 1 95.06 129 ILE B C 1
ATOM 3216 O O . ILE B 1 129 ? -2.158 -7.594 9.039 1 95.06 129 ILE B O 1
ATOM 3220 N N . GLY B 1 130 ? -0.434 -8.492 10.117 1 91.56 130 GLY B N 1
ATOM 3221 C CA . GLY B 1 130 ? -1.187 -8.781 11.328 1 91.56 130 GLY B CA 1
ATOM 3222 C C . GLY B 1 130 ? -2.025 -10.039 11.234 1 91.56 130 GLY B C 1
ATOM 3223 O O . GLY B 1 130 ? -2.773 -10.367 12.156 1 91.56 130 GLY B O 1
ATOM 3224 N N . GLY B 1 131 ? -1.967 -10.625 10.102 1 89.56 131 GLY B N 1
ATOM 3225 C CA . GLY B 1 131 ? -2.615 -11.914 9.922 1 89.56 131 GLY B CA 1
ATOM 3226 C C . GLY B 1 131 ? -4.027 -11.805 9.383 1 89.56 131 GLY B C 1
ATOM 3227 O O . GLY B 1 131 ? -4.449 -10.727 8.945 1 89.56 131 GLY B O 1
ATOM 3228 N N . TYR B 1 132 ? -4.727 -12.93 9.352 1 93.31 132 TYR B N 1
ATOM 3229 C CA . TYR B 1 132 ? -6 -13.078 8.656 1 93.31 132 TYR B CA 1
ATOM 3230 C C . TYR B 1 132 ? -7.031 -13.766 9.555 1 93.31 132 TYR B C 1
ATOM 3232 O O . TYR B 1 132 ? -8.227 -13.773 9.242 1 93.31 132 TYR B O 1
ATOM 3240 N N . GLN B 1 133 ? -6.598 -14.336 10.633 1 96.19 133 GLN B N 1
ATOM 3241 C CA . GLN B 1 133 ? -7.5 -15.062 11.523 1 96.19 133 GLN B CA 1
ATOM 3242 C C . GLN B 1 133 ? -8.555 -14.133 12.125 1 96.19 133 GLN B C 1
ATOM 3244 O O . GLN B 1 133 ? -8.227 -13.062 12.641 1 96.19 133 GLN B O 1
ATOM 3249 N N . GLY B 1 134 ? -9.812 -14.516 11.984 1 97.06 134 GLY B N 1
ATOM 3250 C CA . GLY B 1 134 ? -10.898 -13.742 12.57 1 97.06 134 GLY B CA 1
ATOM 3251 C C . GLY B 1 134 ? -11.242 -12.5 11.766 1 97.06 134 GLY B C 1
ATOM 3252 O O . GLY B 1 134 ? -12.023 -11.664 12.219 1 97.06 134 GLY B O 1
ATOM 3253 N N . ARG B 1 135 ? -10.75 -12.367 10.602 1 97.75 135 ARG B N 1
ATOM 3254 C CA . ARG B 1 135 ? -10.93 -11.156 9.797 1 97.75 135 ARG B CA 1
ATOM 3255 C C . ARG B 1 135 ? -11.836 -11.422 8.609 1 97.75 135 ARG B C 1
ATOM 3257 O O . ARG B 1 135 ? -12.125 -12.57 8.281 1 97.75 135 ARG B O 1
ATOM 3264 N N . THR B 1 136 ? -12.375 -10.367 8.07 1 98.5 136 THR B N 1
ATOM 3265 C CA . THR B 1 136 ? -13.172 -10.406 6.848 1 98.5 136 THR B CA 1
ATOM 3266 C C . THR B 1 136 ? -12.281 -10.266 5.617 1 98.5 136 THR B C 1
ATOM 3268 O O . THR B 1 136 ? -11.539 -9.289 5.492 1 98.5 136 THR B O 1
ATOM 3271 N N . VAL B 1 137 ? -12.383 -11.258 4.762 1 98.88 137 VAL B N 1
ATOM 3272 C CA . VAL B 1 137 ? -11.625 -11.273 3.514 1 98.88 137 VAL B CA 1
ATOM 3273 C C . VAL B 1 137 ? -12.586 -11.117 2.332 1 98.88 137 VAL B C 1
ATOM 3275 O O . VAL B 1 137 ? -13.539 -11.883 2.197 1 98.88 137 VAL B O 1
ATOM 3278 N N . LEU B 1 138 ? -12.406 -10.07 1.548 1 98.94 138 LEU B N 1
ATOM 3279 C CA . LEU B 1 138 ? -13.148 -9.859 0.31 1 98.94 138 LEU B CA 1
ATOM 3280 C C . LEU B 1 138 ? -12.312 -10.266 -0.9 1 98.94 138 LEU B C 1
ATOM 3282 O O . LEU B 1 138 ? -11.148 -9.891 -1.011 1 98.94 138 LEU B O 1
ATOM 3286 N N . ILE B 1 139 ? -12.875 -11.07 -1.762 1 98.94 139 ILE B N 1
ATOM 3287 C CA . ILE B 1 139 ? -12.172 -11.594 -2.926 1 98.94 139 ILE B CA 1
ATOM 3288 C C . ILE B 1 139 ? -12.797 -11.039 -4.203 1 98.94 139 ILE B C 1
ATOM 3290 O O . ILE B 1 139 ? -13.922 -11.406 -4.559 1 98.94 139 ILE B O 1
ATOM 3294 N N . LEU B 1 140 ? -12.109 -10.141 -4.867 1 98.81 140 LEU B N 1
ATOM 3295 C CA . LEU B 1 140 ? -12.492 -9.648 -6.188 1 98.81 140 LEU B CA 1
ATOM 3296 C C . LEU B 1 140 ? -12.023 -10.609 -7.277 1 98.81 140 LEU B C 1
ATOM 3298 O O . LEU B 1 140 ? -10.828 -10.867 -7.418 1 98.81 140 LEU B O 1
ATOM 3302 N N . GLY B 1 141 ? -12.922 -11.125 -8.047 1 98.12 141 GLY B N 1
ATOM 3303 C CA . GLY B 1 141 ? -12.641 -12.203 -8.984 1 98.12 141 GLY B CA 1
ATOM 3304 C C . GLY B 1 141 ? -12.883 -13.586 -8.398 1 98.12 141 GLY B C 1
ATOM 3305 O O . GLY B 1 141 ? -12.141 -14.523 -8.68 1 98.12 141 GLY B O 1
ATOM 3306 N N . ALA B 1 142 ? -13.922 -13.727 -7.617 1 98.19 142 ALA B N 1
ATOM 3307 C CA . ALA B 1 142 ? -14.172 -14.922 -6.82 1 98.19 142 ALA B CA 1
ATOM 3308 C C . ALA B 1 142 ? -14.562 -16.109 -7.707 1 98.19 142 ALA B C 1
ATOM 3310 O O . ALA B 1 142 ? -14.492 -17.266 -7.281 1 98.19 142 ALA B O 1
ATOM 3311 N N . THR B 1 143 ? -14.984 -15.82 -8.945 1 96.44 143 THR B N 1
ATOM 3312 C CA . THR B 1 143 ? -15.484 -16.891 -9.797 1 96.44 143 THR B CA 1
ATOM 3313 C C . THR B 1 143 ? -14.344 -17.5 -10.617 1 96.44 143 THR B C 1
ATOM 3315 O O . THR B 1 143 ? -14.523 -18.531 -11.273 1 96.44 143 THR B O 1
ATOM 3318 N N . SER B 1 144 ? -13.172 -16.891 -10.594 1 94.38 144 SER B N 1
ATOM 3319 C CA . SER B 1 144 ? -12.023 -17.438 -11.297 1 94.38 144 SER B CA 1
ATOM 3320 C C . SER B 1 144 ? -11.492 -18.688 -10.586 1 94.38 144 SER B C 1
ATOM 3322 O O . SER B 1 144 ? -11.891 -18.984 -9.461 1 94.38 144 SER B O 1
ATOM 3324 N N . ALA B 1 145 ? -10.609 -19.422 -11.273 1 93.75 145 ALA B N 1
ATOM 3325 C CA . ALA B 1 145 ? -9.992 -20.594 -10.648 1 93.75 145 ALA B CA 1
ATOM 3326 C C . ALA B 1 145 ? -9.25 -20.203 -9.375 1 93.75 145 ALA B C 1
ATOM 3328 O O . ALA B 1 145 ? -9.422 -20.828 -8.328 1 93.75 145 ALA B O 1
ATOM 3329 N N . SER B 1 146 ? -8.484 -19.172 -9.461 1 96.25 146 SER B N 1
ATOM 3330 C CA . SER B 1 146 ? -7.727 -18.703 -8.297 1 96.25 146 SER B CA 1
ATOM 3331 C C . SER B 1 146 ? -8.648 -18.109 -7.238 1 96.25 146 SER B C 1
ATOM 3333 O O . SER B 1 146 ? -8.422 -18.281 -6.039 1 96.25 146 SER B O 1
ATOM 3335 N N . GLY B 1 147 ? -9.672 -17.406 -7.676 1 97.56 147 GLY B N 1
ATOM 3336 C CA . GLY B 1 147 ? -10.625 -16.828 -6.738 1 97.56 147 GLY B CA 1
ATOM 3337 C C . GLY B 1 147 ? -11.352 -17.875 -5.918 1 97.56 147 GLY B C 1
ATOM 3338 O O . GLY B 1 147 ? -11.508 -17.734 -4.707 1 97.56 147 GLY B O 1
ATOM 3339 N N . ARG B 1 148 ? -11.789 -18.922 -6.598 1 97.12 148 ARG B N 1
ATOM 3340 C CA . ARG B 1 148 ? -12.461 -20.016 -5.914 1 97.12 148 ARG B CA 1
ATOM 3341 C C . ARG B 1 148 ? -11.539 -20.672 -4.891 1 97.12 148 ARG B C 1
ATOM 3343 O O . ARG B 1 148 ? -11.961 -20.984 -3.773 1 97.12 148 ARG B O 1
ATOM 3350 N N . CYS B 1 149 ? -10.305 -20.875 -5.273 1 97.44 149 CYS B N 1
ATOM 3351 C CA . CYS B 1 149 ? -9.336 -21.438 -4.348 1 97.44 149 CYS B CA 1
ATOM 3352 C C . CYS B 1 149 ? -9.07 -20.5 -3.184 1 97.44 149 CYS B C 1
ATOM 3354 O O . CYS B 1 149 ? -8.859 -20.938 -2.053 1 97.44 149 CYS B O 1
ATOM 3356 N N . ALA B 1 150 ? -9.086 -19.203 -3.447 1 98.5 150 ALA B N 1
ATOM 3357 C CA . ALA B 1 150 ? -8.852 -18.203 -2.398 1 98.5 150 ALA B CA 1
ATOM 3358 C C . ALA B 1 150 ? -9.922 -18.297 -1.312 1 98.5 150 ALA B C 1
ATOM 3360 O O . ALA B 1 150 ? -9.625 -18.078 -0.131 1 98.5 150 ALA B O 1
ATOM 3361 N N . VAL B 1 151 ? -11.148 -18.609 -1.7 1 98.5 151 VAL B N 1
ATOM 3362 C CA . VAL B 1 151 ? -12.227 -18.781 -0.729 1 98.5 151 VAL B CA 1
ATOM 3363 C C . VAL B 1 151 ? -11.891 -19.922 0.222 1 98.5 151 VAL B C 1
ATOM 3365 O O . VAL B 1 151 ? -11.945 -19.766 1.443 1 98.5 151 VAL B O 1
ATOM 3368 N N . VAL B 1 152 ? -11.477 -21.016 -0.362 1 98.06 152 VAL B N 1
ATOM 3369 C CA . VAL B 1 152 ? -11.164 -22.219 0.418 1 98.06 152 VAL B CA 1
ATOM 3370 C C . VAL B 1 152 ? -9.977 -21.938 1.331 1 98.06 152 VAL B C 1
ATOM 3372 O O . VAL B 1 152 ? -10.008 -22.266 2.52 1 98.06 152 VAL B O 1
ATOM 3375 N N . VAL B 1 153 ? -8.969 -21.297 0.814 1 98.19 153 VAL B N 1
ATOM 3376 C CA . VAL B 1 153 ? -7.75 -21.016 1.56 1 98.19 153 VAL B CA 1
ATOM 3377 C C . VAL B 1 153 ? -8.062 -20.062 2.719 1 98.19 153 VAL B C 1
ATOM 3379 O O . VAL B 1 153 ? -7.617 -20.281 3.846 1 98.19 153 VAL B O 1
ATOM 3382 N N . ALA B 1 154 ? -8.836 -18.969 2.441 1 98.56 154 ALA B N 1
ATOM 3383 C CA . ALA B 1 154 ? -9.195 -18.016 3.49 1 98.56 154 ALA B CA 1
ATOM 3384 C C . ALA B 1 154 ? -9.93 -18.719 4.633 1 98.56 154 ALA B C 1
ATOM 3386 O O . ALA B 1 154 ? -9.633 -18.469 5.809 1 98.56 154 ALA B O 1
ATOM 3387 N N . ARG B 1 155 ? -10.82 -19.672 4.258 1 97.5 155 ARG B N 1
ATOM 3388 C CA . ARG B 1 155 ? -11.555 -20.422 5.266 1 97.5 155 ARG B CA 1
ATOM 3389 C C . ARG B 1 155 ? -10.617 -21.344 6.055 1 97.5 155 ARG B C 1
ATOM 3391 O O . ARG B 1 155 ? -10.656 -21.359 7.285 1 97.5 155 ARG B O 1
ATOM 3398 N N . MET B 1 156 ? -9.828 -22 5.371 1 96.44 156 MET B N 1
ATOM 3399 C CA . MET B 1 156 ? -8.883 -22.938 5.98 1 96.44 156 MET B CA 1
ATOM 3400 C C . MET B 1 156 ? -7.973 -22.219 6.973 1 96.44 156 MET B C 1
ATOM 3402 O O . MET B 1 156 ? -7.621 -22.766 8.016 1 96.44 156 MET B O 1
ATOM 3406 N N . LEU B 1 157 ? -7.652 -20.984 6.688 1 97.06 157 LEU B N 1
ATOM 3407 C CA . LEU B 1 157 ? -6.699 -20.234 7.5 1 97.06 157 LEU B CA 1
ATOM 3408 C C . LEU B 1 157 ? -7.406 -19.5 8.633 1 97.06 157 LEU B C 1
ATOM 3410 O O . LEU B 1 157 ? -6.758 -18.906 9.5 1 97.06 157 LEU B O 1
ATOM 3414 N N . GLY B 1 158 ? -8.711 -19.438 8.602 1 97.62 158 GLY B N 1
ATOM 3415 C CA . GLY B 1 158 ? -9.422 -18.984 9.781 1 97.62 158 GLY B CA 1
ATOM 3416 C C . GLY B 1 158 ? -10.086 -17.625 9.602 1 97.62 158 GLY B C 1
ATOM 3417 O O . GLY B 1 158 ? -10.375 -16.938 10.578 1 97.62 158 GLY B O 1
ATOM 3418 N N . ALA B 1 159 ? -10.266 -17.188 8.359 1 98.12 159 ALA B N 1
ATOM 3419 C CA . ALA B 1 159 ? -11.047 -15.984 8.141 1 98.12 159 ALA B CA 1
ATOM 3420 C C . ALA B 1 159 ? -12.438 -16.109 8.75 1 98.12 159 ALA B C 1
ATOM 3422 O O . ALA B 1 159 ? -13.07 -17.172 8.664 1 98.12 159 ALA B O 1
ATOM 3423 N N . ALA B 1 160 ? -12.914 -15.078 9.359 1 98.12 160 ALA B N 1
ATOM 3424 C CA . ALA B 1 160 ? -14.242 -15.094 9.969 1 98.12 160 ALA B CA 1
ATOM 3425 C C . ALA B 1 160 ? -15.328 -14.984 8.906 1 98.12 160 ALA B C 1
ATOM 3427 O O . ALA B 1 160 ? -16.391 -15.594 9.031 1 98.12 160 ALA B O 1
ATOM 3428 N N . ARG B 1 161 ? -15.078 -14.18 7.91 1 98.38 161 ARG B N 1
ATOM 3429 C CA . ARG B 1 161 ? -16.031 -13.945 6.82 1 98.38 161 ARG B CA 1
ATOM 3430 C C . ARG B 1 161 ? -15.305 -13.859 5.48 1 98.38 161 ARG B C 1
ATOM 3432 O O . ARG B 1 161 ? -14.219 -13.281 5.391 1 98.38 161 ARG B O 1
ATOM 3439 N N . VAL B 1 162 ? -15.914 -14.461 4.508 1 98.81 162 VAL B N 1
ATOM 3440 C CA . VAL B 1 162 ? -15.383 -14.414 3.15 1 98.81 162 VAL B CA 1
ATOM 3441 C C . VAL B 1 162 ? -16.469 -13.898 2.195 1 98.81 162 VAL B C 1
ATOM 3443 O O . VAL B 1 162 ? -17.547 -14.484 2.096 1 98.81 162 VAL B O 1
ATOM 3446 N N . ILE B 1 163 ? -16.156 -12.773 1.506 1 98.81 163 ILE B N 1
ATOM 3447 C CA . ILE B 1 163 ? -17.078 -12.141 0.568 1 98.81 163 ILE B CA 1
ATOM 3448 C C . ILE B 1 163 ? -16.547 -12.297 -0.857 1 98.81 163 ILE B C 1
ATOM 3450 O O . ILE B 1 163 ? -15.383 -12.023 -1.127 1 98.81 163 ILE B O 1
ATOM 3454 N N . GLY B 1 164 ? -17.391 -12.766 -1.759 1 98.75 164 GLY B N 1
ATOM 3455 C CA . GLY B 1 164 ? -17.016 -12.891 -3.158 1 98.75 164 GLY B CA 1
ATOM 3456 C C . GLY B 1 164 ? -17.625 -11.82 -4.043 1 98.75 164 GLY B C 1
ATOM 3457 O O . GLY B 1 164 ? -18.797 -11.484 -3.891 1 98.75 164 GLY B O 1
ATOM 3458 N N . VAL B 1 165 ? -16.812 -11.25 -4.871 1 98.62 165 VAL B N 1
ATOM 3459 C CA . VAL B 1 165 ? -17.266 -10.227 -5.809 1 98.62 165 VAL B CA 1
ATOM 3460 C C . VAL B 1 165 ? -16.953 -10.664 -7.238 1 98.62 165 VAL B C 1
ATOM 3462 O O . VAL B 1 165 ? -15.836 -11.094 -7.539 1 98.62 165 VAL B O 1
ATOM 3465 N N . SER B 1 166 ? -17.859 -10.641 -8.07 1 97.44 166 SER B N 1
ATOM 3466 C CA . SER B 1 166 ? -17.703 -10.914 -9.5 1 97.44 166 SER B CA 1
ATOM 3467 C C . SER B 1 166 ? -18.844 -10.32 -10.305 1 97.44 166 SER B C 1
ATOM 3469 O O . SER B 1 166 ? -19.828 -9.852 -9.742 1 97.44 166 SER B O 1
ATOM 3471 N N . ARG B 1 167 ? -18.828 -10.312 -11.664 1 94.56 167 ARG B N 1
ATOM 3472 C CA . ARG B 1 167 ? -19.781 -9.633 -12.539 1 94.56 167 ARG B CA 1
ATOM 3473 C C . ARG B 1 167 ? -21 -10.508 -12.797 1 94.56 167 ARG B C 1
ATOM 3475 O O . ARG B 1 167 ? -22.094 -9.992 -13.031 1 94.56 167 ARG B O 1
ATOM 3482 N N . SER B 1 168 ? -20.812 -11.789 -12.75 1 93.31 168 SER B N 1
ATOM 3483 C CA . SER B 1 168 ? -21.922 -12.656 -13.133 1 93.31 168 SER B CA 1
ATOM 3484 C C . SER B 1 168 ? -22.609 -13.242 -11.898 1 93.31 168 SER B C 1
ATOM 3486 O O . SER B 1 168 ? -21.984 -13.961 -11.117 1 93.31 168 SER B O 1
ATOM 3488 N N . VAL B 1 169 ? -23.875 -12.969 -11.898 1 94.69 169 VAL B N 1
ATOM 3489 C CA . VAL B 1 169 ? -24.672 -13.461 -10.781 1 94.69 169 VAL B CA 1
ATOM 3490 C C . VAL B 1 169 ? -24.703 -14.984 -10.797 1 94.69 169 VAL B C 1
ATOM 3492 O O . VAL B 1 169 ? -24.5 -15.625 -9.758 1 94.69 169 VAL B O 1
ATOM 3495 N N . ASP B 1 170 ? -24.812 -15.531 -11.945 1 96.5 170 ASP B N 1
ATOM 3496 C CA . ASP B 1 170 ? -24.984 -16.969 -12.078 1 96.5 170 ASP B CA 1
ATOM 3497 C C . ASP B 1 170 ? -23.719 -17.719 -11.68 1 96.5 170 ASP B C 1
ATOM 3499 O O . ASP B 1 170 ? -23.781 -18.688 -10.93 1 96.5 170 ASP B O 1
ATOM 3503 N N . THR B 1 171 ? -22.641 -17.266 -12.117 1 95 171 THR B N 1
ATOM 3504 C CA . THR B 1 171 ? -21.391 -17.953 -11.805 1 95 171 THR B CA 1
ATOM 3505 C C . THR B 1 171 ? -21 -17.734 -10.344 1 95 171 THR B C 1
ATOM 3507 O O . THR B 1 171 ? -20.469 -18.641 -9.695 1 95 171 THR B O 1
ATOM 3510 N N . LEU B 1 172 ? -21.297 -16.578 -9.859 1 97.31 172 LEU B N 1
ATOM 3511 C CA . LEU B 1 172 ? -20.984 -16.266 -8.461 1 97.31 172 LEU B CA 1
ATOM 3512 C C . LEU B 1 172 ? -21.781 -17.172 -7.52 1 97.31 172 LEU B C 1
ATOM 3514 O O . LEU B 1 172 ? -21.281 -17.547 -6.465 1 97.31 172 LEU B O 1
ATOM 3518 N N . ALA B 1 173 ? -22.969 -17.562 -7.926 1 97.31 173 ALA B N 1
ATOM 3519 C CA . ALA B 1 173 ? -23.828 -18.422 -7.125 1 97.31 173 ALA B CA 1
ATOM 3520 C C . ALA B 1 173 ? -23.219 -19.812 -6.965 1 97.31 173 ALA B C 1
ATOM 3522 O O . ALA B 1 173 ? -23.531 -20.531 -6.02 1 97.31 173 ALA B O 1
ATOM 3523 N N . THR B 1 174 ? -22.297 -20.141 -7.852 1 95.62 174 THR B N 1
ATOM 3524 C CA . THR B 1 174 ? -21.734 -21.484 -7.844 1 95.62 174 THR B CA 1
ATOM 3525 C C . THR B 1 174 ? -20.516 -21.547 -6.93 1 95.62 174 THR B C 1
ATOM 3527 O O . THR B 1 174 ? -19.969 -22.625 -6.676 1 95.62 174 THR B O 1
ATOM 3530 N N . VAL B 1 175 ? -20.078 -20.453 -6.469 1 97.12 175 VAL B N 1
ATOM 3531 C CA . VAL B 1 175 ? -18.875 -20.438 -5.633 1 97.12 175 VAL B CA 1
ATOM 3532 C C . VAL B 1 175 ? -19.234 -20.844 -4.207 1 97.12 175 VAL B C 1
ATOM 3534 O O . VAL B 1 175 ? -20.016 -20.188 -3.537 1 97.12 175 VAL B O 1
ATOM 3537 N N . GLU B 1 176 ? -18.656 -21.906 -3.732 1 95.81 176 GLU B N 1
ATOM 3538 C CA . GLU B 1 176 ? -18.938 -22.422 -2.398 1 95.81 176 GLU B CA 1
ATOM 3539 C C . GLU B 1 176 ? -18.094 -21.719 -1.339 1 95.81 176 GLU B C 1
ATOM 3541 O O . GLU B 1 176 ? -17.031 -21.188 -1.641 1 95.81 176 GLU B O 1
ATOM 3546 N N . GLY B 1 177 ? -18.641 -21.625 -0.152 1 96.88 177 GLY B N 1
ATOM 3547 C CA . GLY B 1 177 ? -17.859 -21.172 0.99 1 96.88 177 GLY B CA 1
ATOM 3548 C C . GLY B 1 177 ? -17.984 -19.688 1.249 1 96.88 177 GLY B C 1
ATOM 3549 O O . GLY B 1 177 ? -17.391 -19.156 2.191 1 96.88 177 GLY B O 1
ATOM 3550 N N . LEU B 1 178 ? -18.766 -19.016 0.455 1 98.31 178 LEU B N 1
ATOM 3551 C CA . LEU B 1 178 ? -18.922 -17.562 0.622 1 98.31 178 LEU B CA 1
ATOM 3552 C C . LEU B 1 178 ? -19.984 -17.25 1.663 1 98.31 178 LEU B C 1
ATOM 3554 O O . LEU B 1 178 ? -21.031 -17.922 1.715 1 98.31 178 LEU B O 1
ATOM 3558 N N . ASP B 1 179 ? -19.703 -16.281 2.469 1 98.44 179 ASP B N 1
ATOM 3559 C CA . ASP B 1 179 ? -20.719 -15.766 3.381 1 98.44 179 ASP B CA 1
ATOM 3560 C C . ASP B 1 179 ? -21.641 -14.781 2.67 1 98.44 179 ASP B C 1
ATOM 3562 O O . ASP B 1 179 ? -22.812 -14.664 3.016 1 98.44 179 ASP B O 1
ATOM 3566 N N . GLU B 1 180 ? -21.078 -14 1.752 1 98 180 GLU B N 1
ATOM 3567 C CA . GLU B 1 180 ? -21.828 -13.023 0.965 1 98 180 GLU B CA 1
ATOM 3568 C C . GLU B 1 180 ? -21.312 -12.953 -0.467 1 98 180 GLU B C 1
ATOM 3570 O O . GLU B 1 180 ? -20.125 -13.211 -0.716 1 98 180 GLU B O 1
ATOM 3575 N N . ARG B 1 181 ? -22.25 -12.734 -1.333 1 98.31 181 ARG B N 1
ATOM 3576 C CA . ARG B 1 181 ? -21.969 -12.586 -2.758 1 98.31 181 ARG B CA 1
ATOM 3577 C C . ARG B 1 181 ? -22.391 -11.203 -3.26 1 98.31 181 ARG B C 1
ATOM 3579 O O . ARG B 1 181 ? -23.5 -10.75 -2.994 1 98.31 181 ARG B O 1
ATOM 3586 N N . VAL B 1 182 ? -21.453 -10.531 -3.857 1 98.19 182 VAL B N 1
ATOM 3587 C CA . VAL B 1 182 ? -21.719 -9.195 -4.379 1 98.19 182 VAL B CA 1
ATOM 3588 C C . VAL B 1 182 ? -21.484 -9.172 -5.891 1 98.19 182 VAL B C 1
ATOM 3590 O O . VAL B 1 182 ? -20.406 -9.531 -6.367 1 98.19 182 VAL B O 1
ATOM 3593 N N . VAL B 1 183 ? -22.5 -8.766 -6.637 1 97.94 183 VAL B N 1
ATOM 3594 C CA . VAL B 1 183 ? -22.359 -8.617 -8.078 1 97.94 183 VAL B CA 1
ATOM 3595 C C . VAL B 1 183 ? -21.688 -7.277 -8.391 1 97.94 183 VAL B C 1
ATOM 3597 O O . VAL B 1 183 ? -22.188 -6.223 -7.988 1 97.94 183 VAL B O 1
ATOM 3600 N N . LEU B 1 184 ? -20.594 -7.379 -9.047 1 97 184 LEU B N 1
ATOM 3601 C CA . LEU B 1 184 ? -19.828 -6.188 -9.406 1 97 184 LEU B CA 1
ATOM 3602 C C . LEU B 1 184 ? -20.562 -5.359 -10.453 1 97 184 LEU B C 1
ATOM 3604 O O . LEU B 1 184 ? -20.984 -5.887 -11.484 1 97 184 LEU B O 1
ATOM 3608 N N . GLN B 1 185 ? -20.703 -4.145 -10.172 1 94.81 185 GLN B N 1
ATOM 3609 C CA . GLN B 1 185 ? -21.312 -3.195 -11.094 1 94.81 185 GLN B CA 1
ATOM 3610 C C . GLN B 1 185 ? -20.5 -1.903 -11.18 1 94.81 185 GLN B C 1
ATOM 3612 O O . GLN B 1 185 ? -19.562 -1.701 -10.398 1 94.81 185 GLN B O 1
ATOM 3617 N N . GLU B 1 186 ? -20.781 -1.038 -12.117 1 89 186 GLU B N 1
ATOM 3618 C CA . GLU B 1 186 ? -20.172 0.277 -12.273 1 89 186 GLU B CA 1
ATOM 3619 C C . GLU B 1 186 ? -21.219 1.386 -12.219 1 89 186 GLU B C 1
ATOM 3621 O O . GLU B 1 186 ? -22.094 1.465 -13.078 1 89 186 GLU B O 1
ATOM 3626 N N . PRO B 1 187 ? -21.203 2.258 -11.273 1 93.5 187 PRO B N 1
ATOM 3627 C CA . PRO B 1 187 ? -20.203 2.311 -10.219 1 93.5 187 PRO B CA 1
ATOM 3628 C C . PRO B 1 187 ? -20.359 1.189 -9.195 1 93.5 187 PRO B C 1
ATOM 3630 O O . PRO B 1 187 ? -21.438 0.625 -9.055 1 93.5 187 PRO B O 1
ATOM 3633 N N . VAL B 1 188 ? -19.188 0.843 -8.523 1 96.19 188 VAL B N 1
ATOM 3634 C CA . VAL B 1 188 ? -19.156 -0.234 -7.535 1 96.19 188 VAL B CA 1
ATOM 3635 C C . VAL B 1 188 ? -20.031 0.141 -6.34 1 96.19 188 VAL B C 1
ATOM 3637 O O . VAL B 1 188 ? -19.969 1.266 -5.84 1 96.19 188 VAL B O 1
ATOM 3640 N N . VAL B 1 189 ? -20.859 -0.812 -5.914 1 95.06 189 VAL B N 1
ATOM 3641 C CA . VAL B 1 189 ? -21.688 -0.647 -4.723 1 95.06 189 VAL B CA 1
ATOM 3642 C C . VAL B 1 189 ? -21.547 -1.876 -3.826 1 95.06 189 VAL B C 1
ATOM 3644 O O . VAL B 1 189 ? -21.531 -3.008 -4.316 1 95.06 189 VAL B O 1
ATOM 3647 N N . LEU B 1 190 ? -21.344 -1.607 -2.58 1 96.19 190 LEU B N 1
ATOM 3648 C CA . LEU B 1 190 ? -21.328 -2.676 -1.588 1 96.19 190 LEU B CA 1
ATOM 3649 C C . LEU B 1 190 ? -22.516 -2.557 -0.637 1 96.19 190 LEU B C 1
ATOM 3651 O O . LEU B 1 190 ? -22.734 -1.493 -0.056 1 96.19 190 LEU B O 1
ATOM 3655 N N . PRO B 1 191 ? -23.281 -3.607 -0.508 1 95.12 191 PRO B N 1
ATOM 3656 C CA . PRO B 1 191 ? -24.375 -3.574 0.474 1 95.12 191 PRO B CA 1
ATOM 3657 C C . PRO B 1 191 ? -23.875 -3.334 1.897 1 95.12 191 PRO B C 1
ATOM 3659 O O . PRO B 1 191 ? -22.766 -3.76 2.248 1 95.12 191 PRO B O 1
ATOM 3662 N N . ALA B 1 192 ? -24.688 -2.707 2.717 1 93.88 192 ALA B N 1
ATOM 3663 C CA . ALA B 1 192 ? -24.344 -2.395 4.102 1 93.88 192 ALA B CA 1
ATOM 3664 C C . ALA B 1 192 ? -24.078 -3.668 4.902 1 93.88 192 ALA B C 1
ATOM 3666 O O . ALA B 1 192 ? -23.312 -3.652 5.871 1 93.88 192 ALA B O 1
ATOM 3667 N N . SER B 1 193 ? -24.672 -4.738 4.406 1 95.25 193 SER B N 1
ATOM 3668 C CA . SER B 1 193 ? -24.547 -6.008 5.113 1 95.25 193 SER B CA 1
ATOM 3669 C C . SER B 1 193 ? -23.109 -6.504 5.102 1 95.25 193 SER B C 1
ATOM 3671 O O . SER B 1 193 ? -22.719 -7.344 5.922 1 95.25 193 SER B O 1
ATOM 3673 N N . ILE B 1 194 ? -22.281 -6.004 4.254 1 96.12 194 ILE B N 1
ATOM 3674 C CA . ILE B 1 194 ? -20.891 -6.457 4.121 1 96.12 194 ILE B CA 1
ATOM 3675 C C . ILE B 1 194 ? -20.094 -6.027 5.344 1 96.12 194 ILE B C 1
ATOM 3677 O O . ILE B 1 194 ? -19.219 -6.762 5.809 1 96.12 194 ILE B O 1
ATOM 3681 N N . GLY B 1 195 ? -20.422 -4.859 5.902 1 96.69 195 GLY B N 1
ATOM 3682 C CA . GLY B 1 195 ? -19.641 -4.34 7.016 1 96.69 195 GLY B CA 1
ATOM 3683 C C . GLY B 1 195 ? -18.188 -4.066 6.656 1 96.69 195 GLY B C 1
ATOM 3684 O O . GLY B 1 195 ? -17.844 -3.961 5.477 1 96.69 195 GLY B O 1
ATOM 3685 N N . PRO B 1 196 ? -17.328 -3.994 7.703 1 97.75 196 PRO B N 1
ATOM 3686 C CA . PRO B 1 196 ? -15.914 -3.684 7.465 1 97.75 196 PRO B CA 1
ATOM 3687 C C . PRO B 1 196 ? -15.156 -4.852 6.84 1 97.75 196 PRO B C 1
ATOM 3689 O O . PRO B 1 196 ? -15.406 -6.008 7.176 1 97.75 196 PRO B O 1
ATOM 3692 N N . VAL B 1 197 ? -14.32 -4.555 5.918 1 98.5 197 VAL B N 1
ATOM 3693 C CA . VAL B 1 197 ? -13.43 -5.508 5.27 1 98.5 197 VAL B CA 1
ATOM 3694 C C . VAL B 1 197 ? -11.992 -5.277 5.734 1 98.5 197 VAL B C 1
ATOM 3696 O O . VAL B 1 197 ? -11.539 -4.137 5.824 1 98.5 197 VAL B O 1
ATOM 3699 N N . HIS B 1 198 ? -11.297 -6.336 6.062 1 98.62 198 HIS B N 1
ATOM 3700 C CA . HIS B 1 198 ? -9.93 -6.223 6.559 1 98.62 198 HIS B CA 1
ATOM 3701 C C . HIS B 1 198 ? -8.914 -6.465 5.445 1 98.62 198 HIS B C 1
ATOM 3703 O O . HIS B 1 198 ? -7.891 -5.777 5.367 1 98.62 198 HIS B O 1
ATOM 3709 N N . ILE B 1 199 ? -9.148 -7.441 4.594 1 98.88 199 ILE B N 1
ATOM 3710 C CA . ILE B 1 199 ? -8.242 -7.824 3.521 1 98.88 199 ILE B CA 1
ATOM 3711 C C . ILE B 1 199 ? -9.016 -7.949 2.209 1 98.88 199 ILE B C 1
ATOM 3713 O O . ILE B 1 199 ? -10.07 -8.578 2.162 1 98.88 199 ILE B O 1
ATOM 3717 N N . LEU B 1 200 ? -8.617 -7.27 1.19 1 98.88 200 LEU B N 1
ATOM 3718 C CA . LEU B 1 200 ? -9.133 -7.375 -0.17 1 98.88 200 LEU B CA 1
ATOM 3719 C C . LEU B 1 200 ? -8.125 -8.078 -1.078 1 98.88 200 LEU B C 1
ATOM 3721 O O . LEU B 1 200 ? -7.094 -7.508 -1.431 1 98.88 200 LEU B O 1
ATOM 3725 N N . LEU B 1 201 ? -8.352 -9.359 -1.385 1 98.88 201 LEU B N 1
ATOM 3726 C CA . LEU B 1 201 ? -7.582 -10.086 -2.391 1 98.88 201 LEU B CA 1
ATOM 3727 C C . LEU B 1 201 ? -8.102 -9.789 -3.793 1 98.88 201 LEU B C 1
ATOM 3729 O O . LEU B 1 201 ? -9.273 -10.047 -4.09 1 98.88 201 LEU B O 1
ATOM 3733 N N . ASP B 1 202 ? -7.266 -9.328 -4.633 1 98.81 202 ASP B N 1
ATOM 3734 C CA . ASP B 1 202 ? -7.723 -8.828 -5.926 1 98.81 202 ASP B CA 1
ATOM 3735 C C . ASP B 1 202 ? -7.113 -9.633 -7.074 1 98.81 202 ASP B C 1
ATOM 3737 O O . ASP B 1 202 ? -5.898 -9.602 -7.285 1 98.81 202 ASP B O 1
ATOM 3741 N N . TYR B 1 203 ? -7.93 -10.273 -7.828 1 97.88 203 TYR B N 1
ATOM 3742 C CA . TYR B 1 203 ? -7.492 -11.023 -9 1 97.88 203 TYR B CA 1
ATOM 3743 C C . TYR B 1 203 ? -7.852 -10.289 -10.281 1 97.88 203 TYR B C 1
ATOM 3745 O O . TYR B 1 203 ? -7.535 -10.75 -11.383 1 97.88 203 TYR B O 1
ATOM 3753 N N . VAL B 1 204 ? -8.43 -9.094 -10.219 1 97.06 204 VAL B N 1
ATOM 3754 C CA . VAL B 1 204 ? -9.008 -8.422 -11.375 1 97.06 204 VAL B CA 1
ATOM 3755 C C . VAL B 1 204 ? -8.211 -7.156 -11.688 1 97.06 204 VAL B C 1
ATOM 3757 O O . VAL B 1 204 ? -7.695 -6.996 -12.797 1 97.06 204 VAL B O 1
ATOM 3760 N N . GLY B 1 205 ? -8.086 -6.246 -10.781 1 97.12 205 GLY B N 1
ATOM 3761 C CA . GLY B 1 205 ? -7.363 -4.996 -10.961 1 97.12 205 GLY B CA 1
ATOM 3762 C C . GLY B 1 205 ? -8.211 -3.904 -11.586 1 97.12 205 GLY B C 1
ATOM 3763 O O . GLY B 1 205 ? -9.438 -4.023 -11.656 1 97.12 205 GLY B O 1
ATOM 3764 N N . GLY B 1 206 ? -7.559 -2.791 -11.867 1 96.75 206 GLY B N 1
ATOM 3765 C CA . GLY B 1 206 ? -8.148 -1.706 -12.641 1 96.75 206 GLY B CA 1
ATOM 3766 C C . GLY B 1 206 ? -9.195 -0.923 -11.867 1 96.75 206 GLY B C 1
ATOM 3767 O O . GLY B 1 206 ? -9.062 -0.731 -10.656 1 96.75 206 GLY B O 1
ATOM 3768 N N . SER B 1 207 ? -10.172 -0.456 -12.633 1 96.94 207 SER B N 1
ATOM 3769 C CA . SER B 1 207 ? -11.18 0.444 -12.086 1 96.94 207 SER B CA 1
ATOM 3770 C C . SER B 1 207 ? -12.031 -0.257 -11.031 1 96.94 207 SER B C 1
ATOM 3772 O O . SER B 1 207 ? -12.477 0.369 -10.07 1 96.94 207 SER B O 1
ATOM 3774 N N . ALA B 1 208 ? -12.234 -1.57 -11.188 1 97.62 208 ALA B N 1
ATOM 3775 C CA . ALA B 1 208 ? -13.016 -2.332 -10.219 1 97.62 208 ALA B CA 1
ATOM 3776 C C . ALA B 1 208 ? -12.336 -2.352 -8.852 1 97.62 208 ALA B C 1
ATOM 3778 O O . ALA B 1 208 ? -12.992 -2.166 -7.824 1 97.62 208 ALA B O 1
ATOM 3779 N N . ALA B 1 209 ? -11.086 -2.553 -8.875 1 98.25 209 ALA B N 1
ATOM 3780 C CA . ALA B 1 209 ? -10.305 -2.582 -7.637 1 98.25 209 ALA B CA 1
ATOM 3781 C C . ALA B 1 209 ? -10.352 -1.231 -6.93 1 98.25 209 ALA B C 1
ATOM 3783 O O . ALA B 1 209 ? -10.609 -1.161 -5.727 1 98.25 209 ALA B O 1
ATOM 3784 N N . VAL B 1 210 ? -10.125 -0.161 -7.695 1 98.25 210 VAL B N 1
ATOM 3785 C CA . VAL B 1 210 ? -10.141 1.186 -7.133 1 98.25 210 VAL B CA 1
ATOM 3786 C C . VAL B 1 210 ? -11.539 1.518 -6.617 1 98.25 210 VAL B C 1
ATOM 3788 O O . VAL B 1 210 ? -11.688 2.074 -5.523 1 98.25 210 VAL B O 1
ATOM 3791 N N . GLY B 1 211 ? -12.531 1.159 -7.426 1 98.06 211 GLY B N 1
ATOM 3792 C CA . GLY B 1 211 ? -13.906 1.365 -6.996 1 98.06 211 GLY B CA 1
ATOM 3793 C C . GLY B 1 211 ? -14.234 0.663 -5.691 1 98.06 211 GLY B C 1
ATOM 3794 O O . GLY B 1 211 ? -14.914 1.229 -4.828 1 98.06 211 GLY B O 1
ATOM 3795 N N . LEU B 1 212 ? -13.766 -0.564 -5.512 1 98.31 212 LEU B N 1
ATOM 3796 C CA . LEU B 1 212 ? -14.008 -1.312 -4.281 1 98.31 212 LEU B CA 1
ATOM 3797 C C . LEU B 1 212 ? -13.328 -0.639 -3.094 1 98.31 212 LEU B C 1
ATOM 3799 O O . LEU B 1 212 ? -13.914 -0.518 -2.02 1 98.31 212 LEU B O 1
ATOM 3803 N N . MET B 1 213 ? -12.094 -0.197 -3.281 1 98.31 213 MET B N 1
ATOM 3804 C CA . MET B 1 213 ? -11.375 0.475 -2.203 1 98.31 213 MET B CA 1
ATOM 3805 C C . MET B 1 213 ? -12.094 1.748 -1.776 1 98.31 213 MET B C 1
ATOM 3807 O O . MET B 1 213 ? -12.047 2.131 -0.606 1 98.31 213 MET B O 1
ATOM 3811 N N . GLN B 1 214 ? -12.758 2.369 -2.689 1 97.31 214 GLN B N 1
ATOM 3812 C CA . GLN B 1 214 ? -13.477 3.605 -2.391 1 97.31 214 GLN B CA 1
ATOM 3813 C C . GLN B 1 214 ? -14.688 3.34 -1.51 1 97.31 214 GLN B C 1
ATOM 3815 O O . GLN B 1 214 ? -15.016 4.141 -0.63 1 97.31 214 GLN B O 1
ATOM 3820 N N . VAL B 1 215 ? -15.312 2.168 -1.705 1 97.62 215 VAL B N 1
ATOM 3821 C CA . VAL B 1 215 ? -16.625 2.021 -1.09 1 97.62 215 VAL B CA 1
ATOM 3822 C C . VAL B 1 215 ? -16.531 1.084 0.112 1 97.62 215 VAL B C 1
ATOM 3824 O O . VAL B 1 215 ? -17.453 1.034 0.94 1 97.62 215 VAL B O 1
ATOM 3827 N N . VAL B 1 216 ? -15.469 0.334 0.26 1 97.69 216 VAL B N 1
ATOM 3828 C CA . VAL B 1 216 ? -15.32 -0.615 1.359 1 97.69 216 VAL B CA 1
ATOM 3829 C C . VAL B 1 216 ? -15.258 0.136 2.688 1 97.69 216 VAL B C 1
ATOM 3831 O O . VAL B 1 216 ? -14.609 1.181 2.785 1 97.69 216 VAL B O 1
ATOM 3834 N N . GLU B 1 217 ? -15.969 -0.36 3.666 1 97.12 217 GLU B N 1
ATOM 3835 C CA . GLU B 1 217 ? -15.844 0.157 5.027 1 97.12 217 GLU B CA 1
ATOM 3836 C C . GLU B 1 217 ? -14.625 -0.431 5.73 1 97.12 217 GLU B C 1
ATOM 3838 O O . GLU B 1 217 ? -14.328 -1.619 5.586 1 97.12 217 GLU B O 1
ATOM 3843 N N . VAL B 1 218 ? -13.977 0.401 6.445 1 96.94 218 VAL B N 1
ATOM 3844 C CA . VAL B 1 218 ? -12.812 -0.039 7.207 1 96.94 218 VAL B CA 1
ATOM 3845 C C . VAL B 1 218 ? -13.125 0.019 8.703 1 96.94 218 VAL B C 1
ATOM 3847 O O . VAL B 1 218 ? -13.68 1.003 9.188 1 96.94 218 VAL B O 1
ATOM 3850 N N . GLU B 1 219 ? -12.758 -1.061 9.375 1 94.81 219 GLU B N 1
ATOM 3851 C CA . GLU B 1 219 ? -12.945 -1.076 10.82 1 94.81 219 GLU B CA 1
ATOM 3852 C C . GLU B 1 219 ? -12.117 0.016 11.492 1 94.81 219 GLU B C 1
ATOM 3854 O O . GLU B 1 219 ? -10.93 0.177 11.195 1 94.81 219 GLU B O 1
ATOM 3859 N N . PRO B 1 220 ? -12.766 0.803 12.406 1 91.44 220 PRO B N 1
ATOM 3860 C CA . PRO B 1 220 ? -12.008 1.847 13.102 1 91.44 220 PRO B CA 1
ATOM 3861 C C . PRO B 1 220 ? -10.734 1.316 13.75 1 91.44 220 PRO B C 1
ATOM 3863 O O . PRO B 1 220 ? -10.758 0.269 14.406 1 91.44 220 PRO B O 1
ATOM 3866 N N . GLY B 1 221 ? -9.688 2.01 13.484 1 89.75 221 GLY B N 1
ATOM 3867 C CA . GLY B 1 221 ? -8.414 1.642 14.086 1 89.75 221 GLY B CA 1
ATOM 3868 C C . GLY B 1 221 ? -7.652 0.608 13.281 1 89.75 221 GLY B C 1
ATOM 3869 O O . GLY B 1 221 ? -6.531 0.235 13.641 1 89.75 221 GLY B O 1
ATOM 3870 N N . GLN B 1 222 ? -8.219 0.171 12.156 1 94 222 GLN B N 1
ATOM 3871 C CA . GLN B 1 222 ? -7.566 -0.813 11.305 1 94 222 GLN B CA 1
ATOM 3872 C C . GLN B 1 222 ? -7.312 -0.246 9.906 1 94 222 GLN B C 1
ATOM 3874 O O . GLN B 1 222 ? -7.715 0.878 9.609 1 94 222 GLN B O 1
ATOM 3879 N N . ASN B 1 223 ? -6.582 -0.946 9.188 1 96.81 223 ASN B N 1
ATOM 3880 C CA . ASN B 1 223 ? -6.367 -0.631 7.781 1 96.81 223 ASN B CA 1
ATOM 3881 C C . ASN B 1 223 ? -7.047 -1.646 6.867 1 96.81 223 ASN B C 1
ATOM 3883 O O . ASN B 1 223 ? -7.121 -2.832 7.195 1 96.81 223 ASN B O 1
ATOM 3887 N N . LEU B 1 224 ? -7.551 -1.15 5.773 1 98.38 224 LEU B N 1
ATOM 3888 C CA . LEU B 1 224 ? -7.82 -2.064 4.668 1 98.38 224 LEU B CA 1
ATOM 3889 C C . LEU B 1 224 ? -6.523 -2.5 3.996 1 98.38 224 LEU B C 1
ATOM 3891 O O . LEU B 1 224 ? -5.688 -1.662 3.643 1 98.38 224 LEU B O 1
ATOM 3895 N N . GLN B 1 225 ? -6.344 -3.758 3.93 1 98.56 225 GLN B N 1
ATOM 3896 C CA . GLN B 1 225 ? -5.195 -4.289 3.203 1 98.56 225 GLN B CA 1
ATOM 3897 C C . GLN B 1 225 ? -5.598 -4.773 1.813 1 98.56 225 GLN B C 1
ATOM 3899 O O . GLN B 1 225 ? -6.328 -5.758 1.683 1 98.56 225 GLN B O 1
ATOM 3904 N N . TYR B 1 226 ? -5.207 -4.02 0.862 1 98.81 226 TYR B N 1
ATOM 3905 C CA . TYR B 1 226 ? -5.41 -4.391 -0.534 1 98.81 226 TYR B CA 1
ATOM 3906 C C . TYR B 1 226 ? -4.211 -5.16 -1.074 1 98.81 226 TYR B C 1
ATOM 3908 O O . TYR B 1 226 ? -3.088 -4.648 -1.076 1 98.81 226 TYR B O 1
ATOM 3916 N N . ILE B 1 227 ? -4.43 -6.359 -1.562 1 98.81 227 ILE B N 1
ATOM 3917 C CA . ILE B 1 227 ? -3.357 -7.191 -2.098 1 98.81 227 ILE B CA 1
ATOM 3918 C C . ILE B 1 227 ? -3.668 -7.566 -3.545 1 98.81 227 ILE B C 1
ATOM 3920 O O . ILE B 1 227 ? -4.586 -8.352 -3.805 1 98.81 227 ILE B O 1
ATOM 3924 N N . SER B 1 228 ? -2.896 -7.02 -4.465 1 98.12 228 SER B N 1
ATOM 3925 C CA . SER B 1 228 ? -3.016 -7.348 -5.883 1 98.12 228 SER B CA 1
ATOM 3926 C C . SER B 1 228 ? -2.359 -8.688 -6.199 1 98.12 228 SER B C 1
ATOM 3928 O O . SER B 1 228 ? -1.18 -8.891 -5.906 1 98.12 228 SER B O 1
ATOM 3930 N N . ILE B 1 229 ? -3.076 -9.57 -6.773 1 96.81 229 ILE B N 1
ATOM 3931 C CA . ILE B 1 229 ? -2.562 -10.898 -7.078 1 96.81 229 ILE B CA 1
ATOM 3932 C C . ILE B 1 229 ? -2.615 -11.141 -8.586 1 96.81 229 ILE B C 1
ATOM 3934 O O . ILE B 1 229 ? -1.667 -11.672 -9.172 1 96.81 229 ILE B O 1
ATOM 3938 N N . GLY B 1 230 ? -3.732 -10.789 -9.195 1 94.31 230 GLY B N 1
ATOM 3939 C CA . GLY B 1 230 ? -3.902 -11 -10.625 1 94.31 230 GLY B CA 1
ATOM 3940 C C . GLY B 1 230 ? -4.406 -9.773 -11.359 1 94.31 230 GLY B C 1
ATOM 3941 O O . GLY B 1 230 ? -4.707 -8.75 -10.734 1 94.31 230 GLY B O 1
ATOM 3942 N N . LEU B 1 231 ? -4.508 -9.844 -12.656 1 93.5 231 LEU B N 1
ATOM 3943 C CA . LEU B 1 231 ? -4.918 -8.758 -13.531 1 93.5 231 LEU B CA 1
ATOM 3944 C C . LEU B 1 231 ? -5.895 -9.25 -14.594 1 93.5 231 LEU B C 1
ATOM 3946 O O . LEU B 1 231 ? -5.699 -9 -15.781 1 93.5 231 LEU B O 1
ATOM 3950 N N . LEU B 1 232 ? -6.934 -9.812 -14.117 1 92.44 232 LEU B N 1
ATOM 3951 C CA . LEU B 1 232 ? -7.898 -10.43 -15.023 1 92.44 232 LEU B CA 1
ATOM 3952 C C . LEU B 1 232 ? -8.555 -9.375 -15.914 1 92.44 232 LEU B C 1
ATOM 3954 O O . LEU B 1 232 ? -9.008 -9.688 -17.016 1 92.44 232 LEU B O 1
ATOM 3958 N N . SER B 1 233 ? -8.57 -8.109 -15.453 1 92.88 233 SER B N 1
ATOM 3959 C CA . SER B 1 233 ? -9.188 -7.047 -16.234 1 92.88 233 SER B CA 1
ATOM 3960 C C . SER B 1 233 ? -8.336 -6.684 -17.438 1 92.88 233 SER B C 1
ATOM 3962 O O . SER B 1 233 ? -8.836 -6.102 -18.406 1 92.88 233 SER B O 1
ATOM 3964 N N . GLY B 1 234 ? -7.07 -6.977 -17.297 1 91.81 234 GLY B N 1
ATOM 3965 C CA . GLY B 1 234 ? -6.137 -6.562 -18.328 1 91.81 234 GLY B CA 1
ATOM 3966 C C . GLY B 1 234 ? -5.684 -5.121 -18.188 1 91.81 234 GLY B C 1
ATOM 3967 O O . GLY B 1 234 ? -4.828 -4.656 -18.938 1 91.81 234 GLY B O 1
ATOM 3968 N N . GLU B 1 235 ? -6.246 -4.418 -17.188 1 94.31 235 GLU B N 1
ATOM 3969 C CA . GLU B 1 235 ? -5.805 -3.049 -16.938 1 94.31 235 GLU B CA 1
ATOM 3970 C C . GLU B 1 235 ? -4.441 -3.029 -16.25 1 94.31 235 GLU B C 1
ATOM 3972 O O . GLU B 1 235 ? -4.328 -3.395 -15.078 1 94.31 235 GLU B O 1
ATOM 3977 N N . GLU B 1 236 ? -3.525 -2.506 -16.906 1 93.94 236 GLU B N 1
ATOM 3978 C CA . GLU B 1 236 ? -2.139 -2.641 -16.469 1 93.94 236 GLU B CA 1
ATOM 3979 C C . GLU B 1 236 ? -1.827 -1.693 -15.312 1 93.94 236 GLU B C 1
ATOM 3981 O O . GLU B 1 236 ? -0.843 -1.884 -14.594 1 93.94 236 GLU B O 1
ATOM 3986 N N . ASP B 1 237 ? -2.672 -0.621 -15.195 1 96.56 237 ASP B N 1
ATOM 3987 C CA . ASP B 1 237 ? -2.396 0.381 -14.172 1 96.56 237 ASP B CA 1
ATOM 3988 C C . ASP B 1 237 ? -3.568 0.507 -13.195 1 96.56 237 ASP B C 1
ATOM 3990 O O . ASP B 1 237 ? -4.723 0.301 -13.578 1 96.56 237 ASP B O 1
ATOM 3994 N N . LEU B 1 238 ? -3.232 0.756 -11.977 1 97.5 238 LEU B N 1
ATOM 3995 C CA . LEU B 1 238 ? -4.195 1.293 -11.023 1 97.5 238 LEU B CA 1
ATOM 3996 C C . LEU B 1 238 ? -4.164 2.818 -11.016 1 97.5 238 LEU B C 1
ATOM 3998 O O . LEU B 1 238 ? -3.131 3.42 -10.719 1 97.5 238 LEU B O 1
ATOM 4002 N N . LEU B 1 239 ? -5.207 3.4 -11.461 1 97.88 239 LEU B N 1
ATOM 4003 C CA . LEU B 1 239 ? -5.355 4.84 -11.273 1 97.88 239 LEU B CA 1
ATOM 4004 C C . LEU B 1 239 ? -5.805 5.156 -9.852 1 97.88 239 LEU B C 1
ATOM 4006 O O . LEU B 1 239 ? -7.004 5.184 -9.57 1 97.88 239 LEU B O 1
ATOM 4010 N N . LEU B 1 240 ? -4.871 5.41 -8.945 1 97.94 240 LEU B N 1
ATOM 4011 C CA . LEU B 1 240 ? -5.133 5.523 -7.512 1 97.94 240 LEU B CA 1
ATOM 4012 C C . LEU B 1 240 ? -5.277 6.984 -7.102 1 97.94 240 LEU B C 1
ATOM 4014 O O . LEU B 1 240 ? -4.293 7.727 -7.07 1 97.94 240 LEU B O 1
ATOM 4018 N N . PRO B 1 241 ? -6.484 7.422 -6.824 1 96.62 241 PRO B N 1
ATOM 4019 C CA . PRO B 1 241 ? -6.613 8.773 -6.281 1 96.62 241 PRO B CA 1
ATOM 4020 C C . PRO B 1 241 ? -5.898 8.945 -4.941 1 96.62 241 PRO B C 1
ATOM 4022 O O . PRO B 1 241 ? -6.176 8.211 -3.994 1 96.62 241 PRO B O 1
ATOM 4025 N N . VAL B 1 242 ? -5.02 9.891 -4.887 1 94.38 242 VAL B N 1
ATOM 4026 C CA . VAL B 1 242 ? -4.258 10.109 -3.658 1 94.38 242 VAL B CA 1
ATOM 4027 C C . VAL B 1 242 ? -5.207 10.461 -2.516 1 94.38 242 VAL B C 1
ATOM 4029 O O . VAL B 1 242 ? -4.992 10.055 -1.372 1 94.38 242 VAL B O 1
ATOM 4032 N N . ARG B 1 243 ? -6.266 11.164 -2.805 1 92.56 243 ARG B N 1
ATOM 4033 C CA . ARG B 1 243 ? -7.273 11.516 -1.809 1 92.56 243 ARG B CA 1
ATOM 4034 C C . ARG B 1 243 ? -7.84 10.266 -1.143 1 92.56 243 ARG B C 1
ATOM 4036 O O . ARG B 1 243 ? -8.141 10.273 0.053 1 92.56 243 ARG B O 1
ATOM 4043 N N . LEU B 1 244 ? -7.93 9.172 -1.877 1 95.62 244 LEU B N 1
ATOM 4044 C CA . LEU B 1 244 ? -8.492 7.934 -1.363 1 95.62 244 LEU B CA 1
ATOM 4045 C C . LEU B 1 244 ? -7.652 7.387 -0.214 1 95.62 244 LEU B C 1
ATOM 4047 O O . LEU B 1 244 ? -8.18 7.121 0.87 1 95.62 244 LEU B O 1
ATOM 4051 N N . ILE B 1 245 ? -6.328 7.332 -0.386 1 95.19 245 ILE B N 1
ATOM 4052 C CA . ILE B 1 245 ? -5.488 6.691 0.621 1 95.19 245 ILE B CA 1
ATOM 4053 C C . ILE B 1 245 ? -5.16 7.691 1.727 1 95.19 245 ILE B C 1
ATOM 4055 O O . ILE B 1 245 ? -4.695 7.309 2.803 1 95.19 245 ILE B O 1
ATOM 4059 N N . ASN B 1 246 ? -5.477 8.969 1.501 1 91.94 246 ASN B N 1
ATOM 4060 C CA . ASN B 1 246 ? -5.273 9.969 2.543 1 91.94 246 ASN B CA 1
ATOM 4061 C C . ASN B 1 246 ? -6.484 10.062 3.469 1 91.94 246 ASN B C 1
ATOM 4063 O O . ASN B 1 246 ? -6.375 10.555 4.59 1 91.94 246 ASN B O 1
ATOM 4067 N N . THR B 1 247 ? -7.652 9.711 2.959 1 91.88 247 THR B N 1
ATOM 4068 C CA . THR B 1 247 ? -8.867 9.875 3.742 1 91.88 247 THR B CA 1
ATOM 4069 C C . THR B 1 247 ? -9.336 8.539 4.312 1 91.88 247 THR B C 1
ATOM 4071 O O . THR B 1 247 ? -10.273 8.492 5.113 1 91.88 247 THR B O 1
ATOM 4074 N N . LYS B 1 248 ? -8.766 7.48 3.887 1 94.69 248 LYS B N 1
ATOM 4075 C CA . LYS B 1 248 ? -9.055 6.121 4.336 1 94.69 248 LYS B CA 1
ATOM 4076 C C . LYS B 1 248 ? -7.773 5.34 4.598 1 94.69 248 LYS B C 1
ATOM 4078 O O . LYS B 1 248 ? -6.848 5.367 3.787 1 94.69 248 LYS B O 1
ATOM 4083 N N . PRO B 1 249 ? -7.688 4.703 5.789 1 96.94 249 PRO B N 1
ATOM 4084 C CA . PRO B 1 249 ? -6.477 3.928 6.066 1 96.94 249 PRO B CA 1
ATOM 4085 C C . PRO B 1 249 ? -6.375 2.664 5.215 1 96.94 249 PRO B C 1
ATOM 4087 O O . PRO B 1 249 ? -7 1.649 5.535 1 96.94 249 PRO B O 1
ATOM 4090 N N . ILE B 1 250 ? -5.605 2.736 4.121 1 98.06 250 ILE B N 1
ATOM 4091 C CA . ILE B 1 250 ? -5.426 1.635 3.182 1 98.06 250 ILE B CA 1
ATOM 4092 C C . ILE B 1 250 ? -3.936 1.343 3.01 1 98.06 250 ILE B C 1
ATOM 4094 O O . ILE B 1 250 ? -3.121 2.264 2.922 1 98.06 250 ILE B O 1
ATOM 4098 N N . ARG B 1 251 ? -3.58 0.1 3.018 1 98.19 251 ARG B N 1
ATOM 4099 C CA . ARG B 1 251 ? -2.264 -0.385 2.619 1 98.19 251 ARG B CA 1
ATOM 4100 C C . ARG B 1 251 ? -2.348 -1.197 1.33 1 98.19 251 ARG B C 1
ATOM 4102 O O . ARG B 1 251 ? -3.102 -2.17 1.252 1 98.19 251 ARG B O 1
ATOM 4109 N N . ILE B 1 252 ? -1.63 -0.753 0.357 1 98.62 252 ILE B N 1
ATOM 4110 C CA . ILE B 1 252 ? -1.653 -1.375 -0.962 1 98.62 252 ILE B CA 1
ATOM 4111 C C . ILE B 1 252 ? -0.356 -2.148 -1.191 1 98.62 252 ILE B C 1
ATOM 4113 O O . ILE B 1 252 ? 0.736 -1.611 -0.996 1 98.62 252 ILE B O 1
ATOM 4117 N N . MET B 1 253 ? -0.462 -3.375 -1.58 1 98.25 253 MET B N 1
ATOM 4118 C CA . MET B 1 253 ? 0.68 -4.223 -1.915 1 98.25 253 MET B CA 1
ATOM 4119 C C . MET B 1 253 ? 0.289 -5.289 -2.934 1 98.25 253 MET B C 1
ATOM 4121 O O . MET B 1 253 ? -0.878 -5.387 -3.314 1 98.25 253 MET B O 1
ATOM 4125 N N . ALA B 1 254 ? 1.244 -5.961 -3.434 1 97.38 254 ALA B N 1
ATOM 4126 C CA . ALA B 1 254 ? 0.989 -7.09 -4.328 1 97.38 254 ALA B CA 1
ATOM 4127 C C . ALA B 1 254 ? 1.587 -8.375 -3.771 1 97.38 254 ALA B C 1
ATOM 4129 O O . ALA B 1 254 ? 2.203 -8.375 -2.703 1 97.38 254 ALA B O 1
ATOM 4130 N N . SER B 1 255 ? 1.27 -9.438 -4.379 1 96 255 SER B N 1
ATOM 4131 C CA . SER B 1 255 ? 1.781 -10.75 -3.99 1 96 255 SER B CA 1
ATOM 4132 C C . SER B 1 255 ? 2.371 -11.492 -5.188 1 96 255 SER B C 1
ATOM 4134 O O . SER B 1 255 ? 2.311 -12.719 -5.254 1 96 255 SER B O 1
ATOM 4136 N N . GLY B 1 256 ? 2.945 -10.766 -6.082 1 90.5 256 GLY B N 1
ATOM 4137 C CA . GLY B 1 256 ? 3.658 -11.406 -7.18 1 90.5 256 GLY B CA 1
ATOM 4138 C C . GLY B 1 256 ? 4.973 -12.031 -6.75 1 90.5 256 GLY B C 1
ATOM 4139 O O . GLY B 1 256 ? 5.441 -11.797 -5.637 1 90.5 256 GLY B O 1
ATOM 4140 N N . VAL B 1 257 ? 5.5 -12.828 -7.602 1 85.94 257 VAL B N 1
ATOM 4141 C CA . VAL B 1 257 ? 6.707 -13.594 -7.297 1 85.94 257 VAL B CA 1
ATOM 4142 C C . VAL B 1 257 ? 7.832 -12.641 -6.898 1 85.94 257 VAL B C 1
ATOM 4144 O O . VAL B 1 257 ? 8.664 -12.977 -6.055 1 85.94 257 VAL B O 1
ATOM 4147 N N . GLY B 1 258 ? 7.812 -11.445 -7.449 1 87.25 258 GLY B N 1
ATOM 4148 C CA . GLY B 1 258 ? 8.852 -10.477 -7.125 1 87.25 258 GLY B CA 1
ATOM 4149 C C . GLY B 1 258 ? 8.641 -9.82 -5.77 1 87.25 258 GLY B C 1
ATOM 4150 O O . GLY B 1 258 ? 9.562 -9.195 -5.234 1 87.25 258 GLY B O 1
ATOM 4151 N N . SER B 1 259 ? 7.465 -10 -5.199 1 90.94 259 SER B N 1
ATOM 4152 C CA . SER B 1 259 ? 7.148 -9.406 -3.904 1 90.94 259 SER B CA 1
ATOM 4153 C C . SER B 1 259 ? 7.434 -10.383 -2.766 1 90.94 259 SER B C 1
ATOM 4155 O O . SER B 1 259 ? 7.277 -10.039 -1.592 1 90.94 259 SER B O 1
ATOM 4157 N N . LEU B 1 260 ? 7.809 -11.602 -3.119 1 92.38 260 LEU B N 1
ATOM 4158 C CA . LEU B 1 260 ? 8.039 -12.664 -2.148 1 92.38 260 LEU B CA 1
ATOM 4159 C C . LEU B 1 260 ? 9.484 -13.148 -2.201 1 92.38 260 LEU B C 1
ATOM 4161 O O . LEU B 1 260 ? 10.07 -13.234 -3.281 1 92.38 260 LEU B O 1
ATOM 4165 N N . SER B 1 261 ? 10.039 -13.469 -1.069 1 90.06 261 SER B N 1
ATOM 4166 C CA . SER B 1 261 ? 11.406 -13.977 -1.006 1 90.06 261 SER B CA 1
ATOM 4167 C C . SER B 1 261 ? 11.438 -15.5 -1.079 1 90.06 261 SER B C 1
ATOM 4169 O O . SER B 1 261 ? 10.414 -16.156 -0.885 1 90.06 261 SER B O 1
ATOM 4171 N N . ASN B 1 262 ? 12.617 -16.016 -1.384 1 87 262 ASN B N 1
ATOM 4172 C CA . ASN B 1 262 ? 12.797 -17.453 -1.336 1 87 262 ASN B CA 1
ATOM 4173 C C . ASN B 1 262 ? 12.508 -18.016 0.056 1 87 262 ASN B C 1
ATOM 4175 O O . ASN B 1 262 ? 11.992 -19.125 0.191 1 87 262 ASN B O 1
ATOM 4179 N N . ASP B 1 263 ? 12.836 -17.203 0.99 1 91.56 263 ASP B N 1
ATOM 4180 C CA . ASP B 1 263 ? 12.586 -17.625 2.365 1 91.56 263 ASP B CA 1
ATOM 4181 C C . ASP B 1 263 ? 11.094 -17.703 2.654 1 91.56 263 ASP B C 1
ATOM 4183 O O . ASP B 1 263 ? 10.648 -18.562 3.422 1 91.56 263 ASP B O 1
ATOM 4187 N N . ASP B 1 264 ? 10.359 -16.812 2.062 1 93.12 264 ASP B N 1
ATOM 4188 C CA . ASP B 1 264 ? 8.906 -16.891 2.201 1 93.12 264 ASP B CA 1
ATOM 4189 C C . ASP B 1 264 ? 8.367 -18.219 1.676 1 93.12 264 ASP B C 1
ATOM 4191 O O . ASP B 1 264 ? 7.605 -18.891 2.365 1 93.12 264 ASP B O 1
ATOM 4195 N N . PHE B 1 265 ? 8.797 -18.547 0.503 1 90.69 265 PHE B N 1
ATOM 4196 C CA . PHE B 1 265 ? 8.32 -19.781 -0.114 1 90.69 265 PHE B CA 1
ATOM 4197 C C . PHE B 1 265 ? 8.758 -21 0.694 1 90.69 265 PHE B C 1
ATOM 4199 O O . PHE B 1 265 ? 7.957 -21.891 0.965 1 90.69 265 PHE B O 1
ATOM 4206 N N . LYS B 1 266 ? 9.992 -21.016 1.066 1 90.75 266 LYS B N 1
ATOM 4207 C CA . LYS B 1 266 ? 10.523 -22.141 1.839 1 90.75 266 LYS B CA 1
ATOM 4208 C C . LYS B 1 266 ? 9.781 -22.297 3.164 1 90.75 266 LYS B C 1
ATOM 4210 O O . LYS B 1 266 ? 9.422 -23.406 3.553 1 90.75 266 LYS B O 1
ATOM 4215 N N . GLY B 1 267 ? 9.57 -21.203 3.811 1 93.62 267 GLY B N 1
ATOM 4216 C CA . GLY B 1 267 ? 8.898 -21.219 5.098 1 93.62 267 GLY B CA 1
ATOM 4217 C C . GLY B 1 267 ? 7.465 -21.703 5.016 1 93.62 267 GLY B C 1
ATOM 4218 O O . GLY B 1 267 ? 6.973 -22.359 5.941 1 93.62 267 GLY B O 1
ATOM 4219 N N . GLU B 1 268 ? 6.852 -21.438 3.865 1 95.12 268 GLU B N 1
ATOM 4220 C CA . GLU B 1 268 ? 5.43 -21.75 3.748 1 95.12 268 GLU B CA 1
ATOM 4221 C C . GLU B 1 268 ? 5.207 -23.078 3.041 1 95.12 268 GLU B C 1
ATOM 4223 O O . GLU B 1 268 ? 4.09 -23.609 3.027 1 95.12 268 GLU B O 1
ATOM 4228 N N . ALA B 1 269 ? 6.242 -23.719 2.49 1 93 269 ALA B N 1
ATOM 4229 C CA . ALA B 1 269 ? 6.141 -24.875 1.604 1 93 269 ALA B CA 1
ATOM 4230 C C . ALA B 1 269 ? 5.441 -26.031 2.301 1 93 269 ALA B C 1
ATOM 4232 O O . ALA B 1 269 ? 4.496 -26.609 1.759 1 93 269 ALA B O 1
ATOM 4233 N N . PRO B 1 270 ? 5.793 -26.406 3.564 1 91.56 270 PRO B N 1
ATOM 4234 C CA . PRO B 1 270 ? 5.117 -27.562 4.18 1 91.56 270 PRO B CA 1
ATOM 4235 C C . PRO B 1 270 ? 3.621 -27.328 4.375 1 91.56 270 PRO B C 1
ATOM 4237 O O . PRO B 1 270 ? 2.811 -28.203 4.059 1 91.56 270 PRO B O 1
ATOM 4240 N N . GLY B 1 271 ? 3.291 -26.125 4.914 1 94.69 271 GLY B N 1
ATOM 4241 C CA . GLY B 1 271 ? 1.883 -25.812 5.086 1 94.69 271 GLY B CA 1
ATOM 4242 C C . GLY B 1 271 ? 1.118 -25.75 3.775 1 94.69 271 GLY B C 1
ATOM 4243 O O . GLY B 1 271 ? -0.021 -26.219 3.697 1 94.69 271 GLY B O 1
ATOM 4244 N N . LEU B 1 272 ? 1.732 -25.203 2.76 1 96.06 272 LEU B N 1
ATOM 4245 C CA . LEU B 1 272 ? 1.127 -25.094 1.436 1 96.06 272 LEU B CA 1
ATOM 4246 C C . LEU B 1 272 ? 0.864 -26.484 0.851 1 96.06 272 LEU B C 1
ATOM 4248 O O . LEU B 1 272 ? -0.237 -26.766 0.371 1 96.06 272 LEU B O 1
ATOM 4252 N N . VAL B 1 273 ? 1.806 -27.344 0.958 1 94.69 273 VAL B N 1
ATOM 4253 C CA . VAL B 1 273 ? 1.688 -28.688 0.391 1 94.69 273 VAL B CA 1
ATOM 4254 C C . VAL B 1 273 ? 0.601 -29.453 1.127 1 94.69 273 VAL B C 1
ATOM 4256 O O . VAL B 1 273 ? -0.176 -30.188 0.507 1 94.69 273 VAL B O 1
ATOM 4259 N N . ASP B 1 274 ? 0.577 -29.312 2.414 1 94.5 274 ASP B N 1
ATOM 4260 C CA . ASP B 1 274 ? -0.491 -29.922 3.191 1 94.5 274 ASP B CA 1
ATOM 4261 C C . ASP B 1 274 ? -1.862 -29.453 2.717 1 94.5 274 ASP B C 1
ATOM 4263 O O . ASP B 1 274 ? -2.777 -30.266 2.543 1 94.5 274 ASP B O 1
ATOM 4267 N N . ALA B 1 275 ? -1.976 -28.203 2.432 1 95.38 275 ALA B N 1
ATOM 4268 C CA . ALA B 1 275 ? -3.227 -27.641 1.937 1 95.38 275 ALA B CA 1
ATOM 4269 C C . ALA B 1 275 ? -3.576 -28.203 0.56 1 95.38 275 ALA B C 1
ATOM 4271 O O . ALA B 1 275 ? -4.719 -28.594 0.312 1 95.38 275 ALA B O 1
ATOM 4272 N N . LEU B 1 276 ? -2.594 -28.297 -0.26 1 95.56 276 LEU B N 1
ATOM 4273 C CA . LEU B 1 276 ? -2.795 -28.75 -1.629 1 95.56 276 LEU B CA 1
ATOM 4274 C C . LEU B 1 276 ? -3.348 -30.172 -1.649 1 95.56 276 LEU B C 1
ATOM 4276 O O . LEU B 1 276 ? -4.109 -30.531 -2.547 1 95.56 276 LEU B O 1
ATOM 4280 N N . THR B 1 277 ? -3.014 -30.906 -0.668 1 92.31 277 THR B N 1
ATOM 4281 C CA . THR B 1 277 ? -3.426 -32.312 -0.642 1 92.31 277 THR B CA 1
ATOM 4282 C C . THR B 1 277 ? -4.816 -32.438 -0.026 1 92.31 277 THR B C 1
ATOM 4284 O O . THR B 1 277 ? -5.445 -33.5 -0.144 1 92.31 277 THR B O 1
ATOM 4287 N N . LYS B 1 278 ? -5.316 -31.391 0.552 1 92 278 LYS B N 1
ATOM 4288 C CA . LYS B 1 278 ? -6.59 -31.469 1.257 1 92 278 LYS B CA 1
ATOM 4289 C C . LYS B 1 278 ? -7.688 -30.734 0.486 1 92 278 LYS B C 1
ATOM 4291 O O . LYS B 1 278 ? -8.875 -30.953 0.731 1 92 278 LYS B O 1
ATOM 4296 N N . ILE B 1 279 ? -7.309 -29.891 -0.414 1 94.56 279 ILE B N 1
ATOM 4297 C CA . ILE B 1 279 ? -8.258 -29.078 -1.157 1 94.56 279 ILE B CA 1
ATOM 4298 C C . ILE B 1 279 ? -8.711 -29.828 -2.414 1 94.56 279 ILE B C 1
ATOM 4300 O O . ILE B 1 279 ? -7.891 -30.453 -3.098 1 94.56 279 ILE B O 1
ATOM 4304 N N . LYS B 1 280 ? -9.953 -29.797 -2.635 1 91.5 280 LYS B N 1
ATOM 4305 C CA . LYS B 1 280 ? -10.484 -30.344 -3.877 1 91.5 280 LYS B CA 1
ATOM 4306 C C . LYS B 1 280 ? -10.484 -29.297 -4.992 1 91.5 280 LYS B C 1
ATOM 4308 O O . LYS B 1 280 ? -10.844 -28.141 -4.766 1 91.5 280 LYS B O 1
ATOM 4313 N N . PRO B 1 281 ? -10.047 -29.734 -6.156 1 90.81 281 PRO B N 1
ATOM 4314 C CA . PRO B 1 281 ? -10.117 -28.781 -7.266 1 90.81 281 PRO B CA 1
ATOM 4315 C C . PRO B 1 281 ? -11.539 -28.266 -7.516 1 90.81 281 PRO B C 1
ATOM 4317 O O . PRO B 1 281 ? -12.469 -29.078 -7.645 1 90.81 281 PRO B O 1
ATOM 4320 N N . PRO B 1 282 ? -11.625 -26.969 -7.602 1 84.81 282 PRO B N 1
ATOM 4321 C CA . PRO B 1 282 ? -12.969 -26.422 -7.773 1 84.81 282 PRO B CA 1
ATOM 4322 C C . PRO B 1 282 ? -13.461 -26.5 -9.219 1 84.81 282 PRO B C 1
ATOM 4324 O O . PRO B 1 282 ? -14.648 -26.297 -9.484 1 84.81 282 PRO B O 1
ATOM 4327 N N . LEU B 1 283 ? -12.57 -26.75 -10.141 1 86.62 283 LEU B N 1
ATOM 4328 C CA . LEU B 1 283 ? -12.906 -26.875 -11.555 1 86.62 283 LEU B CA 1
ATOM 4329 C C . LEU B 1 283 ? -12.453 -28.219 -12.102 1 86.62 283 LEU B C 1
ATOM 4331 O O . LEU B 1 283 ? -11.523 -28.828 -11.57 1 86.62 283 LEU B O 1
ATOM 4335 N N . ASP B 1 284 ? -13.078 -28.578 -13.203 1 93.38 284 ASP B N 1
ATOM 4336 C CA . ASP B 1 284 ? -12.703 -29.828 -13.859 1 93.38 284 ASP B CA 1
ATOM 4337 C C . ASP B 1 284 ? -11.305 -29.734 -14.453 1 93.38 284 ASP B C 1
ATOM 4339 O O . ASP B 1 284 ? -10.867 -28.656 -14.875 1 93.38 284 ASP B O 1
ATOM 4343 N N . ILE B 1 285 ? -10.695 -30.891 -14.461 1 96.69 285 ILE B N 1
ATOM 4344 C CA . ILE B 1 285 ? -9.32 -30.984 -14.953 1 96.69 285 ILE B CA 1
ATOM 4345 C C . ILE B 1 285 ? -9.312 -31.5 -16.391 1 96.69 285 ILE B C 1
ATOM 4347 O O . ILE B 1 285 ? -10.062 -32.438 -16.719 1 96.69 285 ILE B O 1
ATOM 4351 N N . PHE B 1 286 ? -8.633 -30.875 -17.25 1 97.38 286 PHE B N 1
ATOM 4352 C CA . PHE B 1 286 ? -8.359 -31.312 -18.609 1 97.38 286 PHE B CA 1
ATOM 4353 C C . PHE B 1 286 ? -6.902 -31.719 -18.766 1 97.38 286 PHE B C 1
ATOM 4355 O O . PHE B 1 286 ? -6.059 -30.891 -19.125 1 97.38 286 PHE B O 1
ATOM 4362 N N . ALA B 1 287 ? -6.621 -33.031 -18.484 1 97.69 287 ALA B N 1
ATOM 4363 C CA . ALA B 1 287 ? -5.262 -33.531 -18.562 1 97.69 287 ALA B CA 1
ATOM 4364 C C . ALA B 1 287 ? -4.926 -33.969 -19.984 1 97.69 287 ALA B C 1
ATOM 4366 O O . ALA B 1 287 ? -5.703 -34.688 -20.625 1 97.69 287 ALA B O 1
ATOM 4367 N N . VAL B 1 288 ? -3.822 -33.531 -20.5 1 97.75 288 VAL B N 1
ATOM 4368 C CA . VAL B 1 288 ? -3.406 -33.906 -21.844 1 97.75 288 VAL B CA 1
ATOM 4369 C C . VAL B 1 288 ? -1.925 -34.281 -21.844 1 97.75 288 VAL B C 1
ATOM 4371 O O . VAL B 1 288 ? -1.181 -33.875 -20.938 1 97.75 288 VAL B O 1
ATOM 4374 N N . SER B 1 289 ? -1.492 -35.031 -22.828 1 97.12 289 SER B N 1
ATOM 4375 C CA . SER B 1 289 ? -0.087 -35.375 -22.984 1 97.12 289 SER B CA 1
ATOM 4376 C C . SER B 1 289 ? 0.719 -34.25 -23.578 1 97.12 289 SER B C 1
ATOM 4378 O O . SER B 1 289 ? 0.152 -33.312 -24.172 1 97.12 289 SER B O 1
ATOM 4380 N N . LEU B 1 290 ? 2.02 -34.25 -23.375 1 95.31 290 LEU B N 1
ATOM 4381 C CA . LEU B 1 290 ? 2.92 -33.281 -23.984 1 95.31 290 LEU B CA 1
ATOM 4382 C C . LEU B 1 290 ? 2.723 -33.219 -25.5 1 95.31 290 LEU B C 1
ATOM 4384 O O . LEU B 1 290 ? 2.789 -32.125 -26.094 1 95.31 290 LEU B O 1
ATOM 4388 N N . ALA B 1 291 ? 2.459 -34.406 -26.062 1 95.31 291 ALA B N 1
ATOM 4389 C CA . ALA B 1 291 ? 2.32 -34.5 -27.516 1 95.31 291 ALA B CA 1
ATOM 4390 C C . ALA B 1 291 ? 1.092 -33.75 -28 1 95.31 291 ALA B C 1
ATOM 4392 O O . ALA B 1 291 ? 1.063 -33.281 -29.141 1 95.31 291 ALA B O 1
ATOM 4393 N N . ASP B 1 292 ? 0.151 -33.562 -27.156 1 96.5 292 ASP B N 1
ATOM 4394 C CA . ASP B 1 292 ? -1.131 -33 -27.562 1 96.5 292 ASP B CA 1
ATOM 4395 C C . ASP B 1 292 ? -1.247 -31.531 -27.125 1 96.5 292 ASP B C 1
ATOM 4397 O O . ASP B 1 292 ? -2.305 -30.906 -27.281 1 96.5 292 ASP B O 1
ATOM 4401 N N . VAL B 1 293 ? -0.181 -30.953 -26.578 1 97.06 293 VAL B N 1
ATOM 4402 C CA . VAL B 1 293 ? -0.251 -29.641 -25.938 1 97.06 293 VAL B CA 1
ATOM 4403 C C . VAL B 1 293 ? -0.679 -28.594 -26.969 1 97.06 293 VAL B C 1
ATOM 4405 O O . VAL B 1 293 ? -1.475 -27.703 -26.656 1 97.06 293 VAL B O 1
ATOM 4408 N N . GLU B 1 294 ? -0.192 -28.703 -28.156 1 95.75 294 GLU B N 1
ATOM 4409 C CA . GLU B 1 294 ? -0.472 -27.688 -29.172 1 95.75 294 GLU B CA 1
ATOM 4410 C C . GLU B 1 294 ? -1.962 -27.625 -29.5 1 95.75 294 GLU B C 1
ATOM 4412 O O . GLU B 1 294 ? -2.553 -26.547 -29.531 1 95.75 294 GLU B O 1
ATOM 4417 N N . SER B 1 295 ? -2.568 -28.766 -29.703 1 95.5 295 SER B N 1
ATOM 4418 C CA . SER B 1 295 ? -3.986 -28.828 -30.047 1 95.5 295 SER B CA 1
ATOM 4419 C C . SER B 1 295 ? -4.859 -28.516 -28.844 1 95.5 295 SER B C 1
ATOM 4421 O O . SER B 1 295 ? -5.953 -27.953 -28.984 1 95.5 295 SER B O 1
ATOM 4423 N N . ALA B 1 296 ? -4.375 -28.797 -27.672 1 97 296 ALA B N 1
ATOM 4424 C CA . ALA B 1 296 ? -5.148 -28.609 -26.438 1 97 296 ALA B CA 1
ATOM 4425 C C . ALA B 1 296 ? -5.125 -27.156 -26 1 97 296 ALA B C 1
ATOM 4427 O O . ALA B 1 296 ? -6.086 -26.672 -25.391 1 97 296 ALA B O 1
ATOM 4428 N N . TRP B 1 297 ? -4.113 -26.453 -26.312 1 96.25 297 TRP B N 1
ATOM 4429 C CA . TRP B 1 297 ? -3.783 -25.141 -25.766 1 96.25 297 TRP B CA 1
ATOM 4430 C C . TRP B 1 297 ? -4.918 -24.141 -26 1 96.25 297 TRP B C 1
ATOM 4432 O O . TRP B 1 297 ? -5.301 -23.406 -25.078 1 96.25 297 TRP B O 1
ATOM 4442 N N . GLU B 1 298 ? -5.465 -24.125 -27.062 1 91.69 298 GLU B N 1
ATOM 4443 C CA . GLU B 1 298 ? -6.504 -23.141 -27.375 1 91.69 298 GLU B CA 1
ATOM 4444 C C . GLU B 1 298 ? -7.859 -23.812 -27.578 1 91.69 298 GLU B C 1
ATOM 4446 O O . GLU B 1 298 ? -8.781 -23.219 -28.125 1 91.69 298 GLU B O 1
ATOM 4451 N N . SER B 1 299 ? -7.988 -25.016 -27.094 1 94.81 299 SER B N 1
ATOM 4452 C CA . SER B 1 299 ? -9.227 -25.766 -27.266 1 94.81 299 SER B CA 1
ATOM 4453 C C . SER B 1 299 ? -10.336 -25.203 -26.375 1 94.81 299 SER B C 1
ATOM 4455 O O . SER B 1 299 ? -10.062 -24.516 -25.391 1 94.81 299 SER B O 1
ATOM 4457 N N . GLU B 1 300 ? -11.547 -25.531 -26.703 1 93.81 300 GLU B N 1
ATOM 4458 C CA . GLU B 1 300 ? -12.695 -25.141 -25.891 1 93.81 300 GLU B CA 1
ATOM 4459 C C . GLU B 1 300 ? -12.625 -25.797 -24.516 1 93.81 300 GLU B C 1
ATOM 4461 O O . GLU B 1 300 ? -13.031 -25.188 -23.516 1 93.81 300 GLU B O 1
ATOM 4466 N N . GLU B 1 301 ? -12.086 -26.969 -24.5 1 94.06 301 GLU B N 1
ATOM 4467 C CA . GLU B 1 301 ? -11.945 -27.672 -23.234 1 94.06 301 GLU B CA 1
ATOM 4468 C C . GLU B 1 301 ? -10.977 -26.953 -22.297 1 94.06 301 GLU B C 1
ATOM 4470 O O . GLU B 1 301 ? -11.234 -26.844 -21.094 1 94.06 301 GLU B O 1
ATOM 4475 N N . ALA B 1 302 ? -9.922 -26.453 -22.922 1 92.81 302 ALA B N 1
ATOM 4476 C CA . ALA B 1 302 ? -8.914 -25.766 -22.125 1 92.81 302 ALA B CA 1
ATOM 4477 C C . ALA B 1 302 ? -9.445 -24.422 -21.625 1 92.81 302 ALA B C 1
ATOM 4479 O O . ALA B 1 302 ? -8.961 -23.906 -20.609 1 92.81 302 ALA B O 1
ATOM 4480 N N . LYS B 1 303 ? -10.453 -23.906 -22.25 1 87.12 303 LYS B N 1
ATOM 4481 C CA . LYS B 1 303 ? -11.062 -22.656 -21.812 1 87.12 303 LYS B CA 1
ATOM 4482 C C . LYS B 1 303 ? -12.008 -22.875 -20.641 1 87.12 303 LYS B C 1
ATOM 4484 O O . LYS B 1 303 ? -12.242 -21.969 -19.844 1 87.12 303 LYS B O 1
ATOM 4489 N N . ARG B 1 304 ? -12.641 -24.016 -20.578 1 86.5 304 ARG B N 1
ATOM 4490 C CA . ARG B 1 304 ? -13.68 -24.297 -19.594 1 86.5 304 ARG B CA 1
ATOM 4491 C C . ARG B 1 304 ? -13.109 -25.062 -18.391 1 86.5 304 ARG B C 1
ATOM 4493 O O . ARG B 1 304 ? -13.68 -25.031 -17.297 1 86.5 304 ARG B O 1
ATOM 4500 N N . LYS B 1 305 ? -12 -25.719 -18.609 1 93.75 305 LYS B N 1
ATOM 4501 C CA . LYS B 1 305 ? -11.414 -26.594 -17.594 1 93.75 305 LYS B CA 1
ATOM 4502 C C . LYS B 1 305 ? -9.969 -26.188 -17.297 1 93.75 305 LYS B C 1
ATOM 4504 O O . LYS B 1 305 ? -9.422 -25.297 -17.953 1 93.75 305 LYS B O 1
ATOM 4509 N N . ARG B 1 306 ? -9.445 -26.812 -16.25 1 95.06 306 ARG B N 1
ATOM 4510 C CA . ARG B 1 306 ? -8.055 -26.578 -15.906 1 95.06 306 ARG B CA 1
ATOM 4511 C C . ARG B 1 306 ? -7.125 -27.469 -16.703 1 95.06 306 ARG B C 1
ATOM 4513 O O . ARG B 1 306 ? -7.109 -28.688 -16.516 1 95.06 306 ARG B O 1
ATOM 4520 N N . LEU B 1 307 ? -6.391 -26.875 -17.609 1 97.19 307 LEU B N 1
ATOM 4521 C CA . LEU B 1 307 ? -5.477 -27.641 -18.453 1 97.19 307 LEU B CA 1
ATOM 4522 C C . LEU B 1 307 ? -4.238 -28.062 -17.672 1 97.19 307 LEU B C 1
ATOM 4524 O O . LEU B 1 307 ? -3.617 -27.25 -16.984 1 97.19 307 LEU B O 1
ATOM 4528 N N . VAL B 1 308 ? -3.91 -29.328 -17.703 1 98.06 308 VAL B N 1
ATOM 4529 C CA . VAL B 1 308 ? -2.734 -29.906 -17.047 1 98.06 308 VAL B CA 1
ATOM 4530 C C . VAL B 1 308 ? -1.983 -30.797 -18.031 1 98.06 308 VAL B C 1
ATOM 4532 O O . VAL B 1 308 ? -2.59 -31.625 -18.719 1 98.06 308 VAL B O 1
ATOM 4535 N N . LEU B 1 309 ? -0.712 -30.594 -18.125 1 98.19 309 LEU B N 1
ATOM 4536 C CA . LEU B 1 309 ? 0.118 -31.453 -18.984 1 98.19 309 LEU B CA 1
ATOM 4537 C C . LEU B 1 309 ? 0.682 -32.625 -18.188 1 98.19 309 LEU B C 1
ATOM 4539 O O . LEU B 1 309 ? 1.248 -32.438 -17.109 1 98.19 309 LEU B O 1
ATOM 4543 N N . VAL B 1 310 ? 0.478 -33.75 -18.719 1 97.88 310 VAL B N 1
ATOM 4544 C CA . VAL B 1 310 ? 1.021 -35 -18.172 1 97.88 310 VAL B CA 1
ATOM 4545 C C . VAL B 1 310 ? 2.023 -35.594 -19.156 1 97.88 310 VAL B C 1
ATOM 4547 O O . VAL B 1 310 ? 1.636 -36.25 -20.109 1 97.88 310 VAL B O 1
ATOM 4550 N N . PRO B 1 311 ? 3.273 -35.312 -18.891 1 94.75 311 PRO B N 1
ATOM 4551 C CA . PRO B 1 311 ? 4.285 -35.781 -19.859 1 94.75 311 PRO B CA 1
ATOM 4552 C C . PRO B 1 311 ? 4.344 -37.281 -19.984 1 94.75 311 PRO B C 1
ATOM 4554 O O . PRO B 1 311 ? 4.09 -38 -19.016 1 94.75 311 PRO B O 1
#

InterPro domains:
  IPR011032 GroES-like superfamily [SSF50129] (1-141)
  IPR036291 NAD(P)-binding domain superfamily [SSF51735] (108-259)
  IPR051397 Zinc-containing alcohol dehydrogenase-like protein [PTHR43677] (1-257)

pLDDT: mean 95.77, std 3.04, range [82.19, 98.94]

Radius of gyration: 28.62 Å; Cα contacts (8 Å, |Δi|>4): 1512; chains: 2; bounding box: 50×86×66 Å

Secondary structure (DSSP, 8-state):
-EEEEB-STTSPPEEEE-PPPPPPPTTEEEEEEEEEE--HHHHHHHTT-SGGGTT--SSB-----EEEE-TTT--EEEEPTTSS--SBSEEEEEGGGEEEPPTT--HHHHHHHHHHHHHHHHIIIIISTT--TT-EEEEETTTSHHHHHHHHHHHHHT-SEEEEEES-HHHHHT-TT-SEEEE--SS----GGG-B-SEEEESS-HHHHHHHHHH-B--TT--EEEEE---TT---EEEEEHHHHHHS-EEEEE-SGGGS-HHHHHHHHHHHHHHHHHPPPSS-EEEEEGGGHHHHHTSHHHHHSEEEEE-/-EEEEB-STTSPPEEEE-PPPPPPPTTEEEEEEEEEE--HHHHHHHTT-SGGGTT--SSB-----EEEE-TTT--EEEEPTTSS--SBSEEEEEGGGEEEPPTT--HHHHHHHHHHHHHHHHIIIIISTT--TT-EEEEETTTSHHHHHHHHHHHHHT-SEEEEEES-HHHHHT-TT-SEEEE--SS----GGG-B-SEEEESS-HHHHHHHHHH-B--TT--EEEEE---TT---EEEEEHHHHHHS-EEEEE-SGGGS-HHHHHHHHHHHHHHHHHPPPSS-EEEEEGGGHHHHHTSHHHHHSEEEEE-

Organism: NCBI:txid41062